Protein AF-A0AAD5DZ83-F1 (afdb_monomer_lite)

Foldseek 3Di:
DQAPVVQVCVVPCPLVDPQPAPFQFKTKGKDFDDDDPVQVPDDDQLDDGRAIWIKIWGADHPPDDPQHHPLPDQDPVSLQVVLVVRQVQLVVVLLLLVLQQDQDPVGHLQPQAWHFSFWHWDSFADDNDSVVVVVGTRHTTTITITHDQPCAFQQLLLQVLLQVVVVVPDDDDDDDDDDPDDPVPVVPPSVPDDPDLVNSQCLLELLLLLVQLLVVLVSLVCQQPPCSPHGRDAQQDQASNQFGHHSSHTHGHRGRPPPDPPPDDSLNNLLRSLVNSLQSLCSQQNQSGGLQVVCVVVVHDPVLSLLLSLLLLLLSLLCVQLVHDAPGSYQFASLLSLLVNLLSNQSNDQDPDPCCCPPVVADHSRDDSVLSSVLSVLSSVLSVLRVVDDSDDDLVRCLDPSNPVSLVSSLVSLVSSVVSQCCPGNVVNHDPSSQQSQQCSLVDPGSSSSNNVVVPRDGDDHHDDNDNDDDDDNCSVVSNVSSCVSSDPPPDDDDPPPPPPPDDDDDDDDDDDDDDDPVVVVVVVVVVVVVVVVVVVPPPPDD

Structure (mmCIF, N/CA/C/O backbone):
data_AF-A0AAD5DZ83-F1
#
_entry.id   AF-A0AAD5DZ83-F1
#
loop_
_atom_site.group_PDB
_atom_site.id
_atom_site.type_symbol
_atom_site.label_atom_id
_atom_site.label_alt_id
_atom_site.label_comp_id
_atom_site.label_asym_id
_atom_site.label_entity_id
_atom_site.label_seq_id
_atom_site.pdbx_PDB_ins_code
_atom_site.Cartn_x
_atom_site.Cartn_y
_atom_site.Cartn_z
_atom_site.occupancy
_atom_site.B_iso_or_equiv
_atom_site.auth_seq_id
_atom_site.auth_comp_id
_atom_site.auth_asym_id
_atom_site.auth_atom_id
_atom_site.pdbx_PDB_model_num
ATOM 1 N N . MET A 1 1 ? 9.083 5.409 -36.999 1.00 36.62 1 MET A N 1
ATOM 2 C CA . MET A 1 1 ? 10.485 5.880 -37.066 1.00 36.62 1 MET A CA 1
ATOM 3 C C . MET A 1 1 ? 10.590 7.242 -36.379 1.00 36.62 1 MET A C 1
ATOM 5 O O . MET A 1 1 ? 10.373 8.252 -37.029 1.00 36.62 1 MET A O 1
ATOM 9 N N . CYS A 1 2 ? 10.893 7.260 -35.073 1.00 39.22 2 CYS A N 1
ATOM 10 C CA . CYS A 1 2 ? 11.091 8.468 -34.243 1.00 39.22 2 CYS A CA 1
ATOM 11 C C . CYS A 1 2 ? 12.463 8.416 -33.520 1.00 39.22 2 CYS A C 1
ATOM 13 O O . CYS A 1 2 ? 12.654 8.912 -32.415 1.00 39.22 2 CYS A O 1
ATOM 15 N N . ASN A 1 3 ? 13.429 7.712 -34.121 1.00 47.56 3 ASN A N 1
ATOM 16 C CA . ASN A 1 3 ? 14.487 7.038 -33.359 1.00 47.56 3 ASN A CA 1
ATOM 17 C C . ASN A 1 3 ? 15.768 7.859 -33.190 1.00 47.56 3 ASN A C 1
ATOM 19 O O . ASN A 1 3 ? 16.458 7.706 -32.189 1.00 47.56 3 ASN A O 1
ATOM 23 N N . HIS A 1 4 ? 16.098 8.736 -34.140 1.00 39.81 4 HIS A N 1
ATOM 24 C CA . HIS A 1 4 ? 17.350 9.496 -34.080 1.00 39.81 4 HIS A CA 1
ATOM 25 C C . HIS A 1 4 ? 17.249 10.766 -33.227 1.00 39.81 4 HIS A C 1
ATOM 27 O O . HIS A 1 4 ? 18.195 11.065 -32.501 1.00 39.81 4 HIS A O 1
ATOM 33 N N . MET A 1 5 ? 16.102 11.459 -33.231 1.00 39.38 5 MET A N 1
ATOM 34 C CA . MET A 1 5 ? 15.903 12.706 -32.476 1.00 39.38 5 MET A CA 1
ATOM 35 C C . MET A 1 5 ? 15.631 12.495 -30.983 1.00 39.38 5 MET A C 1
ATOM 37 O O . MET A 1 5 ? 16.210 13.213 -30.176 1.00 39.38 5 MET A O 1
ATOM 41 N N . LEU A 1 6 ? 14.819 11.502 -30.596 1.00 46.94 6 LEU A N 1
ATOM 42 C CA . LEU A 1 6 ? 14.575 11.199 -29.178 1.00 46.94 6 LEU A CA 1
ATOM 43 C C . LEU A 1 6 ? 15.865 10.736 -28.493 1.00 46.94 6 LEU A C 1
ATOM 45 O O . LEU A 1 6 ? 16.231 11.234 -27.433 1.00 46.94 6 LEU A O 1
ATOM 49 N N . ALA A 1 7 ? 16.620 9.867 -29.171 1.00 46.31 7 ALA A N 1
ATOM 50 C CA . ALA A 1 7 ? 17.953 9.509 -28.737 1.00 46.31 7 ALA A CA 1
ATOM 51 C C . ALA A 1 7 ? 18.853 10.757 -28.701 1.00 46.31 7 ALA A C 1
ATOM 53 O O . ALA A 1 7 ? 19.575 10.941 -27.737 1.00 46.31 7 ALA A O 1
ATOM 54 N N . ALA A 1 8 ? 18.837 11.656 -29.698 1.00 39.34 8 ALA A N 1
ATOM 55 C CA . ALA A 1 8 ? 19.667 12.876 -29.691 1.00 39.34 8 ALA A CA 1
ATOM 56 C C . ALA A 1 8 ? 19.305 13.883 -28.576 1.00 39.34 8 ALA A C 1
ATOM 58 O O . ALA A 1 8 ? 20.191 14.575 -28.089 1.00 39.34 8 ALA A O 1
ATOM 59 N N . LYS A 1 9 ? 18.045 13.939 -28.126 1.00 46.28 9 LYS A N 1
ATOM 60 C CA . LYS A 1 9 ? 17.590 14.817 -27.031 1.00 46.28 9 LYS A CA 1
ATOM 61 C C . LYS A 1 9 ? 17.808 14.249 -25.636 1.00 46.28 9 LYS A C 1
ATOM 63 O O . LYS A 1 9 ? 18.219 14.999 -24.759 1.00 46.28 9 LYS A O 1
ATOM 68 N N . LEU A 1 10 ? 17.639 12.936 -25.456 1.00 48.69 10 LEU A N 1
ATOM 69 C CA . LEU A 1 10 ? 18.164 12.244 -24.271 1.00 48.69 10 LEU A CA 1
ATOM 70 C C . LEU A 1 10 ? 19.695 12.433 -24.169 1.00 48.69 10 LEU A C 1
ATOM 72 O O . LEU A 1 10 ? 20.241 12.446 -23.074 1.00 48.69 10 LEU A O 1
ATOM 76 N N . ARG A 1 11 ? 20.379 12.633 -25.311 1.00 50.22 11 ARG A N 1
ATOM 77 C CA . ARG A 1 11 ? 21.833 12.851 -25.434 1.00 50.22 11 ARG A CA 1
ATOM 78 C C . ARG A 1 11 ? 22.307 14.302 -25.261 1.00 50.22 11 ARG A C 1
ATOM 80 O O . ARG A 1 11 ? 23.453 14.494 -24.876 1.00 50.22 11 ARG A O 1
ATOM 87 N N . SER A 1 12 ? 21.501 15.324 -25.559 1.00 35.00 12 SER A N 1
ATOM 88 C CA . SER A 1 12 ? 21.982 16.719 -25.629 1.00 35.00 12 SER A CA 1
ATOM 89 C C . SER A 1 12 ? 22.007 17.458 -24.286 1.00 35.00 12 SER A C 1
ATOM 91 O O . SER A 1 12 ? 22.098 18.683 -24.288 1.00 35.00 12 SER A O 1
ATOM 93 N N . GLY A 1 13 ? 21.825 16.767 -23.157 1.00 34.53 13 GLY A N 1
ATOM 94 C CA . GLY A 1 13 ? 21.816 17.397 -21.832 1.00 34.53 13 GLY A CA 1
ATOM 95 C C . GLY A 1 13 ? 20.683 18.405 -21.597 1.00 34.53 13 GLY A C 1
ATOM 96 O O . GLY A 1 13 ? 20.684 19.064 -20.573 1.00 34.53 13 GLY A O 1
ATOM 97 N N . ARG A 1 14 ? 19.691 18.514 -22.500 1.00 33.28 14 ARG A N 1
ATOM 98 C CA . ARG A 1 14 ? 18.424 19.221 -22.206 1.00 33.28 14 ARG A CA 1
ATOM 99 C C . ARG A 1 14 ? 17.425 18.342 -21.446 1.00 33.28 14 ARG A C 1
ATOM 101 O O . ARG A 1 14 ? 16.350 18.809 -21.097 1.00 33.28 14 ARG A O 1
ATOM 108 N N . ALA A 1 15 ? 17.782 17.085 -21.185 1.00 37.94 15 ALA A N 1
ATOM 109 C CA . ALA A 1 15 ? 17.429 16.431 -19.934 1.00 37.94 15 ALA A CA 1
ATOM 110 C C . ALA A 1 15 ? 18.475 16.886 -18.899 1.00 37.94 15 ALA A C 1
ATOM 112 O O . ALA A 1 15 ? 19.470 16.204 -18.681 1.00 37.94 15 ALA A O 1
ATOM 113 N N . GLU A 1 16 ? 18.314 18.087 -18.336 1.00 34.12 16 GLU A N 1
ATOM 114 C CA . GLU A 1 16 ? 19.229 18.642 -17.314 1.00 34.12 16 GLU A CA 1
ATOM 115 C C . GLU A 1 16 ? 19.120 17.923 -15.956 1.00 34.12 16 GLU A C 1
ATOM 117 O O . GLU A 1 16 ? 19.741 18.315 -14.973 1.00 34.12 16 GLU A O 1
ATOM 122 N N . GLN A 1 17 ? 18.335 16.854 -15.870 1.00 41.00 17 GLN A N 1
ATOM 123 C CA . GLN A 1 17 ? 18.098 16.106 -14.648 1.00 41.00 17 GLN A CA 1
ATOM 124 C C . GLN A 1 17 ? 18.343 14.632 -14.962 1.00 41.00 17 GLN A C 1
ATOM 126 O O . GLN A 1 17 ? 18.015 14.168 -16.055 1.00 41.00 17 GLN A O 1
ATOM 131 N N . GLY A 1 18 ? 18.992 13.913 -14.042 1.00 49.91 18 GLY A N 1
ATOM 132 C CA . GLY A 1 18 ? 19.245 12.476 -14.164 1.00 49.91 18 GLY A CA 1
ATOM 133 C C . GLY A 1 18 ? 17.964 11.665 -14.402 1.00 49.91 18 GLY A C 1
ATOM 134 O O . GLY A 1 18 ? 16.876 12.214 -14.559 1.00 49.91 18 GLY A O 1
ATOM 135 N N . ALA A 1 19 ? 18.075 10.333 -14.441 1.00 47.88 19 ALA A N 1
ATOM 136 C CA . ALA A 1 19 ? 16.876 9.496 -14.473 1.00 47.88 19 ALA A CA 1
ATOM 137 C C . ALA A 1 19 ? 15.929 9.942 -13.348 1.00 47.88 19 ALA A C 1
ATOM 139 O O . ALA A 1 19 ? 16.333 9.963 -12.187 1.00 47.88 19 ALA A O 1
ATOM 140 N N . TRP A 1 20 ? 14.703 10.316 -13.715 1.00 50.62 20 TRP A N 1
ATOM 141 C CA . TRP A 1 20 ? 13.654 10.658 -12.758 1.00 50.62 20 TRP A CA 1
ATOM 142 C C . TRP A 1 20 ? 13.380 9.480 -11.832 1.00 50.62 20 TRP A C 1
ATOM 144 O O . TRP A 1 20 ? 13.175 9.658 -10.645 1.00 50.62 20 TRP A O 1
ATOM 154 N N . TRP A 1 21 ? 13.491 8.271 -12.385 1.00 56.62 21 TRP A N 1
ATOM 155 C CA . TRP A 1 21 ? 13.455 7.028 -11.640 1.00 56.62 21 TRP A CA 1
ATOM 156 C C . TRP A 1 21 ? 14.671 6.166 -12.002 1.00 56.62 21 TRP A C 1
ATOM 158 O O . TRP A 1 21 ? 14.711 5.632 -13.116 1.00 56.62 21 TRP A O 1
ATOM 168 N N . PRO A 1 22 ? 15.674 5.981 -11.127 1.00 53.62 22 PRO A N 1
ATOM 169 C CA . PRO A 1 22 ? 16.861 5.174 -11.416 1.00 53.62 22 PRO A CA 1
ATOM 170 C C . PRO A 1 22 ? 16.610 3.669 -11.191 1.00 53.62 22 PRO A C 1
ATOM 172 O O . PRO A 1 22 ? 17.418 2.973 -10.576 1.00 53.62 22 PRO A O 1
ATOM 175 N N . GLY A 1 23 ? 15.477 3.147 -11.668 1.00 57.56 23 GLY A N 1
ATOM 176 C CA . GLY A 1 23 ? 15.096 1.745 -11.481 1.00 57.56 23 GLY A CA 1
ATOM 177 C C . GLY A 1 23 ? 16.158 0.772 -12.011 1.00 57.56 23 GLY A C 1
ATOM 178 O O . GLY A 1 23 ? 16.624 0.902 -13.142 1.00 57.56 23 GLY A O 1
ATOM 179 N N . ALA A 1 24 ? 16.512 -0.247 -11.217 1.00 58.19 24 ALA A N 1
ATOM 180 C CA . ALA A 1 24 ? 17.623 -1.166 -11.507 1.00 58.19 24 ALA A CA 1
ATOM 181 C C . ALA A 1 24 ? 17.476 -1.960 -12.823 1.00 58.19 24 ALA A C 1
ATOM 183 O O . ALA A 1 24 ? 18.475 -2.383 -13.407 1.00 58.19 24 ALA A O 1
ATOM 184 N N . ALA A 1 25 ? 16.240 -2.179 -13.280 1.00 60.56 25 ALA A N 1
ATOM 185 C CA . ALA A 1 25 ? 15.934 -2.907 -14.512 1.00 60.56 25 ALA A CA 1
ATOM 186 C C . ALA A 1 25 ? 15.456 -2.005 -15.665 1.00 60.56 25 ALA A C 1
ATOM 188 O O . ALA A 1 25 ? 15.511 -2.419 -16.825 1.00 60.56 25 ALA A O 1
ATOM 189 N N . ALA A 1 26 ? 14.975 -0.799 -15.358 1.00 69.88 26 ALA A N 1
ATOM 190 C CA . ALA A 1 26 ? 14.481 0.149 -16.346 1.00 69.88 26 ALA A CA 1
ATOM 191 C C . ALA A 1 26 ? 14.396 1.563 -15.741 1.00 69.88 26 ALA A C 1
ATOM 193 O O . ALA A 1 26 ? 13.500 1.813 -14.927 1.00 69.88 26 ALA A O 1
ATOM 194 N N . PRO A 1 27 ? 15.295 2.490 -16.111 1.00 75.44 27 PRO A N 1
ATOM 195 C CA . PRO A 1 27 ? 15.173 3.877 -15.713 1.00 75.44 27 PRO A CA 1
ATOM 196 C C . PRO A 1 27 ? 13.990 4.557 -16.408 1.00 75.44 27 PRO A C 1
ATOM 198 O O . PRO A 1 27 ? 13.647 4.244 -17.555 1.00 75.44 27 PRO A O 1
ATOM 201 N N . VAL A 1 28 ? 13.393 5.527 -15.717 1.00 77.81 28 VAL A N 1
ATOM 202 C CA . VAL A 1 28 ? 12.366 6.413 -16.271 1.00 77.81 28 VAL A CA 1
ATOM 203 C C . VAL A 1 28 ? 12.921 7.826 -16.378 1.00 77.81 28 VAL A C 1
ATOM 205 O O . VAL A 1 28 ? 13.549 8.331 -15.451 1.00 77.81 28 VAL A O 1
ATOM 208 N N . TYR A 1 29 ? 12.669 8.467 -17.513 1.00 78.56 29 TYR A N 1
ATOM 209 C CA . TYR A 1 29 ? 13.082 9.835 -17.806 1.00 78.56 29 TYR A CA 1
ATOM 210 C C . TYR A 1 29 ? 11.861 10.723 -18.002 1.00 78.56 29 TYR A C 1
ATOM 212 O O . TYR A 1 29 ? 10.909 10.315 -18.665 1.00 78.56 29 TYR A O 1
ATOM 220 N N . LEU A 1 30 ? 11.909 11.948 -17.486 1.00 77.31 30 LEU A N 1
ATOM 221 C CA . LEU A 1 30 ? 10.942 12.984 -17.833 1.00 77.31 30 LEU A CA 1
ATOM 222 C C . LEU A 1 30 ? 11.422 13.743 -19.059 1.00 77.31 30 LEU A C 1
ATOM 224 O O . LEU A 1 30 ? 12.601 14.077 -19.181 1.00 77.31 30 LEU A O 1
ATOM 228 N N . CYS A 1 31 ? 10.508 14.015 -19.980 1.00 79.31 31 CYS A N 1
ATOM 229 C CA . CYS A 1 31 ? 10.821 14.820 -21.146 1.00 79.31 31 CYS A CA 1
ATOM 230 C C . CYS A 1 31 ? 9.579 15.493 -21.722 1.00 79.31 31 CYS A C 1
ATOM 232 O O . CYS A 1 31 ? 8.441 15.107 -21.463 1.00 79.31 31 CYS A O 1
ATOM 234 N N . THR A 1 32 ? 9.826 16.494 -22.554 1.00 81.75 32 THR A N 1
ATOM 235 C CA . THR A 1 32 ? 8.803 17.121 -23.384 1.00 81.75 32 THR A CA 1
ATOM 236 C C . THR A 1 32 ? 8.732 16.394 -24.722 1.00 81.75 32 THR A C 1
ATOM 238 O O . THR A 1 32 ? 9.751 16.251 -25.407 1.00 81.75 32 THR A O 1
ATOM 241 N N . TRP A 1 33 ? 7.541 15.926 -25.102 1.00 82.81 33 TRP A N 1
ATOM 242 C CA . TRP A 1 33 ? 7.337 15.213 -26.357 1.00 82.81 33 TRP A CA 1
ATOM 243 C C . TRP A 1 33 ? 7.425 16.153 -27.558 1.00 82.81 33 TRP A C 1
ATOM 245 O O . TRP A 1 33 ? 6.847 17.237 -27.564 1.00 82.81 33 TRP A O 1
ATOM 255 N N . GLU A 1 34 ? 8.119 15.714 -28.605 1.00 80.75 34 GLU A N 1
ATOM 256 C CA . GLU A 1 34 ? 8.136 16.393 -29.899 1.00 80.75 34 GLU A CA 1
ATOM 257 C C . GLU A 1 34 ? 8.096 15.368 -31.036 1.00 80.75 34 GLU A C 1
ATOM 259 O O . GLU A 1 34 ? 8.956 14.490 -31.146 1.00 80.75 34 GLU A O 1
ATOM 264 N N . ASN A 1 35 ? 7.103 15.506 -31.905 1.00 74.69 35 ASN A N 1
ATOM 265 C CA . ASN A 1 35 ? 6.901 14.712 -33.101 1.00 74.69 35 ASN A CA 1
ATOM 266 C C . ASN A 1 35 ? 7.847 15.167 -34.211 1.00 74.69 35 ASN A C 1
ATOM 268 O O . ASN A 1 35 ? 8.059 16.356 -34.458 1.00 74.69 35 ASN A O 1
ATOM 272 N N . VAL A 1 36 ? 8.370 14.199 -34.957 1.00 69.25 36 VAL A N 1
ATOM 273 C CA . VAL A 1 36 ? 9.212 14.480 -36.124 1.00 69.25 36 VAL A CA 1
ATOM 274 C C . VAL A 1 36 ? 8.356 14.856 -37.336 1.00 69.25 36 VAL A C 1
ATOM 276 O O . VAL A 1 36 ? 7.237 14.369 -37.497 1.00 69.25 36 VAL A O 1
ATOM 279 N N . ALA A 1 37 ? 8.900 15.676 -38.242 1.00 63.66 37 ALA A N 1
ATOM 280 C CA . ALA A 1 37 ? 8.184 16.176 -39.424 1.00 63.66 37 ALA A CA 1
ATOM 281 C C . ALA A 1 37 ? 7.531 15.065 -40.276 1.00 63.66 37 ALA A C 1
ATOM 283 O O . ALA A 1 37 ? 6.432 15.252 -40.788 1.00 63.66 37 ALA A O 1
ATOM 284 N N . ALA A 1 38 ? 8.152 13.881 -40.354 1.00 58.56 38 ALA A N 1
ATOM 285 C CA . ALA A 1 38 ? 7.614 12.721 -41.069 1.00 58.56 38 ALA A CA 1
ATOM 286 C C . ALA A 1 38 ? 6.305 12.156 -40.471 1.00 58.56 38 ALA A C 1
ATOM 288 O O . ALA A 1 38 ? 5.533 11.534 -41.192 1.00 58.56 38 ALA A O 1
ATOM 289 N N . GLN A 1 39 ? 6.027 12.372 -39.179 1.00 55.03 39 GLN A N 1
ATOM 290 C CA . GLN A 1 39 ? 4.769 11.958 -38.534 1.00 55.03 39 GLN A CA 1
ATOM 291 C C . GLN A 1 39 ? 3.627 12.959 -38.755 1.00 55.03 39 GLN A C 1
ATOM 293 O O . GLN A 1 39 ? 2.466 12.586 -38.635 1.00 55.03 39 GLN A O 1
ATOM 298 N N . ARG A 1 40 ? 3.935 14.211 -39.121 1.00 54.94 40 ARG A N 1
ATOM 299 C CA . ARG A 1 40 ? 2.928 15.257 -39.374 1.00 54.94 40 ARG A CA 1
ATOM 300 C C . ARG A 1 40 ? 2.206 15.090 -40.719 1.00 54.94 40 ARG A C 1
ATOM 302 O O . ARG A 1 40 ? 1.212 15.763 -40.959 1.00 54.94 40 ARG A O 1
ATOM 309 N N . ALA A 1 41 ? 2.697 14.209 -41.592 1.00 51.56 41 ALA A N 1
ATOM 310 C CA . ALA A 1 41 ? 2.300 14.138 -42.998 1.00 51.56 41 ALA A CA 1
ATOM 311 C C . ALA A 1 41 ? 1.130 13.179 -43.324 1.00 51.56 41 ALA A C 1
ATOM 313 O O . ALA A 1 41 ? 0.913 12.893 -44.497 1.00 51.56 41 ALA A O 1
ATOM 314 N N . GLY A 1 42 ? 0.362 12.673 -42.348 1.00 53.50 42 GLY A N 1
ATOM 315 C CA . GLY A 1 42 ? -0.746 11.758 -42.690 1.00 53.50 42 GLY A CA 1
ATOM 316 C C . GLY A 1 42 ? -1.708 11.310 -41.587 1.00 53.50 42 GLY A C 1
ATOM 317 O O . GLY A 1 42 ? -2.676 10.620 -41.890 1.00 53.50 42 GLY A O 1
ATOM 318 N N . SER A 1 43 ? -1.495 11.689 -40.328 1.00 54.53 43 SER A N 1
ATOM 319 C CA . SER A 1 43 ? -2.409 11.399 -39.213 1.00 54.53 43 SER A CA 1
ATOM 320 C C . SER A 1 43 ? -2.161 12.387 -38.074 1.00 54.53 43 SER A C 1
ATOM 322 O O . SER A 1 43 ? -1.051 12.910 -37.962 1.00 54.53 43 SER A O 1
ATOM 324 N N . GLN A 1 44 ? -3.152 12.633 -37.208 1.00 51.53 44 GLN A N 1
ATOM 325 C CA . GLN A 1 44 ? -2.880 13.341 -35.954 1.00 51.53 44 GLN A CA 1
ATOM 326 C C . GLN A 1 44 ? -1.801 12.573 -35.170 1.00 51.53 44 GLN A C 1
ATOM 328 O O . GLN A 1 44 ? -1.897 11.345 -35.061 1.00 51.53 44 GLN A O 1
ATOM 333 N N . PRO A 1 45 ? -0.752 13.249 -34.669 1.00 60.12 45 PRO A N 1
ATOM 334 C CA . PRO A 1 45 ? 0.240 12.585 -33.844 1.00 60.12 45 PRO A CA 1
ATOM 335 C C . PRO A 1 45 ? -0.435 12.057 -32.568 1.00 60.12 45 PRO A C 1
ATOM 337 O O . PRO A 1 45 ? -1.234 12.778 -31.971 1.00 60.12 45 PRO A O 1
ATOM 340 N N . PRO A 1 46 ? -0.121 10.826 -32.124 1.00 69.50 46 PRO A N 1
ATOM 341 C CA . PRO A 1 46 ? -0.767 10.215 -30.959 1.00 69.50 46 PRO A CA 1
ATOM 342 C C . PRO A 1 46 ? -0.477 10.960 -29.645 1.00 69.50 46 PRO A C 1
ATOM 344 O O . PRO A 1 46 ? -1.202 10.784 -28.672 1.00 69.50 46 PRO A O 1
ATOM 347 N N . ILE A 1 47 ? 0.568 11.794 -29.615 1.00 79.06 47 ILE A N 1
ATOM 348 C CA . ILE A 1 47 ? 0.943 12.637 -28.478 1.00 79.06 47 ILE A CA 1
ATOM 349 C C . ILE A 1 47 ? 1.225 14.049 -29.018 1.00 79.06 47 ILE A C 1
ATOM 351 O O . ILE A 1 47 ? 2.087 14.182 -29.890 1.00 79.06 47 ILE A O 1
ATOM 355 N N . PRO A 1 48 ? 0.524 15.097 -28.558 1.00 82.31 48 PRO A N 1
ATOM 356 C CA . PRO A 1 48 ? 0.812 16.491 -28.888 1.00 82.31 48 PRO A CA 1
ATOM 357 C C . PRO A 1 48 ? 2.269 16.924 -28.658 1.00 82.31 48 PRO A C 1
ATOM 359 O O . PRO A 1 48 ? 2.917 16.516 -27.693 1.00 82.31 48 PRO A O 1
ATOM 362 N N . ASP A 1 49 ? 2.774 17.800 -29.531 1.00 81.31 49 ASP A N 1
ATOM 363 C CA . ASP A 1 49 ? 4.054 18.486 -29.309 1.00 81.31 49 ASP A CA 1
ATOM 364 C C . ASP A 1 49 ? 3.987 19.348 -28.043 1.00 81.31 49 ASP A C 1
ATOM 366 O O . ASP A 1 49 ? 2.970 19.984 -27.768 1.00 81.31 49 ASP A O 1
ATOM 370 N N . GLY A 1 50 ? 5.078 19.394 -27.282 1.00 79.62 50 GLY A N 1
ATOM 371 C CA . GLY A 1 50 ? 5.154 20.161 -26.041 1.00 79.62 50 GLY A CA 1
ATOM 372 C C . GLY A 1 50 ? 4.551 19.454 -24.822 1.00 79.62 50 GLY A C 1
ATOM 373 O O . GLY A 1 50 ? 4.697 19.960 -23.712 1.00 79.62 50 GLY A O 1
ATOM 374 N N . GLN A 1 51 ? 3.907 18.293 -24.988 1.00 83.19 51 GLN A N 1
ATOM 375 C CA . GLN A 1 51 ? 3.303 17.571 -23.870 1.00 83.19 51 GLN A CA 1
ATOM 376 C C . GLN A 1 51 ? 4.379 16.941 -22.963 1.00 83.19 51 GLN A C 1
ATOM 378 O O . GLN A 1 51 ? 5.235 16.207 -23.465 1.00 83.19 51 GLN A O 1
ATOM 383 N N . PRO A 1 52 ? 4.331 17.157 -21.633 1.00 81.38 52 PRO A N 1
ATOM 384 C CA . PRO A 1 52 ? 5.165 16.424 -20.687 1.00 81.38 52 PRO A CA 1
ATOM 385 C C . PRO A 1 52 ? 4.815 14.934 -20.687 1.00 81.38 52 PRO A C 1
ATOM 387 O O . PRO A 1 52 ? 3.649 14.553 -20.547 1.00 81.38 52 PRO A O 1
ATOM 390 N N . VAL A 1 53 ? 5.830 14.087 -20.825 1.00 83.56 53 VAL A N 1
ATOM 391 C CA . VAL A 1 53 ? 5.700 12.628 -20.784 1.00 83.56 53 VAL A CA 1
ATOM 392 C C . VAL A 1 53 ? 6.825 12.017 -19.958 1.00 83.56 53 VAL A C 1
ATOM 394 O O . VAL A 1 53 ? 7.919 12.576 -19.841 1.00 83.56 53 VAL A O 1
ATOM 397 N N . ALA A 1 54 ? 6.569 10.827 -19.427 1.00 84.19 54 ALA A N 1
ATOM 398 C CA . ALA A 1 54 ? 7.606 9.978 -18.866 1.00 84.19 54 ALA A CA 1
ATOM 399 C C . ALA A 1 54 ? 7.970 8.877 -19.872 1.00 84.19 54 ALA A C 1
ATOM 401 O O . ALA A 1 54 ? 7.114 8.374 -20.603 1.00 84.19 54 ALA A O 1
ATOM 402 N N . ILE A 1 55 ? 9.243 8.500 -19.941 1.00 84.88 55 ILE A N 1
ATOM 403 C CA . ILE A 1 55 ? 9.741 7.456 -20.840 1.00 84.88 55 ILE A CA 1
ATOM 404 C C . ILE A 1 55 ? 10.480 6.414 -20.023 1.00 84.88 55 ILE A C 1
ATOM 406 O O . ILE A 1 55 ? 11.545 6.694 -19.478 1.00 84.88 55 ILE A O 1
ATOM 410 N N . LYS A 1 56 ? 9.933 5.199 -19.985 1.00 87.12 56 LYS A N 1
ATOM 411 C CA . LYS A 1 56 ? 10.599 4.036 -19.401 1.00 87.12 56 LYS A CA 1
ATOM 412 C C . LYS A 1 56 ? 11.484 3.388 -20.460 1.00 87.12 56 LYS A C 1
ATOM 414 O O . LYS A 1 56 ? 10.986 2.968 -21.506 1.00 87.12 56 LYS A O 1
ATOM 419 N N . ILE A 1 57 ? 12.785 3.301 -20.196 1.00 86.19 57 ILE A N 1
ATOM 420 C CA . ILE A 1 57 ? 13.767 2.661 -21.079 1.00 86.19 57 ILE A CA 1
ATOM 421 C C . ILE A 1 57 ? 14.198 1.332 -20.464 1.00 86.19 57 ILE A C 1
ATOM 423 O O . ILE A 1 57 ? 14.525 1.261 -19.288 1.00 86.19 57 ILE A O 1
ATOM 427 N N . MET A 1 58 ? 14.210 0.269 -21.261 1.00 86.38 58 MET A N 1
ATOM 428 C CA . MET A 1 58 ? 14.672 -1.051 -20.840 1.00 86.38 58 MET A CA 1
ATOM 429 C C . MET A 1 58 ? 16.190 -1.043 -20.666 1.00 86.38 58 MET A C 1
ATOM 431 O O . MET A 1 58 ? 16.913 -0.612 -21.568 1.00 86.38 58 MET A O 1
ATOM 435 N N . SER A 1 59 ? 16.683 -1.589 -19.555 1.00 82.50 59 SER A N 1
ATOM 436 C CA . SER A 1 59 ? 18.119 -1.729 -19.300 1.00 82.50 59 SER A CA 1
ATOM 437 C C . SER A 1 59 ? 18.558 -3.186 -19.226 1.00 82.50 59 SER A C 1
ATOM 439 O O . SER A 1 59 ? 17.796 -4.091 -18.873 1.00 82.50 59 SER A O 1
ATOM 441 N N . LEU A 1 60 ? 19.827 -3.425 -19.567 1.00 80.56 60 LEU A N 1
ATOM 442 C CA . LEU A 1 60 ? 20.472 -4.691 -19.241 1.00 80.56 60 LEU A CA 1
ATOM 443 C C . LEU A 1 60 ? 20.651 -4.751 -17.724 1.00 80.56 60 LEU A C 1
ATOM 445 O O . LEU A 1 60 ? 21.062 -3.760 -17.120 1.00 80.56 60 LEU A O 1
ATOM 449 N N . PRO A 1 61 ? 20.358 -5.886 -17.082 1.00 71.00 61 PRO A N 1
ATOM 450 C CA . PRO A 1 61 ? 20.613 -5.992 -15.659 1.00 71.00 61 PRO A CA 1
ATOM 451 C C . PRO A 1 61 ? 22.107 -6.030 -15.384 1.00 71.00 61 PRO A C 1
ATOM 453 O O . PRO A 1 61 ? 22.894 -6.536 -16.182 1.00 71.00 61 PRO A O 1
ATOM 456 N N . LYS A 1 62 ? 22.479 -5.622 -14.178 1.00 65.94 62 LYS A N 1
ATOM 457 C CA . LYS A 1 62 ? 23.868 -5.721 -13.738 1.00 65.94 62 LYS A CA 1
ATOM 458 C C . LYS A 1 62 ? 24.296 -7.156 -13.385 1.00 65.94 62 LYS A C 1
ATOM 460 O O . LYS A 1 62 ? 25.482 -7.439 -13.431 1.00 65.94 62 LYS A O 1
ATOM 465 N N . GLN A 1 63 ? 23.367 -8.057 -13.026 1.00 59.22 63 GLN A N 1
ATOM 466 C CA . GLN A 1 63 ? 23.727 -9.346 -12.388 1.00 59.22 63 GLN A CA 1
ATOM 467 C C . GLN A 1 63 ? 22.939 -10.590 -12.848 1.00 59.22 63 GLN A C 1
ATOM 469 O O . GLN A 1 63 ? 23.278 -11.703 -12.465 1.00 59.22 63 GLN A O 1
ATOM 474 N N . ALA A 1 64 ? 21.891 -10.447 -13.665 1.00 55.59 64 ALA A N 1
ATOM 475 C CA . ALA A 1 64 ? 20.920 -11.532 -13.900 1.00 55.59 64 ALA A CA 1
ATOM 476 C C . ALA A 1 64 ? 20.916 -12.105 -15.332 1.00 55.59 64 ALA A C 1
ATOM 478 O O . ALA A 1 64 ? 20.015 -12.853 -15.709 1.00 55.59 64 ALA A O 1
ATOM 479 N N . THR A 1 65 ? 21.901 -11.750 -16.157 1.00 62.94 65 THR A N 1
ATOM 480 C CA . THR A 1 65 ? 22.064 -12.294 -17.513 1.00 62.94 65 THR A CA 1
ATOM 481 C C . THR A 1 65 ? 23.516 -12.647 -17.771 1.00 62.94 65 THR A C 1
ATOM 483 O O . THR A 1 65 ? 24.396 -11.894 -17.380 1.00 62.94 65 THR A O 1
ATOM 486 N N . ASN A 1 66 ? 23.762 -13.687 -18.572 1.00 75.19 66 ASN A N 1
ATOM 487 C CA . ASN A 1 66 ? 25.076 -13.949 -19.184 1.00 75.19 66 ASN A CA 1
ATOM 488 C C . ASN A 1 66 ? 25.486 -12.865 -20.214 1.00 75.19 66 ASN A C 1
ATOM 490 O O . ASN A 1 66 ? 26.421 -13.054 -20.988 1.00 75.19 66 ASN A O 1
ATOM 494 N N . LEU A 1 67 ? 24.740 -11.758 -20.278 1.00 80.06 67 LEU A N 1
ATOM 495 C CA . LEU A 1 67 ? 25.012 -10.603 -21.117 1.00 80.06 67 LEU A CA 1
ATOM 496 C C . LEU A 1 67 ? 25.822 -9.607 -20.298 1.00 80.06 67 LEU A C 1
ATOM 498 O O . LEU A 1 67 ? 25.426 -9.254 -19.189 1.00 80.06 67 LEU A O 1
ATOM 502 N N . LYS A 1 68 ? 26.933 -9.156 -20.874 1.00 81.94 68 LYS A N 1
ATOM 503 C CA . LYS A 1 68 ? 27.764 -8.100 -20.301 1.00 81.94 68 LYS A CA 1
ATOM 504 C C . LYS A 1 68 ? 27.050 -6.745 -20.396 1.00 81.94 68 LYS A C 1
ATOM 506 O O . LYS A 1 68 ? 26.234 -6.580 -21.308 1.00 81.94 68 LYS A O 1
ATOM 511 N N . PRO A 1 69 ? 27.365 -5.772 -19.525 1.00 83.25 69 PRO A N 1
ATOM 512 C CA . PRO A 1 69 ? 27.060 -4.364 -19.772 1.00 83.25 69 PRO A CA 1
ATOM 513 C C . PRO A 1 69 ? 27.541 -3.937 -21.162 1.00 83.25 69 PRO A C 1
ATOM 515 O O . PRO A 1 69 ? 28.519 -4.490 -21.672 1.00 83.25 69 PRO A O 1
ATOM 518 N N . PHE A 1 70 ? 26.863 -2.972 -21.791 1.00 82.62 70 PHE A N 1
ATOM 519 C CA . PHE A 1 70 ? 27.220 -2.531 -23.144 1.00 82.62 70 PHE A CA 1
ATOM 520 C C . PHE A 1 70 ? 28.682 -2.077 -23.204 1.00 82.62 70 PHE A C 1
ATOM 522 O O . PHE A 1 70 ? 29.422 -2.488 -24.090 1.00 82.62 70 PHE A O 1
ATOM 529 N N . GLU A 1 71 ? 29.130 -1.329 -22.206 1.00 80.44 71 GLU A N 1
ATOM 530 C CA . GLU A 1 71 ? 30.485 -0.793 -22.071 1.00 80.44 71 GLU A CA 1
ATOM 531 C C . GLU A 1 71 ? 31.573 -1.883 -22.091 1.00 80.44 71 GLU A C 1
ATOM 533 O O . GLU A 1 71 ? 32.703 -1.625 -22.502 1.00 80.44 71 GLU A O 1
ATOM 538 N N . GLU A 1 72 ? 31.227 -3.113 -21.705 1.00 85.38 72 GLU A N 1
ATOM 539 C CA . GLU A 1 72 ? 32.130 -4.266 -21.639 1.00 85.38 72 GLU A CA 1
ATOM 540 C C . GLU A 1 72 ? 32.028 -5.199 -22.860 1.00 85.38 72 GLU A C 1
ATOM 542 O O . GLU A 1 72 ? 32.723 -6.220 -22.941 1.00 85.38 72 GLU A O 1
ATOM 547 N N . MET A 1 73 ? 31.143 -4.896 -23.815 1.00 87.50 73 MET A N 1
ATOM 548 C CA . MET A 1 73 ? 30.990 -5.698 -25.026 1.00 87.50 73 MET A CA 1
ATOM 549 C C . MET A 1 73 ? 32.136 -5.430 -25.996 1.00 87.50 73 MET A C 1
ATOM 551 O O . MET A 1 73 ? 32.404 -4.297 -26.392 1.00 87.50 73 MET A O 1
ATOM 555 N N . THR A 1 74 ? 32.782 -6.503 -26.444 1.00 88.19 74 THR A N 1
ATOM 556 C CA . THR A 1 74 ? 33.935 -6.439 -27.352 1.00 88.19 74 THR A CA 1
ATOM 557 C C . THR A 1 74 ? 33.603 -6.905 -28.764 1.00 88.19 74 THR A C 1
ATOM 559 O O . THR A 1 74 ? 34.440 -6.794 -29.655 1.00 88.19 74 THR A O 1
ATOM 562 N N . ALA A 1 75 ? 32.392 -7.422 -28.991 1.00 89.12 75 ALA A N 1
ATOM 563 C CA . ALA A 1 75 ? 32.000 -7.976 -30.278 1.00 89.12 75 ALA A CA 1
ATOM 564 C C . ALA A 1 75 ? 30.566 -7.613 -30.686 1.00 89.12 75 ALA A C 1
ATOM 566 O O . ALA A 1 75 ? 29.627 -7.656 -29.888 1.00 89.12 75 ALA A O 1
ATOM 567 N N . ARG A 1 76 ? 30.372 -7.394 -31.993 1.00 90.25 76 ARG A N 1
ATOM 568 C CA . ARG A 1 76 ? 29.079 -7.040 -32.602 1.00 90.25 76 ARG A CA 1
ATOM 569 C C . ARG A 1 76 ? 27.947 -8.029 -32.303 1.00 90.25 76 ARG A C 1
ATOM 571 O O . ARG A 1 76 ? 26.788 -7.631 -32.211 1.00 90.25 76 ARG A O 1
ATOM 578 N N . HIS A 1 77 ? 28.249 -9.321 -32.170 1.00 90.50 77 HIS A N 1
ATOM 579 C CA . HIS A 1 77 ? 27.228 -10.326 -31.860 1.00 90.50 77 HIS A CA 1
ATOM 580 C C . HIS A 1 77 ? 26.695 -10.191 -30.422 1.00 90.50 77 HIS A C 1
ATOM 582 O O . HIS A 1 77 ? 25.503 -10.396 -30.215 1.00 90.50 77 HIS A O 1
ATOM 588 N N . GLN A 1 78 ? 27.534 -9.785 -29.458 1.00 90.06 78 GLN A N 1
ATOM 589 C CA . GLN A 1 78 ? 27.120 -9.512 -28.072 1.00 90.06 78 GLN A CA 1
ATOM 590 C C . GLN A 1 78 ? 26.164 -8.317 -28.037 1.00 90.06 78 GLN A C 1
ATOM 592 O O . GLN A 1 78 ? 25.082 -8.405 -27.461 1.00 90.06 78 GLN A O 1
ATOM 597 N N . PHE A 1 79 ? 26.517 -7.252 -28.761 1.00 89.62 79 PHE A N 1
ATOM 598 C CA . PHE A 1 79 ? 25.677 -6.070 -28.939 1.00 89.62 79 PHE A CA 1
ATOM 599 C C . PHE A 1 79 ? 24.309 -6.400 -29.547 1.00 89.62 79 PHE A C 1
ATOM 601 O O . PHE A 1 79 ? 23.273 -6.003 -29.015 1.00 89.62 79 PHE A O 1
ATOM 608 N N . ARG A 1 80 ? 24.285 -7.183 -30.635 1.00 89.94 80 ARG A N 1
ATOM 609 C CA . ARG A 1 80 ? 23.031 -7.626 -31.265 1.00 89.94 80 ARG A CA 1
ATOM 610 C C . ARG A 1 80 ? 22.191 -8.489 -30.324 1.00 89.94 80 ARG A C 1
ATOM 612 O O . ARG A 1 80 ? 20.985 -8.279 -30.242 1.00 89.94 80 ARG A O 1
ATOM 619 N N . ALA A 1 81 ? 22.810 -9.429 -29.609 1.00 90.12 81 ALA A N 1
ATOM 620 C CA . ALA A 1 81 ? 22.115 -10.283 -28.648 1.00 90.12 81 ALA A CA 1
ATOM 621 C C . ALA A 1 81 ? 21.471 -9.462 -27.520 1.00 90.12 81 ALA A C 1
ATOM 623 O O . ALA A 1 81 ? 20.313 -9.693 -27.175 1.00 90.12 81 ALA A O 1
ATOM 624 N N . ALA A 1 82 ? 22.183 -8.460 -27.002 1.00 88.69 82 ALA A N 1
ATOM 625 C CA . ALA A 1 82 ? 21.649 -7.522 -26.024 1.00 88.69 82 ALA A CA 1
ATOM 626 C C . ALA A 1 82 ? 20.498 -6.670 -26.581 1.00 88.69 82 ALA A C 1
ATOM 628 O O . ALA A 1 82 ? 19.473 -6.530 -25.920 1.00 88.69 82 ALA A O 1
ATOM 629 N N . GLY A 1 83 ? 20.610 -6.170 -27.815 1.00 90.44 83 GLY A N 1
ATOM 630 C CA . GLY A 1 83 ? 19.522 -5.449 -28.482 1.00 90.44 83 GLY A CA 1
ATOM 631 C C . GLY A 1 83 ? 18.251 -6.294 -28.628 1.00 90.44 83 GLY A C 1
ATOM 632 O O . GLY A 1 83 ? 17.172 -5.846 -28.248 1.00 90.44 83 GLY A O 1
ATOM 633 N N . ILE A 1 84 ? 18.382 -7.542 -29.096 1.00 90.56 84 ILE A N 1
ATOM 634 C CA . ILE A 1 84 ? 17.265 -8.501 -29.206 1.00 90.56 84 ILE A CA 1
ATOM 635 C C . ILE A 1 84 ? 16.650 -8.782 -27.832 1.00 90.56 84 ILE A C 1
ATOM 637 O O . ILE A 1 84 ? 15.428 -8.872 -27.696 1.00 90.56 84 ILE A O 1
ATOM 641 N N . TYR A 1 85 ? 17.491 -8.925 -26.805 1.00 89.25 85 TYR A N 1
ATOM 642 C CA . TYR A 1 85 ? 17.036 -9.124 -25.437 1.00 89.25 85 TYR A CA 1
ATOM 643 C C . TYR A 1 85 ? 16.164 -7.949 -24.963 1.00 89.25 85 TYR A C 1
ATOM 645 O O . TYR A 1 85 ? 15.041 -8.177 -24.510 1.00 89.25 85 TYR A O 1
ATOM 653 N N . LEU A 1 86 ? 16.635 -6.706 -25.113 1.00 88.12 86 LEU A N 1
ATOM 654 C CA . LEU A 1 86 ? 15.895 -5.507 -24.701 1.00 88.12 86 LEU A CA 1
ATOM 655 C C . LEU A 1 86 ? 14.589 -5.330 -25.485 1.00 88.12 86 LEU A C 1
ATOM 657 O O . LEU A 1 86 ? 13.548 -5.058 -24.889 1.00 88.12 86 LEU A O 1
ATOM 661 N N . GLU A 1 87 ? 14.611 -5.551 -26.801 1.00 90.31 87 GLU A N 1
ATOM 662 C CA . GLU A 1 87 ? 13.404 -5.495 -27.632 1.00 90.31 87 GLU A CA 1
ATOM 663 C C . GLU A 1 87 ? 12.370 -6.543 -27.198 1.00 90.31 87 GLU A C 1
ATOM 665 O O . GLU A 1 87 ? 11.171 -6.260 -27.128 1.00 90.31 87 GLU A O 1
ATOM 670 N N . ARG A 1 88 ? 12.823 -7.756 -26.856 1.00 88.75 88 ARG A N 1
ATOM 671 C CA . ARG A 1 88 ? 11.947 -8.810 -26.336 1.00 88.75 88 ARG A CA 1
ATOM 672 C C . ARG A 1 88 ? 11.312 -8.405 -25.008 1.00 88.75 88 ARG A C 1
ATOM 674 O O . ARG A 1 88 ? 10.121 -8.654 -24.842 1.00 88.75 88 ARG A O 1
ATOM 681 N N . GLN A 1 89 ? 12.071 -7.811 -24.085 1.00 85.38 89 GLN A N 1
ATOM 682 C CA . GLN A 1 89 ? 11.532 -7.327 -22.806 1.00 85.38 89 GLN A CA 1
ATOM 683 C C . GLN A 1 89 ? 10.477 -6.243 -23.022 1.00 85.38 89 GLN A C 1
ATOM 685 O O . GLN A 1 89 ? 9.368 -6.369 -22.509 1.00 85.38 89 GLN A O 1
ATOM 690 N N . LEU A 1 90 ? 10.779 -5.252 -23.868 1.00 88.25 90 LEU A N 1
ATOM 691 C CA . LEU A 1 90 ? 9.825 -4.215 -24.252 1.00 88.25 90 LEU A CA 1
ATOM 692 C C . LEU A 1 90 ? 8.534 -4.815 -24.816 1.00 88.25 90 LEU A C 1
ATOM 694 O O . LEU A 1 90 ? 7.443 -4.411 -24.428 1.00 88.25 90 LEU A O 1
ATOM 698 N N . ARG A 1 91 ? 8.647 -5.776 -25.739 1.00 88.44 91 ARG A N 1
ATOM 699 C CA . ARG A 1 91 ? 7.481 -6.409 -26.362 1.00 88.44 91 ARG A CA 1
ATOM 700 C C . ARG A 1 91 ? 6.622 -7.153 -25.344 1.00 88.44 91 ARG A C 1
ATOM 702 O O . ARG A 1 91 ? 5.406 -7.059 -25.423 1.00 88.44 91 ARG A O 1
ATOM 709 N N . ILE A 1 92 ? 7.237 -7.895 -24.421 1.00 85.00 92 ILE A N 1
ATOM 710 C CA . ILE A 1 92 ? 6.507 -8.601 -23.358 1.00 85.00 92 ILE A CA 1
ATOM 711 C C . ILE A 1 92 ? 5.733 -7.592 -22.511 1.00 85.00 92 ILE A C 1
ATOM 713 O O . ILE A 1 92 ? 4.529 -7.746 -22.340 1.00 85.00 92 ILE A O 1
ATOM 717 N N . GLU A 1 93 ? 6.403 -6.543 -22.043 1.00 86.69 93 GLU A N 1
ATOM 718 C CA . GLU A 1 93 ? 5.789 -5.553 -21.162 1.00 86.69 93 GLU A CA 1
ATOM 719 C C . GLU A 1 93 ? 4.665 -4.771 -21.853 1.00 86.69 93 GLU A C 1
ATOM 721 O O . GLU A 1 93 ? 3.561 -4.694 -21.327 1.00 86.69 93 GLU A O 1
ATOM 726 N N . VAL A 1 94 ? 4.886 -4.273 -23.074 1.00 88.00 94 VAL A N 1
ATOM 727 C CA . VAL A 1 94 ? 3.846 -3.561 -23.836 1.00 88.00 94 VAL A CA 1
ATOM 728 C C . VAL A 1 94 ? 2.659 -4.469 -24.162 1.00 88.00 94 VAL A C 1
ATOM 730 O O . VAL A 1 94 ? 1.524 -4.002 -24.138 1.00 88.00 94 VAL A O 1
ATOM 733 N N . ASN A 1 95 ? 2.884 -5.758 -24.433 1.00 86.25 95 ASN A N 1
ATOM 734 C CA . ASN A 1 95 ? 1.791 -6.704 -24.658 1.00 86.25 95 ASN A CA 1
ATOM 735 C C . ASN A 1 95 ? 0.976 -6.947 -23.382 1.00 86.25 95 ASN A C 1
ATOM 737 O O . ASN A 1 95 ? -0.246 -7.018 -23.463 1.00 86.25 95 ASN A O 1
ATOM 741 N N . ILE A 1 96 ? 1.633 -7.052 -22.222 1.00 84.38 96 ILE A N 1
ATOM 742 C CA . ILE A 1 96 ? 0.950 -7.161 -20.926 1.00 84.38 96 ILE A CA 1
ATOM 743 C C . ILE A 1 96 ? 0.114 -5.907 -20.674 1.00 84.38 96 ILE A C 1
ATOM 745 O O . ILE A 1 96 ? -1.081 -6.014 -20.421 1.00 84.38 96 ILE A O 1
ATOM 749 N N . LEU A 1 97 ? 0.704 -4.719 -20.820 1.00 86.69 97 LEU A N 1
ATOM 750 C CA . LEU A 1 97 ? -0.013 -3.453 -20.659 1.00 86.69 97 LEU A CA 1
ATOM 751 C C . LEU A 1 97 ? -1.195 -3.355 -21.633 1.00 86.69 97 LEU A C 1
ATOM 753 O O . LEU A 1 97 ? -2.305 -3.020 -21.231 1.00 86.69 97 LEU A O 1
ATOM 757 N N . GLY A 1 98 ? -0.993 -3.723 -22.899 1.00 86.25 98 GLY A N 1
ATOM 758 C CA . GLY A 1 98 ? -2.065 -3.792 -23.890 1.00 86.25 98 GLY A CA 1
ATOM 759 C C . GLY A 1 98 ? -3.187 -4.752 -23.487 1.00 86.25 98 GLY A C 1
ATOM 760 O O . GLY A 1 98 ? -4.356 -4.416 -23.652 1.00 86.25 98 GLY A O 1
ATOM 761 N N . ALA A 1 99 ? -2.850 -5.909 -22.910 1.00 83.94 99 ALA A N 1
ATOM 762 C CA . ALA A 1 99 ? -3.830 -6.862 -22.402 1.00 83.94 99 ALA A CA 1
ATOM 763 C C . ALA A 1 99 ? -4.600 -6.314 -21.194 1.00 83.94 99 ALA A C 1
ATOM 765 O O . ALA A 1 99 ? -5.805 -6.510 -21.130 1.00 83.94 99 ALA A O 1
ATOM 766 N N . LEU A 1 100 ? -3.956 -5.594 -20.273 1.00 85.19 100 LEU A N 1
ATOM 767 C CA . LEU A 1 100 ? -4.625 -5.004 -19.104 1.00 85.19 100 LEU A CA 1
ATOM 768 C C . LEU A 1 100 ? -5.635 -3.917 -19.500 1.00 85.19 100 LEU A C 1
ATOM 770 O O . LEU A 1 100 ? -6.712 -3.792 -18.917 1.00 85.19 100 LEU A O 1
ATOM 774 N N . HIS A 1 101 ? -5.295 -3.138 -20.526 1.00 87.44 101 HIS A N 1
ATOM 775 C CA . HIS A 1 101 ? -6.144 -2.070 -21.059 1.00 87.44 101 HIS A CA 1
ATOM 776 C C . HIS A 1 101 ? -7.170 -2.550 -22.092 1.00 87.44 101 HIS A C 1
ATOM 778 O O . HIS A 1 101 ? -7.998 -1.758 -22.545 1.00 87.44 101 HIS A O 1
ATOM 784 N N . HIS A 1 102 ? -7.148 -3.832 -22.460 1.00 86.12 102 HIS A N 1
ATOM 785 C CA . HIS A 1 102 ? -8.155 -4.415 -23.337 1.00 86.12 102 HIS A CA 1
ATOM 786 C C . HIS A 1 102 ? -9.540 -4.403 -22.669 1.00 86.12 102 HIS A C 1
ATOM 788 O O . HIS A 1 102 ? -9.674 -4.580 -21.457 1.00 86.12 102 HIS A O 1
ATOM 794 N N . GLN A 1 103 ? -10.587 -4.192 -23.468 1.00 87.25 103 GLN A N 1
ATOM 795 C CA . GLN A 1 103 ? -11.969 -4.250 -22.996 1.00 87.25 103 GLN A CA 1
ATOM 796 C C . GLN A 1 103 ? -12.467 -5.697 -23.037 1.00 87.25 103 GLN A C 1
ATOM 798 O O . GLN A 1 103 ? -12.858 -6.191 -24.092 1.00 87.25 103 GLN A O 1
ATOM 803 N N . TYR A 1 104 ? -12.461 -6.372 -21.888 1.00 82.94 104 TYR A N 1
ATOM 804 C CA . TYR A 1 104 ? -13.076 -7.693 -21.740 1.00 82.94 104 TYR A CA 1
ATOM 805 C C . TYR A 1 104 ? -14.577 -7.562 -21.436 1.00 82.94 104 TYR A C 1
ATOM 807 O O . TYR A 1 104 ? -15.019 -6.495 -20.999 1.00 82.94 104 TYR A O 1
ATOM 815 N N . PRO A 1 105 ? -15.377 -8.637 -21.582 1.00 83.50 105 PRO A N 1
ATOM 816 C CA . PRO A 1 105 ? -16.788 -8.633 -21.179 1.00 83.50 105 PRO A CA 1
ATOM 817 C C . PRO A 1 105 ? -17.015 -8.214 -19.718 1.00 83.50 105 PRO A C 1
ATOM 819 O O . PRO A 1 105 ? -18.038 -7.620 -19.394 1.00 83.50 105 PRO A O 1
ATOM 822 N N . GLN A 1 106 ? -16.051 -8.498 -18.838 1.00 79.75 106 GLN A N 1
ATOM 823 C CA . GLN A 1 106 ? -16.068 -8.138 -17.418 1.00 79.75 106 GLN A CA 1
ATOM 824 C C . GLN A 1 106 ? -15.536 -6.713 -17.139 1.00 79.75 106 GLN A C 1
ATOM 826 O O . GLN A 1 106 ? -15.500 -6.290 -15.985 1.00 79.75 106 GLN A O 1
ATOM 831 N N . GLY A 1 107 ? -15.123 -5.973 -18.174 1.00 79.81 107 GLY A N 1
ATOM 832 C CA . GLY A 1 107 ? -14.468 -4.663 -18.087 1.00 79.81 107 GLY A CA 1
ATOM 833 C C . GLY A 1 107 ? -12.958 -4.719 -18.353 1.00 79.81 107 GLY A C 1
ATOM 834 O O . GLY A 1 107 ? -12.402 -5.772 -18.653 1.00 79.81 107 GLY A O 1
ATOM 835 N N . SER A 1 108 ? -12.280 -3.573 -18.265 1.00 81.75 108 SER A N 1
ATOM 836 C CA . SER A 1 108 ? -10.811 -3.503 -18.284 1.00 81.75 108 SER A CA 1
ATOM 837 C C . SER A 1 108 ? -10.236 -3.586 -16.862 1.00 81.75 108 SER A C 1
ATOM 839 O O . SER A 1 108 ? -10.895 -3.210 -15.889 1.00 81.75 108 SER A O 1
ATOM 841 N N . CYS A 1 109 ? -8.998 -4.073 -16.738 1.00 79.44 109 CYS A N 1
ATOM 842 C CA . CYS A 1 109 ? -8.244 -4.145 -15.474 1.00 79.44 109 CYS A CA 1
ATOM 843 C C . CYS A 1 109 ? -7.059 -3.166 -15.415 1.00 79.44 109 CYS A C 1
ATOM 845 O O . CYS A 1 109 ? -6.320 -3.129 -14.437 1.00 79.44 109 CYS A O 1
ATOM 847 N N . GLY A 1 110 ? -6.861 -2.372 -16.469 1.00 77.31 110 GLY A N 1
ATOM 848 C CA . GLY A 1 110 ? -5.764 -1.416 -16.589 1.00 77.31 110 GLY A CA 1
ATOM 849 C C . GLY A 1 110 ? -6.059 -0.030 -16.019 1.00 77.31 110 GLY A C 1
ATOM 850 O O . GLY A 1 110 ? -5.203 0.839 -16.116 1.00 77.31 110 GLY A O 1
ATOM 851 N N . ALA A 1 111 ? -7.229 0.225 -15.421 1.00 84.00 111 ALA A N 1
ATOM 852 C CA . ALA A 1 111 ? -7.622 1.581 -15.009 1.00 84.00 111 ALA A CA 1
ATOM 853 C C . ALA A 1 111 ? -6.649 2.225 -14.001 1.00 84.00 111 ALA A C 1
ATOM 855 O O . ALA A 1 111 ? -6.530 3.450 -13.944 1.00 84.00 111 ALA A O 1
ATOM 856 N N . ARG A 1 112 ? -5.949 1.398 -13.215 1.00 85.06 112 ARG A N 1
ATOM 857 C CA . ARG A 1 112 ? -4.896 1.804 -12.272 1.00 85.06 112 ARG A CA 1
ATOM 858 C C . ARG A 1 112 ? -3.515 1.290 -12.667 1.00 85.06 112 ARG A C 1
ATOM 860 O O . ARG A 1 112 ? -2.639 1.197 -11.821 1.00 85.06 112 ARG A O 1
ATOM 867 N N . VAL A 1 113 ? -3.297 0.984 -13.942 1.00 84.25 113 VAL A N 1
ATOM 868 C CA . VAL A 1 113 ? -1.989 0.621 -14.498 1.00 84.25 113 VAL A CA 1
ATOM 869 C C . VAL A 1 113 ? -1.618 1.650 -15.555 1.00 84.25 113 VAL A C 1
ATOM 871 O O . VAL A 1 113 ? -2.466 2.104 -16.323 1.00 84.25 113 VAL A O 1
ATOM 874 N N . VAL A 1 114 ? -0.338 2.008 -15.632 1.00 85.12 114 VAL A N 1
ATOM 875 C CA . VAL A 1 114 ? 0.167 2.904 -16.675 1.00 85.12 114 VAL A CA 1
ATOM 876 C C . VAL A 1 114 ? -0.312 2.470 -18.069 1.00 85.12 114 VAL A C 1
ATOM 878 O O . VAL A 1 114 ? -0.200 1.305 -18.449 1.00 85.12 114 VAL A O 1
ATOM 881 N N . HIS A 1 115 ? -0.810 3.425 -18.858 1.00 85.75 115 HIS A N 1
ATOM 882 C CA . HIS A 1 115 ? -1.162 3.219 -20.263 1.00 85.75 115 HIS A CA 1
ATOM 883 C C . HIS A 1 115 ? -0.052 3.754 -21.185 1.00 85.75 115 HIS A C 1
ATOM 885 O O . HIS A 1 115 ? 0.204 4.962 -21.172 1.00 85.75 115 HIS A O 1
ATOM 891 N N . PRO A 1 116 ? 0.620 2.906 -21.986 1.00 88.50 116 PRO A N 1
ATOM 892 C CA . PRO A 1 116 ? 1.605 3.378 -22.954 1.00 88.50 116 PRO A CA 1
ATOM 893 C C . PRO A 1 116 ? 0.976 4.308 -23.997 1.00 88.50 116 PRO A C 1
ATOM 895 O O . PRO A 1 116 ? 0.046 3.928 -24.698 1.00 88.50 116 PRO A O 1
ATOM 898 N N . LEU A 1 117 ? 1.530 5.509 -24.147 1.00 86.69 117 LEU A N 1
ATOM 899 C CA . LEU A 1 117 ? 1.145 6.475 -25.182 1.00 86.69 117 LEU A CA 1
ATOM 900 C C . LEU A 1 117 ? 1.878 6.227 -26.509 1.00 86.69 117 LEU A C 1
ATOM 902 O O . LEU A 1 117 ? 1.420 6.624 -27.578 1.00 86.69 117 LEU A O 1
ATOM 906 N N . GLY A 1 118 ? 3.051 5.595 -26.449 1.00 85.06 118 GLY A N 1
ATOM 907 C CA . GLY A 1 118 ? 3.891 5.354 -27.615 1.00 85.06 118 GLY A CA 1
ATOM 908 C C . GLY A 1 118 ? 5.067 4.439 -27.303 1.00 85.06 118 GLY A C 1
ATOM 909 O O . GLY A 1 118 ? 5.392 4.199 -26.145 1.00 85.06 118 GLY A O 1
ATOM 910 N N . ILE A 1 119 ? 5.717 3.918 -28.343 1.00 86.88 119 ILE A N 1
ATOM 911 C CA . ILE A 1 119 ? 6.854 3.000 -28.210 1.00 86.88 119 ILE A CA 1
ATOM 912 C C . ILE A 1 119 ? 8.118 3.661 -28.762 1.00 86.88 119 ILE A C 1
ATOM 914 O O . ILE A 1 119 ? 8.123 4.200 -29.870 1.00 86.88 119 ILE A O 1
ATOM 918 N N . VAL A 1 120 ? 9.213 3.547 -28.014 1.00 85.38 120 VAL A N 1
ATOM 919 C CA . VAL A 1 120 ? 10.562 3.966 -28.400 1.00 85.38 120 VAL A CA 1
ATOM 920 C C . VAL A 1 120 ? 11.350 2.737 -28.849 1.00 85.38 120 VAL A C 1
ATOM 922 O O . VAL A 1 120 ? 11.483 1.772 -28.096 1.00 85.38 120 VAL A O 1
ATOM 925 N N . ARG A 1 121 ? 11.878 2.745 -30.080 1.00 86.94 121 ARG A N 1
ATOM 926 C CA . ARG A 1 121 ? 12.691 1.633 -30.606 1.00 86.94 121 ARG A CA 1
ATOM 927 C C . ARG A 1 121 ? 13.855 2.120 -31.442 1.00 86.94 121 ARG A C 1
ATOM 929 O O . ARG A 1 121 ? 13.679 2.380 -32.622 1.00 86.94 121 ARG A O 1
ATOM 936 N N . TRP A 1 122 ? 15.056 2.151 -30.902 1.00 85.50 122 TRP A N 1
ATOM 937 C CA . TRP A 1 122 ? 16.267 2.432 -31.659 1.00 85.50 122 TRP A CA 1
ATOM 938 C C . TRP A 1 122 ? 17.250 1.278 -31.485 1.00 85.50 122 TRP A C 1
ATOM 940 O O . TRP A 1 122 ? 17.659 0.966 -30.374 1.00 85.50 122 TRP A O 1
ATOM 950 N N . GLY A 1 123 ? 17.630 0.641 -32.593 1.00 83.88 123 GLY A N 1
ATOM 951 C CA . GLY A 1 123 ? 18.495 -0.543 -32.579 1.00 83.88 123 GLY A CA 1
ATOM 952 C C . GLY A 1 123 ? 19.956 -0.279 -32.213 1.00 83.88 123 GLY A C 1
ATOM 953 O O . GLY A 1 123 ? 20.734 -1.229 -32.166 1.00 83.88 123 GLY A O 1
ATOM 954 N N . GLY A 1 124 ? 20.320 0.980 -31.959 1.00 85.69 124 GLY A N 1
ATOM 955 C CA . GLY A 1 124 ? 21.702 1.388 -31.757 1.00 85.69 124 GLY A CA 1
ATOM 956 C C . GLY A 1 124 ? 22.534 1.284 -33.039 1.00 85.69 124 GLY A C 1
ATOM 957 O O . GLY A 1 124 ? 22.030 0.940 -34.111 1.00 85.69 124 GLY A O 1
ATOM 958 N N . GLU A 1 125 ? 23.821 1.577 -32.920 1.00 87.69 125 GLU A N 1
ATOM 959 C CA . GLU A 1 125 ? 24.814 1.408 -33.976 1.00 87.69 125 GLU A CA 1
ATOM 960 C C . GLU A 1 125 ? 26.067 0.777 -33.367 1.00 87.69 125 GLU A C 1
ATOM 962 O O . GLU A 1 125 ? 26.504 1.170 -32.294 1.00 87.69 125 GLU A O 1
ATOM 967 N N . TRP A 1 126 ? 26.636 -0.245 -34.008 1.00 86.81 126 TRP A N 1
ATOM 968 C CA . TRP A 1 126 ? 27.883 -0.836 -33.522 1.00 86.81 126 TRP A CA 1
ATOM 969 C C . TRP A 1 126 ? 29.069 -0.109 -34.144 1.00 86.81 126 TRP A C 1
ATOM 971 O O . TRP A 1 126 ? 29.197 -0.099 -35.368 1.00 86.81 126 TRP A O 1
ATOM 981 N N . HIS A 1 127 ? 29.962 0.406 -33.303 1.00 86.81 127 HIS A N 1
ATOM 982 C CA . HIS A 1 127 ? 31.257 0.927 -33.728 1.00 86.81 127 HIS A CA 1
ATOM 983 C C . HIS A 1 127 ? 32.353 -0.068 -33.357 1.00 86.81 127 HIS A C 1
ATOM 985 O O . HIS A 1 127 ? 32.373 -0.562 -32.229 1.00 86.81 127 HIS A O 1
ATOM 991 N N . GLU A 1 128 ? 33.262 -0.366 -34.288 1.00 84.25 128 GLU A N 1
ATOM 992 C CA . GLU A 1 128 ? 34.368 -1.304 -34.043 1.00 84.25 128 GLU A CA 1
ATOM 993 C C . GLU A 1 128 ? 35.418 -0.706 -33.090 1.00 84.25 128 GLU A C 1
ATOM 995 O O . GLU A 1 128 ? 35.900 -1.395 -32.188 1.00 84.25 128 GLU A O 1
ATOM 1000 N N . ALA A 1 129 ? 35.712 0.592 -33.228 1.00 84.69 129 ALA A N 1
ATOM 1001 C CA . ALA A 1 129 ? 36.658 1.302 -32.370 1.00 84.69 129 ALA A CA 1
ATOM 1002 C C . ALA A 1 129 ? 36.068 1.576 -30.977 1.00 84.69 129 ALA A C 1
ATOM 1004 O O . ALA A 1 129 ? 34.944 2.071 -30.845 1.00 84.69 129 ALA A O 1
ATOM 1005 N N . ALA A 1 130 ? 36.840 1.281 -29.927 1.00 79.12 130 ALA A N 1
ATOM 1006 C CA . ALA A 1 130 ? 36.412 1.491 -28.546 1.00 79.12 130 ALA A CA 1
ATOM 1007 C C . ALA A 1 130 ? 36.227 2.979 -28.221 1.00 79.12 130 ALA A C 1
ATOM 1009 O O . ALA A 1 130 ? 35.269 3.325 -27.533 1.00 79.12 130 ALA A O 1
ATOM 1010 N N . GLU A 1 131 ? 37.068 3.865 -28.769 1.00 80.69 131 GLU A N 1
ATOM 1011 C CA . GLU A 1 131 ? 36.934 5.307 -28.548 1.00 80.69 131 GLU A CA 1
ATOM 1012 C C . GLU A 1 131 ? 35.634 5.847 -29.160 1.00 80.69 131 GLU A C 1
ATOM 1014 O O . GLU A 1 131 ? 34.953 6.662 -28.545 1.00 80.69 131 GLU A O 1
ATOM 1019 N N . GLN A 1 132 ? 35.217 5.332 -30.322 1.00 78.81 132 GLN A N 1
ATOM 1020 C CA . GLN A 1 132 ? 33.946 5.716 -30.952 1.00 78.81 132 GLN A CA 1
ATOM 1021 C C . GLN A 1 132 ? 32.734 5.259 -30.131 1.00 78.81 132 GLN A C 1
ATOM 1023 O O . GLN A 1 132 ? 31.740 5.979 -30.049 1.00 78.81 132 GLN A O 1
ATOM 1028 N N . ARG A 1 133 ? 32.830 4.105 -29.454 1.00 74.94 133 ARG A N 1
ATOM 1029 C CA . ARG A 1 133 ? 31.815 3.669 -28.480 1.00 74.94 133 ARG A CA 1
ATOM 1030 C C . ARG A 1 133 ? 31.777 4.574 -27.238 1.00 74.94 133 ARG A C 1
ATOM 1032 O O . ARG A 1 133 ? 30.742 4.676 -26.595 1.00 74.94 133 ARG A O 1
ATOM 1039 N N . GLN A 1 134 ? 32.855 5.270 -26.887 1.00 69.25 134 GLN A N 1
ATOM 1040 C CA . GLN A 1 134 ? 32.838 6.226 -25.770 1.00 69.25 134 GLN A CA 1
ATOM 1041 C C . GLN A 1 134 ? 32.346 7.629 -26.174 1.00 69.25 134 GLN A C 1
ATOM 1043 O O . GLN A 1 134 ? 31.908 8.389 -25.316 1.00 69.25 134 GLN A O 1
ATOM 1048 N N . GLN A 1 135 ? 32.389 7.974 -27.466 1.00 64.31 135 GLN A N 1
ATOM 1049 C CA . GLN A 1 135 ? 32.167 9.337 -27.975 1.00 64.31 135 GLN A CA 1
ATOM 1050 C C . GLN A 1 135 ? 30.722 9.664 -28.404 1.00 64.31 135 GLN A C 1
ATOM 1052 O O . GLN A 1 135 ? 30.446 10.800 -28.787 1.00 64.31 135 GLN A O 1
ATOM 1057 N N . GLY A 1 136 ? 29.770 8.728 -28.339 1.00 57.06 136 GLY A N 1
ATOM 1058 C CA . GLY A 1 136 ? 28.386 9.013 -28.736 1.00 57.06 136 GLY A CA 1
ATOM 1059 C C . GLY A 1 136 ? 27.391 7.905 -28.414 1.00 57.06 136 GLY A C 1
ATOM 1060 O O . GLY A 1 136 ? 27.768 6.818 -28.005 1.00 57.06 136 GLY A O 1
ATOM 1061 N N . GLY A 1 137 ? 26.090 8.165 -28.583 1.00 62.16 137 GLY A N 1
ATOM 1062 C CA . GLY A 1 137 ? 25.069 7.137 -28.367 1.00 62.16 137 GLY A CA 1
ATOM 1063 C C . GLY A 1 137 ? 25.110 6.087 -29.465 1.00 62.16 137 GLY A C 1
ATOM 1064 O O . GLY A 1 137 ? 24.649 6.355 -30.574 1.00 62.16 137 GLY A O 1
ATOM 1065 N N . TRP A 1 138 ? 25.580 4.902 -29.095 1.00 73.94 138 TRP A N 1
ATOM 1066 C CA . TRP A 1 138 ? 25.676 3.696 -29.919 1.00 73.94 138 TRP A CA 1
ATOM 1067 C C . TRP A 1 138 ? 24.787 2.557 -29.378 1.00 73.94 138 TRP A C 1
ATOM 1069 O O . TRP A 1 138 ? 24.427 1.634 -30.105 1.00 73.94 138 TRP A O 1
ATOM 1079 N N . GLN A 1 139 ? 24.386 2.635 -28.105 1.00 82.62 139 GLN A N 1
ATOM 1080 C CA . GLN A 1 139 ? 23.597 1.610 -27.419 1.00 82.62 139 GLN A CA 1
ATOM 1081 C C . GLN A 1 139 ? 22.150 1.555 -27.934 1.00 82.62 139 GLN A C 1
ATOM 1083 O O . GLN A 1 139 ? 21.568 2.601 -28.201 1.00 82.62 139 GLN A O 1
ATOM 1088 N N . PRO A 1 140 ? 21.516 0.380 -28.045 1.00 86.31 140 PRO A N 1
ATOM 1089 C CA . PRO A 1 140 ? 20.107 0.291 -28.395 1.00 86.31 140 PRO A CA 1
ATOM 1090 C C . PRO A 1 140 ? 19.224 0.906 -27.299 1.00 86.31 140 PRO A C 1
ATOM 1092 O O . PRO A 1 140 ? 19.448 0.668 -26.115 1.00 86.31 140 PRO A O 1
ATOM 1095 N N . LEU A 1 141 ? 18.182 1.642 -27.692 1.00 86.81 141 LEU A N 1
ATOM 1096 C CA . LEU A 1 141 ? 17.170 2.190 -26.785 1.00 86.81 141 LEU A CA 1
ATOM 1097 C C . LEU A 1 141 ? 15.804 1.599 -27.123 1.00 86.81 141 LEU A C 1
ATOM 1099 O O . LEU A 1 141 ? 15.207 1.916 -28.152 1.00 86.81 141 LEU A O 1
ATOM 1103 N N . TYR A 1 142 ? 15.297 0.760 -26.230 1.00 88.88 142 TYR A N 1
ATOM 1104 C CA . TYR A 1 142 ? 13.965 0.172 -26.321 1.00 88.88 142 TYR A CA 1
ATOM 1105 C C . TYR A 1 142 ? 13.170 0.600 -25.097 1.00 88.88 142 TYR A C 1
ATOM 1107 O O . TYR A 1 142 ? 13.643 0.441 -23.980 1.00 88.88 142 TYR A O 1
ATOM 1115 N N . GLY A 1 143 ? 11.981 1.154 -25.292 1.00 89.88 143 GLY A N 1
ATOM 1116 C CA . GLY A 1 143 ? 11.166 1.674 -24.203 1.00 89.88 143 GLY A CA 1
ATOM 1117 C C . GLY A 1 143 ? 9.763 2.049 -24.650 1.00 89.88 143 GLY A C 1
ATOM 1118 O O . GLY A 1 143 ? 9.385 1.836 -25.804 1.00 89.88 143 GLY A O 1
ATOM 1119 N N . PHE A 1 144 ? 8.994 2.636 -23.747 1.00 89.19 144 PHE A N 1
ATOM 1120 C CA . PHE A 1 144 ? 7.694 3.213 -24.069 1.00 89.19 144 PHE A CA 1
ATOM 1121 C C . PHE A 1 144 ? 7.483 4.529 -23.326 1.00 89.19 144 PHE A C 1
ATOM 1123 O O . PHE A 1 144 ? 8.070 4.786 -22.274 1.00 89.19 144 PHE A O 1
ATOM 1130 N N . CYS A 1 145 ? 6.656 5.371 -23.926 1.00 89.19 145 CYS A N 1
ATOM 1131 C CA . CYS A 1 145 ? 6.228 6.652 -23.393 1.00 89.19 145 CYS A CA 1
ATOM 1132 C C . CYS A 1 145 ? 4.920 6.460 -22.636 1.00 89.19 145 CYS A C 1
ATOM 1134 O O . CYS A 1 145 ? 4.070 5.677 -23.057 1.00 89.19 145 CYS A O 1
ATOM 1136 N N . MET A 1 146 ? 4.743 7.197 -21.553 1.00 87.75 146 MET A N 1
ATOM 1137 C CA . MET A 1 146 ? 3.565 7.163 -20.696 1.00 87.75 146 MET A CA 1
ATOM 1138 C C . MET A 1 146 ? 3.208 8.579 -20.227 1.00 87.75 146 MET A C 1
ATOM 1140 O O . MET A 1 146 ? 4.045 9.484 -20.348 1.00 87.75 146 MET A O 1
ATOM 1144 N N . PRO A 1 147 ? 1.985 8.798 -19.706 1.00 84.44 147 PRO A N 1
ATOM 1145 C CA . PRO A 1 147 ? 1.617 10.083 -19.130 1.00 84.44 147 PRO A CA 1
ATOM 1146 C C . PRO A 1 147 ? 2.617 10.517 -18.059 1.00 84.44 147 PRO A C 1
ATOM 1148 O O . PRO A 1 147 ? 3.188 9.685 -17.352 1.00 84.44 147 PRO A O 1
ATOM 1151 N N . TYR A 1 148 ? 2.827 11.823 -17.948 1.00 80.81 148 TYR A N 1
ATOM 1152 C CA . TYR A 1 148 ? 3.547 12.385 -16.817 1.00 80.81 148 TYR A CA 1
ATOM 1153 C C . TYR A 1 148 ? 2.650 12.368 -15.573 1.00 80.81 148 TYR A C 1
ATOM 1155 O O . TYR A 1 148 ? 1.521 12.858 -15.611 1.00 80.81 148 TYR A O 1
ATOM 1163 N N . TYR A 1 149 ? 3.156 11.797 -14.482 1.00 74.38 149 TYR A N 1
ATOM 1164 C CA . TYR A 1 149 ? 2.489 11.767 -13.183 1.00 74.38 149 TYR A CA 1
ATOM 1165 C C . TYR A 1 149 ? 3.108 12.859 -12.318 1.00 74.38 149 TYR A C 1
ATOM 1167 O O . TYR A 1 149 ? 4.202 12.680 -11.791 1.00 74.38 149 TYR A O 1
ATOM 1175 N N . GLU A 1 150 ? 2.423 13.999 -12.226 1.00 68.94 150 GLU A N 1
ATOM 1176 C CA . GLU A 1 150 ? 2.961 15.242 -11.656 1.00 68.94 150 GLU A CA 1
ATOM 1177 C C . GLU A 1 150 ? 3.478 15.101 -10.223 1.00 68.94 150 GLU A C 1
ATOM 1179 O O . GLU A 1 150 ? 4.464 15.737 -9.866 1.00 68.94 150 GLU A O 1
ATOM 1184 N N . LEU A 1 151 ? 2.840 14.252 -9.415 1.00 64.81 151 LEU A N 1
ATOM 1185 C CA . LEU A 1 151 ? 3.230 14.051 -8.020 1.00 64.81 151 LEU A CA 1
ATOM 1186 C C . LEU A 1 151 ? 4.313 12.971 -7.858 1.00 64.81 151 LEU A C 1
ATOM 1188 O O . LEU A 1 151 ? 4.784 12.751 -6.752 1.00 64.81 151 LEU A O 1
ATOM 1192 N N . GLY A 1 152 ? 4.699 12.290 -8.936 1.00 70.25 152 GLY A N 1
ATOM 1193 C CA . GLY A 1 152 ? 5.713 11.242 -8.924 1.00 70.25 152 GLY A CA 1
ATOM 1194 C C . GLY A 1 152 ? 5.364 10.007 -8.112 1.00 70.25 152 GLY A C 1
ATOM 1195 O O . GLY A 1 152 ? 4.193 9.630 -8.011 1.00 70.25 152 GLY A O 1
ATOM 1196 N N . ALA A 1 153 ? 6.393 9.304 -7.647 1.00 70.44 153 ALA A N 1
ATOM 1197 C CA . ALA A 1 153 ? 6.217 8.061 -6.912 1.00 70.44 153 ALA A CA 1
ATOM 1198 C C . ALA A 1 153 ? 5.727 8.329 -5.486 1.00 70.44 153 ALA A C 1
ATOM 1200 O O . ALA A 1 153 ? 6.115 9.299 -4.835 1.00 70.44 153 ALA A O 1
ATOM 1201 N N . GLN A 1 154 ? 4.890 7.432 -4.967 1.00 69.31 154 GLN A N 1
ATOM 1202 C CA . GLN A 1 154 ? 4.357 7.556 -3.617 1.00 69.31 154 GLN A CA 1
ATOM 1203 C C . GLN A 1 154 ? 5.466 7.538 -2.556 1.00 69.31 154 GLN A C 1
ATOM 1205 O O . GLN A 1 154 ? 5.344 8.276 -1.585 1.00 69.31 154 GLN A O 1
ATOM 1210 N N . GLY A 1 155 ? 6.543 6.766 -2.742 1.00 59.00 155 GLY A N 1
ATOM 1211 C CA . GLY A 1 155 ? 7.703 6.794 -1.839 1.00 59.00 155 GLY A CA 1
ATOM 1212 C C . GLY A 1 155 ? 8.292 8.201 -1.687 1.00 59.00 155 GLY A C 1
ATOM 1213 O O . GLY A 1 155 ? 8.307 8.744 -0.587 1.00 59.00 155 GLY A O 1
ATOM 1214 N N . GLU A 1 156 ? 8.635 8.852 -2.801 1.00 69.44 156 GLU A N 1
ATOM 1215 C CA . GLU A 1 156 ? 9.208 10.209 -2.813 1.00 69.44 156 GLU A CA 1
ATOM 1216 C C . GLU A 1 156 ? 8.284 11.253 -2.153 1.00 69.44 156 GLU A C 1
ATOM 1218 O O . GLU A 1 156 ? 8.734 12.129 -1.408 1.00 69.44 156 GLU A O 1
ATOM 1223 N N . LEU A 1 157 ? 6.966 11.144 -2.372 1.00 61.56 157 LEU A N 1
ATOM 1224 C CA . LEU A 1 157 ? 5.976 12.006 -1.713 1.00 61.56 157 LEU A CA 1
ATOM 1225 C C . LEU A 1 157 ? 5.947 11.811 -0.196 1.00 61.56 157 LEU A C 1
ATOM 1227 O O . LEU A 1 157 ? 5.818 12.783 0.554 1.00 61.56 157 LEU A O 1
ATOM 1231 N N . LEU A 1 158 ? 6.026 10.561 0.262 1.00 59.97 158 LEU A N 1
ATOM 1232 C CA . LEU A 1 158 ? 5.985 10.231 1.681 1.00 59.97 158 LEU A CA 1
ATOM 1233 C C . LEU A 1 158 ? 7.276 10.645 2.397 1.00 59.97 158 LEU A C 1
ATOM 1235 O O . LEU A 1 158 ? 7.190 11.170 3.508 1.00 59.97 158 LEU A O 1
ATOM 1239 N N . GLU A 1 159 ? 8.443 10.491 1.763 1.00 63.31 159 GLU A N 1
ATOM 1240 C CA . GLU A 1 159 ? 9.716 11.021 2.271 1.00 63.31 159 GLU A CA 1
ATOM 1241 C C . GLU A 1 159 ? 9.636 12.538 2.471 1.00 63.31 159 GLU A C 1
ATOM 1243 O O . GLU A 1 159 ? 9.939 13.049 3.552 1.00 63.31 159 GLU A O 1
ATOM 1248 N N . SER A 1 160 ? 9.149 13.264 1.459 1.00 59.75 160 SER A N 1
ATOM 1249 C CA . SER A 1 160 ? 8.975 14.719 1.527 1.00 59.75 160 SER A CA 1
ATOM 1250 C C . SER A 1 160 ? 8.045 15.137 2.675 1.00 59.75 160 SER A C 1
ATOM 1252 O O . SER A 1 160 ? 8.380 16.018 3.476 1.00 59.75 160 SER A O 1
ATOM 1254 N N . ALA A 1 161 ? 6.908 14.448 2.835 1.00 55.88 161 ALA A N 1
ATOM 1255 C CA . ALA A 1 161 ? 5.972 14.690 3.933 1.00 55.88 161 ALA A CA 1
ATOM 1256 C C . ALA A 1 161 ? 6.586 14.398 5.318 1.00 55.88 161 ALA A C 1
ATOM 1258 O O . ALA A 1 161 ? 6.321 15.118 6.291 1.00 55.88 161 ALA A O 1
ATOM 1259 N N . ALA A 1 162 ? 7.424 13.363 5.415 1.00 55.59 162 ALA A N 1
ATOM 1260 C CA . ALA A 1 162 ? 8.130 13.021 6.640 1.00 55.59 162 ALA A CA 1
ATOM 1261 C C . ALA A 1 162 ? 9.149 14.114 7.025 1.00 55.59 162 ALA A C 1
ATOM 1263 O O . ALA A 1 162 ? 9.124 14.607 8.159 1.00 55.59 162 ALA A O 1
ATOM 1264 N N . VAL A 1 163 ? 9.949 14.581 6.057 1.00 55.91 163 VAL A N 1
ATOM 1265 C CA . VAL A 1 163 ? 11.002 15.599 6.230 1.00 55.91 163 VAL A CA 1
ATOM 1266 C C . VAL A 1 163 ? 10.448 16.991 6.553 1.00 55.91 163 VAL A C 1
ATOM 1268 O O . VAL A 1 163 ? 10.979 17.658 7.444 1.00 55.91 163 VAL A O 1
ATOM 1271 N N . HIS A 1 164 ? 9.352 17.426 5.917 1.00 51.25 164 HIS A N 1
ATOM 1272 C CA . HIS A 1 164 ? 8.733 18.740 6.176 1.00 51.25 164 HIS A CA 1
ATOM 1273 C C . HIS A 1 164 ? 8.342 18.933 7.658 1.00 51.25 164 HIS A C 1
ATOM 1275 O O . HIS A 1 164 ? 8.216 20.053 8.147 1.00 51.25 164 HIS A O 1
ATOM 1281 N N . THR A 1 165 ? 8.186 17.840 8.411 1.00 46.66 165 THR A N 1
ATOM 1282 C CA . THR A 1 165 ? 7.851 17.868 9.842 1.00 46.66 165 THR A CA 1
ATOM 1283 C C . THR A 1 165 ? 9.068 18.136 10.738 1.00 46.66 165 THR A C 1
ATOM 1285 O O . THR A 1 165 ? 8.918 18.787 11.771 1.00 46.66 165 THR A O 1
ATOM 1288 N N . LEU A 1 166 ? 10.264 17.671 10.352 1.00 45.06 166 LEU A N 1
ATOM 1289 C CA . LEU A 1 166 ? 11.506 17.891 11.111 1.00 45.06 166 LEU A CA 1
ATOM 1290 C C . LEU A 1 166 ? 11.893 19.378 11.113 1.00 45.06 166 LEU A C 1
ATOM 1292 O O . LEU A 1 166 ? 12.281 19.926 12.139 1.00 45.06 166 LEU A O 1
ATOM 1296 N N . LEU A 1 167 ? 11.695 20.059 9.982 1.00 40.12 167 LEU A N 1
ATOM 1297 C CA . LEU A 1 167 ? 12.062 21.468 9.816 1.00 40.12 167 LEU A CA 1
ATOM 1298 C C . LEU A 1 167 ? 11.134 22.449 10.550 1.00 40.12 167 LEU A C 1
ATOM 1300 O O . LEU A 1 167 ? 11.540 23.572 10.826 1.00 40.12 167 LEU A O 1
ATOM 1304 N N . ILE A 1 168 ? 9.906 22.045 10.891 1.00 41.19 168 ILE A N 1
ATOM 1305 C CA . ILE A 1 168 ? 8.951 22.909 11.609 1.00 41.19 168 ILE A CA 1
ATOM 1306 C C . ILE A 1 168 ? 9.203 22.901 13.129 1.00 41.19 168 ILE A C 1
ATOM 1308 O O . ILE A 1 168 ? 8.718 23.789 13.828 1.00 41.19 168 ILE A O 1
ATOM 1312 N N . LYS A 1 169 ? 9.969 21.934 13.658 1.00 37.25 169 LYS A N 1
ATOM 1313 C CA . LYS A 1 169 ? 10.149 21.765 15.111 1.00 37.25 169 LYS A CA 1
ATOM 1314 C C . LYS A 1 169 ? 11.522 22.147 15.671 1.00 37.25 169 LYS A C 1
ATOM 1316 O O . LYS A 1 169 ? 11.578 22.419 16.865 1.00 37.25 169 LYS A O 1
ATOM 1321 N N . ASP A 1 170 ? 12.568 22.283 14.852 1.00 33.34 170 ASP A N 1
ATOM 1322 C CA . ASP A 1 170 ? 13.914 22.621 15.342 1.00 33.34 170 ASP A CA 1
ATOM 1323 C C . ASP A 1 170 ? 14.360 24.050 14.980 1.00 33.34 170 ASP A C 1
ATOM 1325 O O . ASP A 1 170 ? 15.020 24.311 13.976 1.00 33.34 170 ASP A O 1
ATOM 1329 N N . THR A 1 171 ? 14.066 24.992 15.875 1.00 31.38 171 THR A N 1
ATOM 1330 C CA . THR A 1 171 ? 15.016 26.049 16.277 1.00 31.38 171 THR A CA 1
ATOM 1331 C C . THR A 1 171 ? 14.887 26.188 17.797 1.00 31.38 171 THR A C 1
ATOM 1333 O O . THR A 1 171 ? 13.753 26.338 18.251 1.00 31.38 171 THR A O 1
ATOM 1336 N N . PRO A 1 172 ? 15.978 26.131 18.602 1.00 37.28 172 PRO A N 1
ATOM 1337 C CA . PRO A 1 172 ? 17.258 26.799 18.331 1.00 37.28 172 PRO A CA 1
ATOM 1338 C C . PRO A 1 172 ? 18.570 26.042 18.709 1.00 37.28 172 PRO A C 1
ATOM 1340 O O . PRO A 1 172 ? 18.607 25.156 19.551 1.00 37.28 172 PRO A O 1
ATOM 1343 N N . THR A 1 173 ? 19.671 26.487 18.081 1.00 40.34 173 THR A N 1
ATOM 1344 C CA . THR A 1 173 ? 21.082 26.550 18.551 1.00 40.34 173 THR A CA 1
ATOM 1345 C C . THR A 1 173 ? 21.667 25.423 19.422 1.00 40.34 173 THR A C 1
ATOM 1347 O O . THR A 1 173 ? 21.545 25.459 20.640 1.00 40.34 173 THR A O 1
ATOM 1350 N N . HIS A 1 174 ? 22.440 24.525 18.795 1.00 29.97 174 HIS A N 1
ATOM 1351 C CA . HIS A 1 174 ? 23.854 24.185 19.088 1.00 29.97 174 HIS A CA 1
ATOM 1352 C C . HIS A 1 174 ? 24.177 22.794 18.513 1.00 29.97 174 HIS A C 1
ATOM 1354 O O . HIS A 1 174 ? 24.070 21.785 19.201 1.00 29.97 174 HIS A O 1
ATOM 1360 N N . ALA A 1 175 ? 24.605 22.731 17.248 1.00 29.56 175 ALA A N 1
ATOM 1361 C CA . ALA A 1 175 ? 25.134 21.503 16.652 1.00 29.56 175 ALA A CA 1
ATOM 1362 C C . ALA A 1 175 ? 26.645 21.635 16.418 1.00 29.56 175 ALA A C 1
ATOM 1364 O O . ALA A 1 175 ? 27.116 22.587 15.793 1.00 29.56 175 ALA A O 1
ATOM 1365 N N . HIS A 1 176 ? 27.391 20.671 16.957 1.00 27.81 176 HIS A N 1
ATOM 1366 C CA . HIS A 1 176 ? 28.839 20.541 16.833 1.00 27.81 176 HIS A CA 1
ATOM 1367 C C . HIS A 1 176 ? 29.253 20.358 15.356 1.00 27.81 176 HIS A C 1
ATOM 1369 O O . HIS A 1 176 ? 28.649 19.550 14.644 1.00 27.81 176 HIS A O 1
ATOM 1375 N N . PRO A 1 177 ? 30.302 21.051 14.881 1.00 34.53 177 PRO A N 1
ATOM 1376 C CA . PRO A 1 177 ? 30.807 20.884 13.530 1.00 34.53 177 PRO A CA 1
ATOM 1377 C C . PRO A 1 177 ? 31.707 19.649 13.507 1.00 34.53 177 PRO A C 1
ATOM 1379 O O . PRO A 1 177 ? 32.719 19.630 14.200 1.00 34.53 177 PRO A O 1
ATOM 1382 N N . ASN A 1 178 ? 31.294 18.603 12.785 1.00 32.38 178 ASN A N 1
ATOM 1383 C CA . ASN A 1 178 ? 32.141 17.671 12.012 1.00 32.38 178 ASN A CA 1
ATOM 1384 C C . ASN A 1 178 ? 31.412 16.343 11.747 1.00 32.38 178 ASN A C 1
ATOM 1386 O O . ASN A 1 178 ? 31.872 15.276 12.139 1.00 32.38 178 ASN A O 1
ATOM 1390 N N . THR A 1 179 ? 30.265 16.411 11.061 1.00 34.09 179 THR A N 1
ATOM 1391 C CA . THR A 1 179 ? 29.743 15.358 10.157 1.00 34.09 179 THR A CA 1
ATOM 1392 C C . THR A 1 179 ? 28.612 15.941 9.292 1.00 34.09 179 THR A C 1
ATOM 1394 O O . THR A 1 179 ? 27.481 15.476 9.295 1.00 34.09 179 THR A O 1
ATOM 1397 N N . VAL A 1 180 ? 28.884 17.030 8.561 1.00 37.44 180 VAL A N 1
ATOM 1398 C CA . VAL A 1 180 ? 27.918 17.632 7.619 1.00 37.44 180 VAL A CA 1
ATOM 1399 C C . VAL A 1 180 ? 28.493 17.535 6.215 1.00 37.44 180 VAL A C 1
ATOM 1401 O O . VAL A 1 180 ? 29.170 18.431 5.725 1.00 37.44 180 VAL A O 1
ATOM 1404 N N . GLY A 1 181 ? 28.240 16.389 5.594 1.00 39.41 181 GLY A N 1
ATOM 1405 C CA . GLY A 1 181 ? 28.656 16.076 4.234 1.00 39.41 181 GLY A CA 1
ATOM 1406 C C . GLY A 1 181 ? 27.700 15.095 3.555 1.00 39.41 181 GLY A C 1
ATOM 1407 O O . GLY A 1 181 ? 28.172 14.116 3.005 1.00 39.41 181 GLY A O 1
ATOM 1408 N N . SER A 1 182 ? 26.378 15.316 3.645 1.00 44.44 182 SER A N 1
ATOM 1409 C CA . SER A 1 182 ? 25.359 14.821 2.678 1.00 44.44 182 SER A CA 1
ATOM 1410 C C . SER A 1 182 ? 23.936 15.346 2.965 1.00 44.44 182 SER A C 1
ATOM 1412 O O . SER A 1 182 ? 23.137 15.500 2.045 1.00 44.44 182 SER A O 1
ATOM 1414 N N . LEU A 1 183 ? 23.627 15.706 4.217 1.00 37.69 183 LEU A N 1
ATOM 1415 C CA . LEU A 1 183 ? 22.267 16.044 4.674 1.00 37.69 183 LEU A CA 1
ATOM 1416 C C . LEU A 1 183 ? 21.669 17.322 4.040 1.00 37.69 183 LEU A C 1
ATOM 1418 O O . LEU A 1 183 ? 20.467 17.415 3.834 1.00 37.69 183 LEU A O 1
ATOM 1422 N N . ALA A 1 184 ? 22.503 18.295 3.666 1.00 34.59 184 ALA A N 1
ATOM 1423 C CA . ALA A 1 184 ? 22.075 19.591 3.127 1.00 34.59 184 ALA A CA 1
ATOM 1424 C C . ALA A 1 184 ? 21.992 19.652 1.586 1.00 34.59 184 ALA A C 1
ATOM 1426 O O . ALA A 1 184 ? 21.612 20.691 1.045 1.00 34.59 184 ALA A O 1
ATOM 1427 N N . THR A 1 185 ? 22.350 18.575 0.875 1.00 33.91 185 THR A N 1
ATOM 1428 C CA . THR A 1 185 ? 22.393 18.562 -0.602 1.00 33.91 185 THR A CA 1
ATOM 1429 C C . THR A 1 185 ? 21.202 17.817 -1.220 1.00 33.91 185 THR A C 1
ATOM 1431 O O . THR A 1 185 ? 20.789 18.185 -2.311 1.00 33.91 185 THR A O 1
ATOM 1434 N N . LEU A 1 186 ? 20.569 16.866 -0.514 1.00 33.00 186 LEU A N 1
ATOM 1435 C CA . LEU A 1 186 ? 19.320 16.215 -0.960 1.00 33.00 186 LEU A CA 1
ATOM 1436 C C . LEU A 1 186 ? 18.059 16.998 -0.540 1.00 33.00 186 LEU A C 1
ATOM 1438 O O . LEU A 1 186 ? 17.126 17.129 -1.332 1.00 33.00 186 LEU A O 1
ATOM 1442 N N . LEU A 1 187 ? 18.095 17.660 0.631 1.00 35.84 187 LEU A N 1
ATOM 1443 C CA . LEU A 1 187 ? 17.130 18.708 1.015 1.00 35.84 187 LEU A CA 1
ATOM 1444 C C . LEU A 1 187 ? 16.975 19.802 -0.072 1.00 35.84 187 LEU A C 1
ATOM 1446 O O . LEU A 1 187 ? 15.981 20.520 -0.081 1.00 35.84 187 LEU A O 1
ATOM 1450 N N . ARG A 1 188 ? 17.941 19.938 -0.999 1.00 36.88 188 ARG A N 1
ATOM 1451 C CA . ARG A 1 188 ? 17.961 20.953 -2.069 1.00 36.88 188 ARG A CA 1
ATOM 1452 C C . ARG A 1 188 ? 17.275 20.569 -3.380 1.00 36.88 188 ARG A C 1
ATOM 1454 O O . ARG A 1 188 ? 17.009 21.485 -4.150 1.00 36.88 188 ARG A O 1
ATOM 1461 N N . THR A 1 189 ? 16.973 19.303 -3.666 1.00 34.75 189 THR A N 1
ATOM 1462 C CA . THR A 1 189 ? 16.289 18.958 -4.934 1.00 34.75 189 THR A CA 1
ATOM 1463 C C . THR A 1 189 ? 14.790 18.727 -4.736 1.00 34.75 189 THR A C 1
ATOM 1465 O O . THR A 1 189 ? 14.015 19.077 -5.611 1.00 34.75 189 THR A O 1
ATOM 1468 N N . VAL A 1 190 ? 14.352 18.246 -3.567 1.00 37.25 190 VAL A N 1
ATOM 1469 C CA . VAL A 1 190 ? 12.947 17.853 -3.303 1.00 37.25 190 VAL A CA 1
ATOM 1470 C C . VAL A 1 190 ? 12.062 19.002 -2.788 1.00 37.25 190 VAL A C 1
ATOM 1472 O O . VAL A 1 190 ? 10.840 18.942 -2.894 1.00 37.25 190 VAL A O 1
ATOM 1475 N N . CYS A 1 191 ? 12.649 20.142 -2.402 1.00 38.62 191 CYS A N 1
ATOM 1476 C CA . CYS A 1 191 ? 11.932 21.429 -2.417 1.00 38.62 191 CYS A CA 1
ATOM 1477 C C . CYS A 1 191 ? 11.445 21.840 -3.833 1.00 38.62 191 CYS A C 1
ATOM 1479 O O . CYS A 1 191 ? 10.903 22.930 -3.997 1.00 38.62 191 CYS A O 1
ATOM 1481 N N . ILE A 1 192 ? 11.624 21.007 -4.864 1.00 46.12 192 ILE A N 1
ATOM 1482 C CA . ILE A 1 192 ? 11.248 21.268 -6.253 1.00 46.12 192 ILE A CA 1
ATOM 1483 C C . ILE A 1 192 ? 10.416 20.062 -6.753 1.00 46.12 192 ILE A C 1
ATOM 1485 O O . ILE A 1 192 ? 10.971 19.011 -7.029 1.00 46.12 192 ILE A O 1
ATOM 1489 N N . GLY A 1 193 ? 9.089 20.118 -6.874 1.00 38.88 193 GLY A N 1
ATOM 1490 C CA . GLY A 1 193 ? 8.215 21.257 -6.627 1.00 38.88 193 GLY A CA 1
ATOM 1491 C C . GLY A 1 193 ? 6.720 20.913 -6.695 1.00 38.88 193 GLY A C 1
ATOM 1492 O O . GLY A 1 193 ? 6.294 20.064 -7.471 1.00 38.88 193 GLY A O 1
ATOM 1493 N N . ASN A 1 194 ? 5.944 21.660 -5.901 1.00 41.12 194 ASN A N 1
ATOM 1494 C CA . ASN A 1 194 ? 4.490 21.878 -5.981 1.00 41.12 194 ASN A CA 1
ATOM 1495 C C . ASN A 1 194 ? 3.508 20.835 -5.416 1.00 41.12 194 ASN A C 1
ATOM 1497 O O . ASN A 1 194 ? 2.320 20.915 -5.730 1.00 41.12 194 ASN A O 1
ATOM 1501 N N . ALA A 1 195 ? 3.897 19.938 -4.505 1.00 50.50 195 ALA A N 1
ATOM 1502 C CA . ALA A 1 195 ? 2.867 19.278 -3.698 1.00 50.50 195 ALA 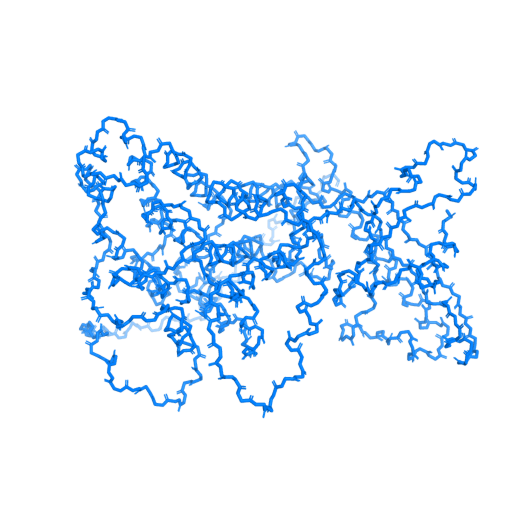A CA 1
ATOM 1503 C C . ALA A 1 195 ? 2.320 20.282 -2.663 1.00 50.50 195 ALA A C 1
ATOM 1505 O O . ALA A 1 195 ? 2.894 20.469 -1.594 1.00 50.50 195 ALA A O 1
ATOM 1506 N N . ASP A 1 196 ? 1.227 20.967 -3.015 1.00 57.00 196 ASP A N 1
ATOM 1507 C CA . ASP A 1 196 ? 0.443 21.821 -2.112 1.00 57.00 196 ASP A CA 1
ATOM 1508 C C . ASP A 1 196 ? 0.247 21.097 -0.757 1.00 57.00 196 ASP A C 1
ATOM 1510 O O . ASP A 1 196 ? -0.131 19.922 -0.757 1.00 57.00 196 ASP A O 1
ATOM 1514 N N . PRO A 1 197 ? 0.488 21.736 0.407 1.00 63.78 197 PRO A N 1
ATOM 1515 C CA . PRO A 1 197 ? 0.209 21.139 1.716 1.00 63.78 197 PRO A CA 1
ATOM 1516 C C . PRO A 1 197 ? -1.202 20.539 1.816 1.00 63.78 197 PRO A C 1
ATOM 1518 O O . PRO A 1 197 ? -1.402 19.517 2.477 1.00 63.78 197 PRO A O 1
ATOM 1521 N N . GLY A 1 198 ? -2.172 21.113 1.096 1.00 64.94 198 GLY A N 1
ATOM 1522 C CA . GLY A 1 198 ? -3.504 20.547 0.917 1.00 64.94 198 GLY A CA 1
ATOM 1523 C C . GLY A 1 198 ? -3.511 19.194 0.194 1.00 64.94 198 GLY A C 1
ATOM 1524 O O . GLY A 1 198 ? -4.283 18.316 0.566 1.00 64.94 198 GLY A O 1
ATOM 1525 N N . VAL A 1 199 ? -2.648 18.970 -0.800 1.00 65.69 199 VAL A N 1
ATOM 1526 C CA . VAL A 1 199 ? -2.460 17.670 -1.475 1.00 65.69 199 VAL A CA 1
ATOM 1527 C C . VAL A 1 199 ? -1.886 16.632 -0.518 1.00 65.69 199 VAL A C 1
ATOM 1529 O O . VAL A 1 199 ? -2.416 15.526 -0.474 1.00 65.69 199 VAL A O 1
ATOM 1532 N N . VAL A 1 200 ? -0.864 16.972 0.273 1.00 66.75 200 VAL A N 1
ATOM 1533 C CA . VAL A 1 200 ? -0.274 16.043 1.257 1.00 66.75 200 VAL A CA 1
ATOM 1534 C C . VAL A 1 200 ? -1.285 15.699 2.353 1.00 66.75 200 VAL A C 1
ATOM 1536 O O . VAL A 1 200 ? -1.481 14.528 2.668 1.00 66.75 200 VAL A O 1
ATOM 1539 N N . SER A 1 201 ? -1.995 16.701 2.880 1.00 68.81 201 SER A N 1
ATOM 1540 C CA . SER A 1 201 ? -3.066 16.500 3.861 1.00 68.81 201 SER A CA 1
ATOM 1541 C C . SER A 1 201 ? -4.189 15.617 3.307 1.00 68.81 201 SER A C 1
ATOM 1543 O O . SER A 1 201 ? -4.609 14.664 3.966 1.00 68.81 201 SER A O 1
ATOM 1545 N N . ARG A 1 202 ? -4.623 15.858 2.060 1.00 72.75 202 ARG A N 1
ATOM 1546 C CA . ARG A 1 202 ? -5.582 14.990 1.366 1.00 72.75 202 ARG A CA 1
ATOM 1547 C C . ARG A 1 202 ? -5.025 13.577 1.221 1.00 72.75 202 ARG A C 1
ATOM 1549 O O . ARG A 1 202 ? -5.721 12.639 1.591 1.00 72.75 202 ARG A O 1
ATOM 1556 N N . LEU A 1 203 ? -3.808 13.404 0.711 1.00 72.38 203 LEU A N 1
ATOM 1557 C CA . LEU A 1 203 ? -3.196 12.093 0.467 1.00 72.38 203 LEU A CA 1
ATOM 1558 C C . LEU A 1 203 ? -3.117 11.248 1.744 1.00 72.38 203 LEU A C 1
ATOM 1560 O O . LEU A 1 203 ? -3.429 10.062 1.708 1.00 72.38 203 LEU A O 1
ATOM 1564 N N . LEU A 1 204 ? -2.718 11.867 2.857 1.00 80.31 204 LEU A N 1
ATOM 1565 C CA . LEU A 1 204 ? -2.547 11.182 4.135 1.00 80.31 204 LEU A CA 1
ATOM 1566 C C . LEU A 1 204 ? -3.858 11.004 4.904 1.00 80.31 204 LEU A C 1
ATOM 1568 O O . LEU A 1 204 ? -3.905 10.180 5.812 1.00 80.31 204 LEU A O 1
ATOM 1572 N N . SER A 1 205 ? -4.923 11.740 4.562 1.00 86.00 205 SER A N 1
ATOM 1573 C CA . SER A 1 205 ? -6.216 11.594 5.235 1.00 86.00 205 SER A CA 1
ATOM 1574 C C . SER A 1 205 ? -6.688 10.139 5.211 1.00 86.00 205 SER A C 1
ATOM 1576 O O . SER A 1 205 ? -6.630 9.462 4.182 1.00 86.00 205 SER A O 1
ATOM 1578 N N . TYR A 1 206 ? -7.223 9.669 6.337 1.00 89.62 206 TYR A N 1
ATOM 1579 C CA . TYR A 1 206 ? -7.731 8.302 6.450 1.00 89.62 206 TYR A CA 1
ATOM 1580 C C . TYR A 1 206 ? -8.796 7.990 5.396 1.00 89.62 206 TYR A C 1
ATOM 1582 O O . TYR A 1 206 ? -8.862 6.864 4.905 1.00 89.62 206 TYR A O 1
ATOM 1590 N N . ARG A 1 207 ? -9.604 8.987 5.005 1.00 90.56 207 ARG A N 1
ATOM 1591 C CA . ARG A 1 207 ? -10.619 8.842 3.953 1.00 90.56 207 ARG A CA 1
ATOM 1592 C C . ARG A 1 207 ? -9.988 8.494 2.612 1.00 90.56 207 ARG A C 1
ATOM 1594 O O . ARG A 1 207 ? -10.476 7.598 1.934 1.00 90.56 207 ARG A O 1
ATOM 1601 N N . ASN A 1 208 ? -8.909 9.165 2.227 1.00 85.31 208 ASN A N 1
ATOM 1602 C CA . ASN A 1 208 ? -8.239 8.849 0.969 1.00 85.31 208 ASN A CA 1
ATOM 1603 C C . ASN A 1 208 ? -7.427 7.564 1.074 1.00 85.31 208 ASN A C 1
ATOM 1605 O O . ASN A 1 208 ? -7.498 6.747 0.166 1.00 85.31 208 ASN A O 1
ATOM 1609 N N . LEU A 1 209 ? -6.726 7.345 2.185 1.00 87.62 209 LEU A N 1
ATOM 1610 C CA . LEU A 1 209 ? -5.937 6.137 2.403 1.00 87.62 209 LEU A CA 1
ATOM 1611 C C . LEU A 1 209 ? -6.821 4.874 2.338 1.00 87.62 209 LEU A C 1
ATOM 1613 O O . LEU A 1 209 ? -6.529 3.958 1.574 1.00 87.62 209 LEU A O 1
ATOM 1617 N N . SER A 1 210 ? -7.944 4.840 3.056 1.00 93.56 210 SER A N 1
ATOM 1618 C CA . SER A 1 210 ? -8.865 3.690 3.031 1.00 93.56 210 SER A CA 1
ATOM 1619 C C . SER A 1 210 ? -9.522 3.473 1.658 1.00 93.56 210 SER A C 1
ATOM 1621 O O . SER A 1 210 ? -9.516 2.354 1.147 1.00 93.56 210 SER A O 1
ATOM 1623 N N . ASN A 1 211 ? -10.022 4.532 1.008 1.00 91.88 211 ASN A N 1
ATOM 1624 C CA . ASN A 1 211 ? -10.630 4.432 -0.328 1.00 91.88 211 ASN A CA 1
ATOM 1625 C C . ASN A 1 211 ? -9.633 3.999 -1.408 1.00 91.88 211 ASN A C 1
ATOM 1627 O O . ASN A 1 211 ? -9.981 3.245 -2.322 1.00 91.88 211 ASN A O 1
ATOM 1631 N N . GLU A 1 212 ? -8.398 4.481 -1.318 1.00 88.56 212 GLU A N 1
ATOM 1632 C CA . GLU A 1 212 ? -7.337 4.120 -2.245 1.00 88.56 212 GLU A CA 1
ATOM 1633 C C . GLU A 1 212 ? -6.946 2.650 -2.075 1.00 88.56 212 GLU A C 1
ATOM 1635 O O . GLU A 1 212 ? -6.841 1.940 -3.074 1.00 88.56 212 GLU A O 1
ATOM 1640 N N . LEU A 1 213 ? -6.813 2.166 -0.834 1.00 90.50 213 LEU A N 1
ATOM 1641 C CA . LEU A 1 213 ? -6.541 0.754 -0.560 1.00 90.50 213 LEU A CA 1
ATOM 1642 C C . LEU A 1 213 ? -7.625 -0.145 -1.163 1.00 90.50 213 LEU A C 1
ATOM 1644 O O . LEU A 1 213 ? -7.304 -1.097 -1.871 1.00 90.50 213 LEU A O 1
ATOM 1648 N N . VAL A 1 214 ? -8.903 0.189 -0.951 1.00 93.88 214 VAL A N 1
ATOM 1649 C CA . VAL A 1 214 ? -10.040 -0.533 -1.549 1.00 93.88 214 VAL A CA 1
ATOM 1650 C C . VAL A 1 214 ? -9.961 -0.518 -3.071 1.00 93.88 214 VAL A C 1
ATOM 1652 O O . VAL A 1 214 ? -10.116 -1.552 -3.719 1.00 93.88 214 VAL A O 1
ATOM 1655 N N . THR A 1 215 ? -9.721 0.653 -3.660 1.00 90.19 215 THR A N 1
ATOM 1656 C CA . THR A 1 215 ? -9.677 0.809 -5.116 1.00 90.19 215 THR A CA 1
ATOM 1657 C C . THR A 1 215 ? -8.558 -0.029 -5.724 1.00 90.19 215 THR A C 1
ATOM 1659 O O . THR A 1 215 ? -8.799 -0.780 -6.667 1.00 90.19 215 THR A O 1
ATOM 1662 N N . LEU A 1 216 ? -7.353 0.053 -5.163 1.00 89.25 216 LEU A N 1
ATOM 1663 C CA . LEU A 1 216 ? -6.203 -0.718 -5.621 1.00 89.25 216 LEU A CA 1
ATOM 1664 C C . LEU A 1 216 ? -6.405 -2.221 -5.383 1.00 89.25 216 LEU A C 1
ATOM 1666 O O . LEU A 1 216 ? -6.114 -3.007 -6.275 1.00 89.25 216 LEU A O 1
ATOM 1670 N N . ALA A 1 217 ? -6.991 -2.641 -4.259 1.00 90.56 217 ALA A N 1
ATOM 1671 C CA . ALA A 1 217 ? -7.310 -4.050 -4.015 1.00 90.56 217 ALA A CA 1
ATOM 1672 C C . ALA A 1 217 ? -8.343 -4.606 -5.018 1.00 90.56 217 ALA A C 1
ATOM 1674 O O . ALA A 1 217 ? -8.203 -5.734 -5.495 1.00 90.56 217 ALA A O 1
ATOM 1675 N N . ARG A 1 218 ? -9.358 -3.816 -5.399 1.00 91.00 218 ARG A N 1
ATOM 1676 C CA . ARG A 1 218 ? -10.335 -4.201 -6.438 1.00 91.00 218 ARG A CA 1
ATOM 1677 C C . ARG A 1 218 ? -9.680 -4.357 -7.801 1.00 91.00 218 ARG A C 1
ATOM 1679 O O . ARG A 1 218 ? -9.951 -5.334 -8.496 1.00 91.00 218 ARG A O 1
ATOM 1686 N N . GLU A 1 219 ? -8.832 -3.411 -8.190 1.00 87.38 219 GLU A N 1
ATOM 1687 C CA . GLU A 1 219 ? -8.098 -3.509 -9.453 1.00 87.38 219 GLU A CA 1
ATOM 1688 C C . GLU A 1 219 ? -7.142 -4.695 -9.447 1.00 87.38 219 GLU A C 1
ATOM 1690 O O . GLU A 1 219 ? -7.077 -5.422 -10.433 1.00 87.38 219 GLU A O 1
ATOM 1695 N N . LEU A 1 220 ? -6.491 -4.967 -8.317 1.00 87.25 220 LEU A N 1
ATOM 1696 C CA . LEU A 1 220 ? -5.601 -6.109 -8.178 1.00 87.25 220 LEU A CA 1
ATOM 1697 C C . LEU A 1 220 ? -6.365 -7.417 -8.417 1.00 87.25 220 LEU A C 1
ATOM 1699 O O . LEU A 1 220 ? -5.986 -8.214 -9.274 1.00 87.25 220 LEU A O 1
ATOM 1703 N N . ARG A 1 221 ? -7.526 -7.568 -7.768 1.00 87.69 221 ARG A N 1
ATOM 1704 C CA . ARG A 1 221 ? -8.425 -8.705 -7.991 1.00 87.69 221 ARG A CA 1
ATOM 1705 C C . ARG A 1 221 ? -8.825 -8.837 -9.460 1.00 87.69 221 ARG A C 1
ATOM 1707 O O . ARG A 1 221 ? -8.857 -9.954 -9.974 1.00 87.69 221 ARG A O 1
ATOM 1714 N N . LYS A 1 222 ? -9.118 -7.738 -10.165 1.00 86.19 222 LYS A N 1
ATOM 1715 C CA . LYS A 1 222 ? -9.418 -7.787 -11.609 1.00 86.19 222 LYS A CA 1
ATOM 1716 C C . LYS A 1 222 ? -8.216 -8.289 -12.410 1.00 86.19 222 LYS A C 1
ATOM 1718 O O . LYS A 1 222 ? -8.393 -9.152 -13.259 1.00 86.19 222 LYS A O 1
ATOM 1723 N N . ILE A 1 223 ? -7.007 -7.803 -12.132 1.00 84.06 223 ILE A N 1
ATOM 1724 C CA . ILE A 1 223 ? -5.776 -8.253 -12.806 1.00 84.06 223 ILE A CA 1
ATOM 1725 C C . ILE A 1 223 ? -5.550 -9.762 -12.602 1.00 84.06 223 ILE A C 1
ATOM 1727 O O . ILE A 1 223 ? -5.191 -10.469 -13.548 1.00 84.06 223 ILE A O 1
ATOM 1731 N N . HIS A 1 224 ? -5.829 -10.272 -11.400 1.00 83.81 224 HIS A N 1
ATOM 1732 C CA . HIS A 1 224 ? -5.688 -11.696 -11.079 1.00 83.81 224 HIS A CA 1
ATOM 1733 C C . HIS A 1 224 ? -6.795 -12.588 -11.653 1.00 83.81 224 HIS A C 1
ATOM 1735 O O . HIS A 1 224 ? -6.574 -13.783 -11.837 1.00 83.81 224 HIS A O 1
ATOM 1741 N N . THR A 1 225 ? -7.989 -12.052 -11.910 1.00 79.75 225 THR A N 1
ATOM 1742 C CA . THR A 1 225 ? -9.168 -12.859 -12.291 1.00 79.75 225 THR A CA 1
ATOM 1743 C C . THR A 1 225 ? -9.556 -12.728 -13.758 1.00 79.75 225 THR A C 1
ATOM 1745 O O . THR A 1 225 ? -10.076 -13.683 -14.336 1.00 79.75 225 THR A O 1
ATOM 1748 N N . ILE A 1 226 ? -9.292 -11.583 -14.392 1.00 74.50 226 ILE A N 1
ATOM 1749 C CA . ILE A 1 226 ? -9.577 -11.384 -15.811 1.00 74.50 226 ILE A CA 1
ATOM 1750 C C . ILE A 1 226 ? -8.531 -12.160 -16.626 1.00 74.50 226 ILE A C 1
ATOM 1752 O O . ILE A 1 226 ? -7.330 -11.936 -16.448 1.00 74.50 226 ILE A O 1
ATOM 1756 N N . PRO A 1 227 ? -8.951 -13.069 -17.529 1.00 65.69 227 PRO A N 1
ATOM 1757 C CA . PRO A 1 227 ? -8.054 -13.964 -18.250 1.00 65.69 227 PRO A CA 1
ATOM 1758 C C . PRO A 1 227 ? -7.267 -13.215 -19.334 1.00 65.69 227 PRO A C 1
ATOM 1760 O O . PRO A 1 227 ? -7.529 -13.331 -20.530 1.00 65.69 227 PRO A O 1
ATOM 1763 N N . CYS A 1 228 ? -6.247 -12.475 -18.919 1.00 60.41 228 CYS A N 1
ATOM 1764 C CA . CYS A 1 228 ? -5.289 -11.826 -19.803 1.00 60.41 228 CYS A CA 1
ATOM 1765 C C . CYS A 1 228 ? -4.289 -12.878 -20.328 1.00 60.41 228 CYS A C 1
ATOM 1767 O O . CYS A 1 228 ? -3.159 -12.971 -19.857 1.00 60.41 228 CYS A O 1
ATOM 1769 N N . GLY A 1 229 ? -4.713 -13.717 -21.282 1.00 54.38 229 GLY A N 1
ATOM 1770 C CA . GLY A 1 229 ? -3.875 -14.781 -21.863 1.00 54.38 229 GLY A CA 1
ATOM 1771 C C . GLY A 1 229 ? -4.020 -16.167 -21.216 1.00 54.38 229 GLY A C 1
ATOM 1772 O O . GLY A 1 229 ? -3.095 -16.974 -21.280 1.00 54.38 229 GLY A O 1
ATOM 1773 N N . GLY A 1 230 ? -5.174 -16.459 -20.605 1.00 53.12 230 GLY A N 1
ATOM 1774 C CA . GLY A 1 230 ? -5.551 -17.803 -20.131 1.00 53.12 230 GLY A CA 1
ATOM 1775 C C . GLY A 1 230 ? -5.203 -18.127 -18.672 1.00 53.12 230 GLY A C 1
ATOM 1776 O O . GLY A 1 230 ? -5.694 -19.121 -18.145 1.00 53.12 230 GLY A O 1
ATOM 1777 N N . LYS A 1 231 ? -4.412 -17.286 -17.995 1.00 61.12 231 LYS A N 1
ATOM 1778 C CA . LYS A 1 231 ? -4.189 -17.300 -16.538 1.00 61.12 231 LYS A CA 1
ATOM 1779 C C . LYS A 1 231 ? -4.155 -15.853 -16.038 1.00 61.12 231 LYS A C 1
ATOM 1781 O O . LYS A 1 231 ? -3.741 -14.976 -16.793 1.00 61.12 231 LYS A O 1
ATOM 1786 N N . GLY A 1 232 ? -4.602 -15.604 -14.807 1.00 67.62 232 GLY A N 1
ATOM 1787 C CA . GLY A 1 232 ? -4.474 -14.290 -14.167 1.00 67.62 232 GLY A CA 1
ATOM 1788 C C . GLY A 1 232 ? -3.038 -13.768 -14.207 1.00 67.62 232 GLY A C 1
ATOM 1789 O O . GLY A 1 232 ? -2.092 -14.557 -14.132 1.00 67.62 232 GLY A O 1
ATOM 1790 N N . LEU A 1 233 ? -2.871 -12.453 -14.346 1.00 76.19 233 LEU A N 1
ATOM 1791 C CA . LEU A 1 233 ? -1.555 -11.808 -14.320 1.00 76.19 233 LEU A CA 1
ATOM 1792 C C . LEU A 1 233 ? -1.193 -11.430 -12.892 1.00 76.19 233 LEU A C 1
ATOM 1794 O O . LEU A 1 233 ? -2.078 -11.107 -12.123 1.00 76.19 233 LEU A O 1
ATOM 1798 N N . GLN A 1 234 ? 0.090 -11.427 -12.550 1.00 76.06 234 GLN A N 1
ATOM 1799 C CA . GLN A 1 234 ? 0.593 -10.945 -11.259 1.00 76.06 234 GLN A CA 1
ATOM 1800 C C . GLN A 1 234 ? 1.505 -9.741 -11.494 1.00 76.06 234 GLN A C 1
ATOM 1802 O O . GLN A 1 234 ? 2.187 -9.690 -12.521 1.00 76.06 234 GLN A O 1
ATOM 1807 N N . LEU A 1 235 ? 1.529 -8.796 -10.553 1.00 73.56 235 LEU A N 1
ATOM 1808 C CA . LEU A 1 235 ? 2.353 -7.587 -10.651 1.00 73.56 235 LEU A CA 1
ATOM 1809 C C . LEU A 1 235 ? 3.811 -7.859 -10.250 1.00 73.56 235 LEU A C 1
ATOM 1811 O O . LEU A 1 235 ? 4.716 -7.345 -10.904 1.00 73.56 235 LEU A O 1
ATOM 1815 N N . GLN A 1 236 ? 4.037 -8.684 -9.217 1.00 71.00 236 GLN A N 1
ATOM 1816 C CA . GLN A 1 236 ? 5.333 -9.239 -8.773 1.00 71.00 236 GLN A CA 1
ATOM 1817 C C . GLN A 1 236 ? 6.426 -8.221 -8.367 1.00 71.00 236 GLN A C 1
ATOM 1819 O O . GLN A 1 236 ? 7.531 -8.622 -8.009 1.00 71.00 236 GLN A O 1
ATOM 1824 N N . ASP A 1 237 ? 6.132 -6.921 -8.392 1.00 71.69 237 ASP A N 1
ATOM 1825 C CA . ASP A 1 237 ? 7.032 -5.824 -7.997 1.00 71.69 237 ASP A CA 1
ATOM 1826 C C . ASP A 1 237 ? 6.216 -4.636 -7.459 1.00 71.69 237 ASP A C 1
ATOM 1828 O O . ASP A 1 237 ? 6.374 -3.485 -7.865 1.00 71.69 237 ASP A O 1
ATOM 1832 N N . LEU A 1 238 ? 5.239 -4.916 -6.598 1.00 72.25 238 LEU A N 1
ATOM 1833 C CA . LEU A 1 238 ? 4.413 -3.865 -6.022 1.00 72.25 238 LEU A CA 1
ATOM 1834 C C . LEU A 1 238 ? 5.153 -3.214 -4.845 1.00 72.25 238 LEU A C 1
ATOM 1836 O O . LEU A 1 238 ? 5.415 -3.848 -3.831 1.00 72.25 238 LEU A O 1
ATOM 1840 N N . THR A 1 239 ? 5.511 -1.942 -4.989 1.00 70.81 239 THR A N 1
ATOM 1841 C CA . THR A 1 239 ? 6.184 -1.140 -3.956 1.00 70.81 239 THR A CA 1
ATOM 1842 C C . THR A 1 239 ? 5.616 0.282 -3.970 1.00 70.81 239 THR A C 1
ATOM 1844 O O . THR A 1 239 ? 5.049 0.705 -4.982 1.00 70.81 239 THR A O 1
ATOM 1847 N N . ALA A 1 240 ? 5.787 1.057 -2.889 1.00 66.56 240 ALA A N 1
ATOM 1848 C CA . ALA A 1 240 ? 5.369 2.470 -2.842 1.00 66.56 240 ALA A CA 1
ATOM 1849 C C . ALA A 1 240 ? 6.039 3.292 -3.960 1.00 66.56 240 ALA A C 1
ATOM 1851 O O . ALA A 1 240 ? 5.504 4.253 -4.500 1.00 66.56 240 ALA A O 1
ATOM 1852 N N . ASN A 1 241 ? 7.208 2.832 -4.358 1.00 68.06 241 ASN A N 1
ATOM 1853 C CA . ASN A 1 241 ? 8.044 3.354 -5.411 1.00 68.06 241 ASN A CA 1
ATOM 1854 C C . ASN A 1 241 ? 7.486 3.093 -6.829 1.00 68.06 241 ASN A C 1
ATOM 1856 O O . ASN A 1 241 ? 7.669 3.904 -7.731 1.00 68.06 241 ASN A O 1
ATOM 1860 N N . ASN A 1 242 ? 6.695 2.034 -7.008 1.00 72.31 242 ASN A N 1
ATOM 1861 C CA . ASN A 1 242 ? 5.984 1.740 -8.257 1.00 72.31 242 ASN A CA 1
ATOM 1862 C C . ASN A 1 242 ? 4.525 2.251 -8.262 1.00 72.31 242 ASN A C 1
ATOM 1864 O O . ASN A 1 242 ? 3.779 1.991 -9.206 1.00 72.31 242 ASN A O 1
ATOM 1868 N N . LEU A 1 243 ? 4.101 2.996 -7.236 1.00 71.94 243 LEU A N 1
ATOM 1869 C CA . LEU A 1 243 ? 2.794 3.658 -7.154 1.00 71.94 243 LEU A CA 1
ATOM 1870 C C . LEU A 1 243 ? 2.923 5.136 -7.551 1.00 71.94 243 LEU A C 1
ATOM 1872 O O . LEU A 1 243 ? 3.251 5.980 -6.723 1.00 71.94 243 LEU A O 1
ATOM 1876 N N . LEU A 1 244 ? 2.651 5.464 -8.814 1.00 72.19 244 LEU A N 1
ATOM 1877 C CA . LEU A 1 244 ? 2.717 6.834 -9.334 1.00 72.19 244 LEU A CA 1
ATOM 1878 C C . LEU A 1 244 ? 1.441 7.610 -9.004 1.00 72.19 244 LEU A C 1
ATOM 1880 O O . LEU A 1 244 ? 0.344 7.067 -9.116 1.00 72.19 244 LEU A O 1
ATOM 1884 N N . LYS A 1 245 ? 1.546 8.888 -8.636 1.00 67.75 245 LYS A N 1
ATOM 1885 C CA . LYS A 1 245 ? 0.401 9.699 -8.205 1.00 67.75 245 LYS A CA 1
ATOM 1886 C C . LYS A 1 245 ? 0.033 10.779 -9.230 1.00 67.75 245 LYS A C 1
ATOM 1888 O O . LYS A 1 245 ? 0.854 11.604 -9.624 1.00 67.75 245 LYS A O 1
ATOM 1893 N N . LEU A 1 246 ? -1.245 10.813 -9.613 1.00 59.84 246 LEU A N 1
ATOM 1894 C CA . LEU A 1 246 ? -1.878 11.901 -10.368 1.00 59.84 246 LEU A CA 1
ATOM 1895 C C . LEU A 1 246 ? -3.082 12.406 -9.567 1.00 59.84 246 LEU A C 1
ATOM 1897 O O . LEU A 1 246 ? -4.019 11.649 -9.339 1.00 59.84 246 LEU A O 1
ATOM 1901 N N . ASN A 1 247 ? -3.081 13.666 -9.120 1.00 56.50 247 ASN A N 1
ATOM 1902 C CA . ASN A 1 247 ? -4.189 14.248 -8.341 1.00 56.50 247 ASN A CA 1
ATOM 1903 C C . ASN A 1 247 ? -4.653 13.359 -7.164 1.00 56.50 247 ASN A C 1
ATOM 1905 O O . ASN A 1 247 ? -5.845 13.114 -7.002 1.00 56.50 247 ASN A O 1
ATOM 1909 N N . SER A 1 248 ? -3.712 12.852 -6.352 1.00 59.28 248 SER A N 1
ATOM 1910 C CA . SER A 1 248 ? -3.889 11.885 -5.237 1.00 59.28 248 SER A CA 1
ATOM 1911 C C . SER A 1 248 ? -4.253 10.437 -5.605 1.00 59.28 248 SER A C 1
ATOM 1913 O O . SER A 1 248 ? -4.175 9.555 -4.748 1.00 59.28 248 SER A O 1
ATOM 1915 N N . VAL A 1 249 ? -4.539 10.166 -6.878 1.00 69.06 249 VAL A N 1
ATOM 1916 C CA . VAL A 1 249 ? -4.850 8.832 -7.397 1.00 69.06 249 VAL A CA 1
ATOM 1917 C C . VAL A 1 249 ? -3.570 8.084 -7.753 1.00 69.06 249 VAL A C 1
ATOM 1919 O O . VAL A 1 249 ? -2.742 8.575 -8.517 1.00 69.06 249 VAL A O 1
ATOM 1922 N N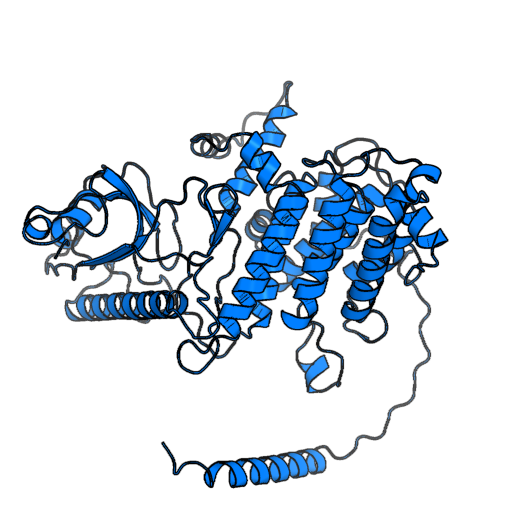 . GLY A 1 250 ? -3.421 6.881 -7.218 1.00 69.62 250 GLY A N 1
ATOM 1923 C CA . GLY A 1 250 ? -2.318 5.957 -7.441 1.00 69.62 250 GLY A CA 1
ATOM 1924 C C . GLY A 1 250 ? -2.518 5.147 -8.708 1.00 69.62 250 GLY A C 1
ATOM 1925 O O . GLY A 1 250 ? -3.587 4.601 -8.953 1.00 69.62 250 GLY A O 1
ATOM 1926 N N . THR A 1 251 ? -1.474 5.074 -9.518 1.00 75.06 251 THR A N 1
ATOM 1927 C CA . THR A 1 251 ? -1.403 4.304 -10.754 1.00 75.06 251 THR A CA 1
ATOM 1928 C C . THR A 1 251 ? -0.123 3.487 -10.732 1.00 75.06 251 THR A C 1
ATOM 1930 O O . THR A 1 251 ? 0.965 4.024 -10.540 1.00 75.06 251 THR A O 1
ATOM 1933 N N . TRP A 1 252 ? -0.239 2.182 -10.928 1.00 76.75 252 TRP A N 1
ATOM 1934 C CA . TRP A 1 252 ? 0.889 1.268 -10.926 1.00 76.75 252 TRP A CA 1
ATOM 1935 C C . TRP A 1 252 ? 1.756 1.458 -12.161 1.00 76.75 252 TRP A C 1
ATOM 1937 O O . TRP A 1 252 ? 1.316 1.260 -13.301 1.00 76.75 252 TRP A O 1
ATOM 1947 N N . LEU A 1 253 ? 3.020 1.782 -11.917 1.00 72.44 253 LEU A N 1
ATOM 1948 C CA . LEU A 1 253 ? 4.083 1.552 -12.871 1.00 72.44 253 LEU A CA 1
ATOM 1949 C C . LEU A 1 253 ? 4.360 0.052 -12.898 1.00 72.44 253 LEU A C 1
ATOM 1951 O O . LEU A 1 253 ? 4.777 -0.528 -11.899 1.00 72.44 253 LEU A O 1
ATOM 1955 N N . TRP A 1 254 ? 4.125 -0.582 -14.045 1.00 69.94 254 TRP A N 1
ATOM 1956 C CA . TRP A 1 254 ? 4.475 -1.988 -14.204 1.00 69.94 254 TRP A CA 1
ATOM 1957 C C . TRP A 1 254 ? 5.985 -2.157 -13.995 1.00 69.94 254 TRP A C 1
ATOM 1959 O O . TRP A 1 254 ? 6.775 -1.435 -14.610 1.00 69.94 254 TRP A O 1
ATOM 1969 N N . GLY A 1 255 ? 6.381 -3.078 -13.114 1.00 64.81 255 GLY A N 1
ATOM 1970 C CA . GLY A 1 255 ? 7.781 -3.383 -12.812 1.00 64.81 255 GLY A CA 1
ATOM 1971 C C . GLY A 1 255 ? 8.498 -4.086 -13.970 1.00 64.81 255 GLY A C 1
ATOM 1972 O O . GLY A 1 255 ? 8.042 -4.096 -15.113 1.00 64.81 255 GLY A O 1
ATOM 1973 N N . SER A 1 256 ? 9.667 -4.674 -13.727 1.00 58.47 256 SER A N 1
ATOM 1974 C CA . SER A 1 256 ? 10.321 -5.497 -14.757 1.00 58.47 256 SER A CA 1
ATOM 1975 C C . SER A 1 256 ? 9.597 -6.839 -14.904 1.00 58.47 256 SER A C 1
ATOM 1977 O O . SER A 1 256 ? 9.436 -7.553 -13.921 1.00 58.47 256 SER A O 1
ATOM 1979 N N . SER A 1 257 ? 9.252 -7.248 -16.134 1.00 54.62 257 SER A N 1
ATOM 1980 C CA . SER A 1 257 ? 8.616 -8.547 -16.479 1.00 54.62 257 SER A CA 1
ATOM 1981 C C . SER A 1 257 ? 9.462 -9.806 -16.182 1.00 54.62 257 SER A C 1
ATOM 1983 O O . SER A 1 257 ? 9.244 -10.881 -16.741 1.00 54.62 257 SER A O 1
ATOM 1985 N N . ARG A 1 258 ? 10.479 -9.674 -15.330 1.00 53.16 258 ARG A N 1
ATOM 1986 C CA . ARG A 1 258 ? 11.472 -10.700 -15.016 1.00 53.16 258 ARG A CA 1
ATOM 1987 C C . ARG A 1 258 ? 11.089 -11.642 -13.904 1.00 53.16 258 ARG A C 1
ATOM 1989 O O . ARG A 1 258 ? 11.716 -12.701 -13.815 1.00 53.16 258 ARG A O 1
ATOM 1996 N N . ALA A 1 259 ? 10.130 -11.278 -13.066 1.00 47.03 259 ALA A N 1
ATOM 1997 C CA . ALA A 1 259 ? 9.649 -12.209 -12.074 1.00 47.03 259 ALA A CA 1
ATOM 1998 C C . ALA A 1 259 ? 9.011 -13.396 -12.822 1.00 47.03 259 ALA A C 1
ATOM 2000 O O . ALA A 1 259 ? 8.146 -13.285 -13.689 1.00 47.03 259 ALA A O 1
ATOM 2001 N N . ARG A 1 260 ? 9.638 -14.561 -12.651 1.00 46.31 260 ARG A N 1
ATOM 2002 C CA . ARG A 1 260 ? 9.226 -15.791 -13.320 1.00 46.31 260 ARG A CA 1
ATOM 2003 C C . ARG A 1 260 ? 8.029 -16.328 -12.546 1.00 46.31 260 ARG A C 1
ATOM 2005 O O . ARG A 1 260 ? 8.128 -16.509 -11.336 1.00 46.31 260 ARG A O 1
ATOM 2012 N N . ASN A 1 261 ? 6.960 -16.648 -13.274 1.00 44.72 261 ASN A N 1
ATOM 2013 C CA . ASN A 1 261 ? 5.655 -17.190 -12.851 1.00 44.72 261 ASN A CA 1
ATOM 2014 C C . ASN A 1 261 ? 5.660 -18.470 -11.973 1.00 44.72 261 ASN A C 1
ATOM 2016 O O . ASN A 1 261 ? 4.663 -19.182 -11.948 1.00 44.72 261 ASN A O 1
ATOM 2020 N N . GLN A 1 262 ? 6.756 -18.837 -11.304 1.00 43.94 262 GLN A N 1
ATOM 2021 C CA . GLN A 1 262 ? 6.857 -20.079 -10.528 1.00 43.94 262 GLN A CA 1
ATOM 2022 C C . GLN A 1 262 ? 6.974 -19.878 -9.011 1.00 43.94 262 GLN A C 1
ATOM 2024 O O . GLN A 1 262 ? 6.805 -20.855 -8.289 1.00 43.94 262 GLN A O 1
ATOM 2029 N N . GLN A 1 263 ? 7.249 -18.664 -8.515 1.00 50.91 263 GLN A N 1
ATOM 2030 C CA . GLN A 1 263 ? 7.438 -18.417 -7.071 1.00 50.91 263 GLN A CA 1
ATOM 2031 C C . GLN A 1 263 ? 6.436 -17.444 -6.439 1.00 50.91 263 GLN A C 1
ATOM 2033 O O . GLN A 1 263 ? 6.372 -17.375 -5.217 1.00 50.91 263 GLN A O 1
ATOM 2038 N N . PHE A 1 264 ? 5.648 -16.721 -7.234 1.00 60.72 264 PHE A N 1
ATOM 2039 C CA . PHE A 1 264 ? 4.707 -15.725 -6.725 1.00 60.72 264 PHE A CA 1
ATOM 2040 C C . PHE A 1 264 ? 3.267 -16.213 -6.907 1.00 60.72 264 PHE A C 1
ATOM 2042 O O . PHE A 1 264 ? 2.912 -16.751 -7.958 1.00 60.72 264 PHE A O 1
ATOM 2049 N N . ASP A 1 265 ? 2.451 -16.071 -5.862 1.00 71.31 265 ASP A N 1
ATOM 2050 C CA . ASP A 1 265 ? 1.001 -16.281 -5.886 1.00 71.31 265 ASP A CA 1
ATOM 2051 C C . ASP A 1 265 ? 0.279 -14.916 -5.882 1.00 71.31 265 ASP A C 1
ATOM 2053 O O . ASP A 1 265 ? 0.904 -13.911 -5.544 1.00 71.31 265 ASP A O 1
ATOM 2057 N N . PRO A 1 266 ? -1.008 -14.830 -6.277 1.00 72.94 266 PRO A N 1
ATOM 2058 C CA . PRO A 1 266 ? -1.767 -13.571 -6.238 1.00 72.94 266 PRO A CA 1
ATOM 2059 C C . PRO A 1 266 ? -1.689 -12.854 -4.881 1.00 72.94 266 PRO A C 1
ATOM 2061 O O . PRO A 1 266 ? -1.442 -11.650 -4.823 1.00 72.94 266 PRO A O 1
ATOM 2064 N N . LYS A 1 267 ? -1.713 -13.631 -3.789 1.00 82.56 267 LYS A N 1
ATOM 2065 C CA . LYS A 1 267 ? -1.609 -13.130 -2.414 1.00 82.56 267 LYS A CA 1
ATOM 2066 C C . LYS A 1 267 ? -0.312 -12.353 -2.146 1.00 82.56 267 LYS A C 1
ATOM 2068 O O . LYS A 1 267 ? -0.266 -11.556 -1.210 1.00 82.56 267 LYS A O 1
ATOM 2073 N N . ALA A 1 268 ? 0.745 -12.569 -2.934 1.00 81.69 268 ALA A N 1
ATOM 2074 C CA . ALA A 1 268 ? 1.980 -11.796 -2.858 1.00 81.69 268 ALA A CA 1
ATOM 2075 C C . ALA A 1 268 ? 1.796 -10.333 -3.255 1.00 81.69 268 ALA A C 1
ATOM 2077 O O . ALA A 1 268 ? 2.372 -9.456 -2.614 1.00 81.69 268 ALA A O 1
ATOM 2078 N N . ASP A 1 269 ? 0.953 -10.054 -4.247 1.00 85.00 269 ASP A N 1
ATOM 2079 C CA . ASP A 1 269 ? 0.671 -8.677 -4.634 1.00 85.00 269 ASP A CA 1
ATOM 2080 C C . ASP A 1 269 ? -0.163 -7.970 -3.552 1.00 85.00 269 ASP A C 1
ATOM 2082 O O . ASP A 1 269 ? 0.117 -6.819 -3.220 1.00 85.00 269 ASP A O 1
ATOM 2086 N N . LEU A 1 270 ? -1.135 -8.662 -2.938 1.00 88.94 270 LEU A N 1
ATOM 2087 C CA . LEU A 1 270 ? -1.908 -8.122 -1.813 1.00 88.94 270 LEU A CA 1
ATOM 2088 C C . LEU A 1 270 ? -1.018 -7.826 -0.600 1.00 88.94 270 LEU A C 1
ATOM 2090 O O . LEU A 1 270 ? -1.121 -6.755 -0.003 1.00 88.94 270 LEU A O 1
ATOM 2094 N N . TYR A 1 271 ? -0.119 -8.754 -0.268 1.00 88.88 271 TYR A N 1
ATOM 2095 C CA . TYR A 1 271 ? 0.882 -8.565 0.779 1.00 88.88 271 TYR A CA 1
ATOM 2096 C C . TYR A 1 271 ? 1.684 -7.285 0.544 1.00 88.88 271 TYR A C 1
ATOM 2098 O O . TYR A 1 271 ? 1.771 -6.421 1.418 1.00 88.88 271 TYR A O 1
ATOM 2106 N N . SER A 1 272 ? 2.218 -7.125 -0.663 1.00 85.50 272 SER A N 1
ATOM 2107 C CA . SER A 1 272 ? 3.014 -5.958 -1.015 1.00 85.50 272 SER A CA 1
ATOM 2108 C C . SER A 1 272 ? 2.189 -4.670 -1.009 1.00 85.50 272 SER A C 1
ATOM 2110 O O . SER A 1 272 ? 2.682 -3.627 -0.577 1.00 85.50 272 SER A O 1
ATOM 2112 N N . LEU A 1 273 ? 0.913 -4.731 -1.408 1.00 88.31 273 LEU A N 1
ATOM 2113 C CA . LEU A 1 273 ? -0.004 -3.593 -1.351 1.00 88.31 273 LEU A CA 1
ATOM 2114 C C . LEU A 1 273 ? -0.164 -3.129 0.096 1.00 88.31 273 LEU A C 1
ATOM 2116 O O . LEU A 1 273 ? 0.045 -1.958 0.400 1.00 88.31 273 LEU A O 1
ATOM 2120 N N . CYS A 1 274 ? -0.475 -4.049 1.005 1.00 92.31 274 CYS A N 1
ATOM 2121 C CA . CYS A 1 274 ? -0.650 -3.727 2.415 1.00 92.31 274 CYS A CA 1
ATOM 2122 C C . CYS A 1 274 ? 0.648 -3.233 3.066 1.00 92.31 274 CYS A C 1
ATOM 2124 O O . CYS A 1 274 ? 0.588 -2.318 3.883 1.00 92.31 274 CYS A O 1
ATOM 2126 N N . TYR A 1 275 ? 1.813 -3.741 2.654 1.00 88.00 275 TYR A N 1
ATOM 2127 C CA . TYR A 1 275 ? 3.108 -3.205 3.081 1.00 88.00 275 TYR A CA 1
ATOM 2128 C C . TYR A 1 275 ? 3.282 -1.730 2.666 1.00 88.00 275 TYR A C 1
ATOM 2130 O O . TYR A 1 275 ? 3.646 -0.898 3.491 1.00 88.00 275 TYR A O 1
ATOM 2138 N N . CYS A 1 276 ? 2.925 -1.360 1.430 1.00 84.62 276 CYS A N 1
ATOM 2139 C CA . CYS A 1 276 ? 2.969 0.042 0.980 1.00 84.62 276 CYS A CA 1
ATOM 2140 C C . CYS A 1 276 ? 2.018 0.946 1.780 1.00 84.62 276 CYS A C 1
ATOM 2142 O O . CYS A 1 276 ? 2.311 2.114 2.041 1.00 84.62 276 CYS A O 1
ATOM 2144 N N . PHE A 1 277 ? 0.855 0.416 2.163 1.00 89.88 277 PHE A N 1
ATOM 2145 C CA . PHE A 1 277 ? -0.108 1.141 2.990 1.00 89.88 277 PHE A CA 1
ATOM 2146 C C . PHE A 1 277 ? 0.312 1.225 4.459 1.00 89.88 277 PHE A C 1
ATOM 2148 O O . PHE A 1 277 ? -0.113 2.158 5.140 1.00 89.88 277 PHE A O 1
ATOM 2155 N N . ALA A 1 278 ? 1.181 0.330 4.937 1.00 91.44 278 ALA A N 1
ATOM 2156 C CA . ALA A 1 278 ? 1.808 0.461 6.246 1.00 91.44 278 ALA A CA 1
ATOM 2157 C C . ALA A 1 278 ? 2.683 1.723 6.309 1.00 91.44 278 ALA A C 1
ATOM 2159 O O . ALA A 1 278 ? 2.550 2.492 7.257 1.00 91.44 278 ALA A O 1
ATOM 2160 N N . ASP A 1 279 ? 3.487 2.005 5.277 1.00 86.06 279 ASP A N 1
ATOM 2161 C CA . ASP A 1 279 ? 4.262 3.254 5.192 1.00 86.06 279 ASP A CA 1
ATOM 2162 C C . ASP A 1 279 ? 3.352 4.490 5.221 1.00 86.06 279 ASP A C 1
ATOM 2164 O O . ASP A 1 279 ? 3.565 5.406 6.019 1.00 86.06 279 ASP A O 1
ATOM 2168 N N . MET A 1 280 ? 2.288 4.503 4.406 1.00 85.44 280 MET A N 1
ATOM 2169 C CA . MET A 1 280 ? 1.322 5.611 4.393 1.00 85.44 280 MET A CA 1
ATOM 2170 C C . MET A 1 280 ? 0.668 5.824 5.760 1.00 85.44 280 MET A C 1
ATOM 2172 O O . MET A 1 280 ? 0.554 6.961 6.218 1.00 85.44 280 MET A O 1
ATOM 2176 N N . TRP A 1 281 ? 0.242 4.738 6.410 1.00 92.44 281 TRP A N 1
ATOM 2177 C CA . TRP A 1 281 ? -0.391 4.777 7.725 1.00 92.44 281 TRP A CA 1
ATOM 2178 C C . TRP A 1 281 ? 0.576 5.321 8.781 1.00 92.44 281 TRP A C 1
ATOM 2180 O O . TRP A 1 281 ? 0.231 6.239 9.521 1.00 92.44 281 TRP A O 1
ATOM 2190 N N . MET A 1 282 ? 1.824 4.847 8.790 1.00 89.44 282 MET A N 1
ATOM 2191 C CA . MET A 1 282 ? 2.862 5.319 9.712 1.00 89.44 282 MET A CA 1
ATOM 2192 C C . MET A 1 282 ? 3.165 6.809 9.524 1.00 89.44 282 MET A C 1
ATOM 2194 O O . MET A 1 282 ? 3.290 7.554 10.500 1.00 89.44 282 MET A O 1
ATOM 2198 N N . VAL A 1 283 ? 3.235 7.283 8.277 1.00 85.31 283 VAL A N 1
ATOM 2199 C CA . VAL A 1 283 ? 3.400 8.714 7.990 1.00 85.31 283 VAL A CA 1
ATOM 2200 C C . VAL A 1 283 ? 2.164 9.505 8.430 1.00 85.31 283 VAL A C 1
ATOM 2202 O O . VAL A 1 283 ? 2.320 10.561 9.045 1.00 85.31 283 VAL A O 1
ATOM 2205 N N . ALA A 1 284 ? 0.944 9.010 8.212 1.00 85.38 284 ALA A N 1
ATOM 2206 C CA . ALA A 1 284 ? -0.274 9.659 8.707 1.00 85.38 284 ALA A CA 1
ATOM 2207 C C . ALA A 1 284 ? -0.293 9.777 10.247 1.00 85.38 284 ALA A C 1
ATOM 2209 O O . ALA A 1 284 ? -0.729 10.802 10.786 1.00 85.38 284 ALA A O 1
ATOM 2210 N N . GLU A 1 285 ? 0.257 8.780 10.945 1.00 87.69 285 GLU A N 1
ATOM 2211 C CA . GLU A 1 285 ? 0.413 8.752 12.404 1.00 87.69 285 GLU A CA 1
ATOM 2212 C C . GLU A 1 285 ? 1.582 9.594 12.928 1.00 87.69 285 GLU A C 1
ATOM 2214 O O . GLU A 1 285 ? 1.675 9.826 14.129 1.00 87.69 285 GLU A O 1
ATOM 2219 N N . GLY A 1 286 ? 2.432 10.143 12.056 1.00 82.69 286 GLY A N 1
ATOM 2220 C CA . GLY A 1 286 ? 3.473 11.094 12.454 1.00 82.69 286 GLY A CA 1
ATOM 2221 C C . GLY A 1 286 ? 4.907 10.575 12.385 1.00 82.69 286 GLY A C 1
ATOM 2222 O O . GLY A 1 286 ? 5.796 11.268 12.876 1.00 82.69 286 GLY A O 1
ATOM 2223 N N . ALA A 1 287 ? 5.162 9.413 11.769 1.00 82.69 287 ALA A N 1
ATOM 2224 C CA . ALA A 1 287 ? 6.511 8.851 11.659 1.00 82.69 287 ALA A CA 1
ATOM 2225 C C . ALA A 1 287 ? 7.495 9.860 11.029 1.00 82.69 287 ALA A C 1
ATOM 2227 O O . ALA A 1 287 ? 7.167 10.470 10.007 1.00 82.69 287 ALA A O 1
ATOM 2228 N N . PRO A 1 288 ? 8.688 10.082 11.606 1.00 74.88 288 PRO A N 1
ATOM 2229 C CA . PRO A 1 288 ? 9.618 11.118 11.141 1.00 74.88 288 PRO A CA 1
ATOM 2230 C C . PRO A 1 288 ? 10.354 10.754 9.843 1.00 74.88 288 PRO A C 1
ATOM 2232 O O . PRO A 1 288 ? 10.989 11.613 9.242 1.00 74.88 288 PRO A O 1
ATOM 2235 N N . MET A 1 289 ? 10.275 9.494 9.421 1.00 73.94 289 MET A N 1
ATOM 2236 C CA . MET A 1 289 ? 10.866 8.952 8.199 1.00 73.94 289 MET A CA 1
ATOM 2237 C C . MET A 1 289 ? 10.009 7.792 7.699 1.00 73.94 289 MET A C 1
ATOM 2239 O O . MET A 1 289 ? 9.187 7.267 8.459 1.00 73.94 289 MET A O 1
ATOM 2243 N N . LEU A 1 290 ? 10.225 7.377 6.452 1.00 76.94 290 LEU A N 1
ATOM 2244 C CA . LEU A 1 290 ? 9.620 6.163 5.933 1.00 76.94 290 LEU A CA 1
ATOM 2245 C C . LEU A 1 290 ? 10.176 4.926 6.659 1.00 76.94 290 LEU A C 1
ATOM 2247 O O . LEU A 1 290 ? 11.397 4.736 6.742 1.00 76.94 290 LEU A O 1
ATOM 2251 N N . PRO A 1 291 ? 9.301 4.064 7.192 1.00 79.69 291 PRO A N 1
ATOM 2252 C CA . PRO A 1 291 ? 9.721 2.789 7.750 1.00 79.69 291 PRO A CA 1
ATOM 2253 C C . PRO A 1 291 ? 10.490 1.905 6.751 1.00 79.69 291 PRO A C 1
ATOM 2255 O O . PRO A 1 291 ? 11.513 1.329 7.129 1.00 79.69 291 PRO A O 1
ATOM 2258 N N . SER A 1 292 ? 10.073 1.862 5.479 1.00 75.81 292 SER A N 1
ATOM 2259 C CA . SER A 1 292 ? 10.786 1.155 4.402 1.00 75.81 292 SER A CA 1
ATOM 2260 C C . SER A 1 292 ? 12.245 1.601 4.244 1.00 75.81 292 SER A C 1
ATOM 2262 O O . SER A 1 292 ? 13.142 0.767 4.122 1.00 75.81 292 SER A O 1
ATOM 2264 N N . ASP A 1 293 ? 12.517 2.904 4.324 1.00 76.00 293 ASP A N 1
ATOM 2265 C CA . ASP A 1 293 ? 13.880 3.441 4.204 1.00 76.00 293 ASP A CA 1
ATOM 2266 C C . ASP A 1 293 ? 14.737 3.048 5.400 1.00 76.00 293 ASP A C 1
ATOM 2268 O O . ASP A 1 293 ? 15.945 2.831 5.281 1.00 76.00 293 ASP A O 1
ATOM 2272 N N . THR A 1 294 ? 14.105 2.911 6.567 1.00 77.69 294 THR A N 1
ATOM 2273 C CA . THR A 1 294 ? 14.779 2.440 7.776 1.00 77.69 294 THR A CA 1
ATOM 2274 C C . THR A 1 294 ? 15.212 0.984 7.627 1.00 77.69 294 THR A C 1
ATOM 2276 O O . THR A 1 294 ? 16.335 0.652 8.004 1.00 77.69 294 THR A O 1
ATOM 2279 N N . VAL A 1 295 ? 14.368 0.130 7.036 1.00 79.12 295 VAL A N 1
ATOM 2280 C CA . VAL A 1 295 ? 14.704 -1.272 6.727 1.00 79.12 295 VAL A CA 1
ATOM 2281 C C . VAL A 1 295 ? 15.929 -1.344 5.813 1.00 79.12 295 VAL A C 1
ATOM 2283 O O . VAL A 1 295 ? 16.872 -2.072 6.123 1.00 79.12 295 VAL A O 1
ATOM 2286 N N . VAL A 1 296 ? 15.951 -0.540 4.743 1.00 74.75 296 VAL A N 1
ATOM 2287 C CA . VAL A 1 296 ? 17.084 -0.466 3.802 1.00 74.75 296 VAL A CA 1
ATOM 2288 C C . VAL A 1 296 ? 18.347 0.059 4.489 1.00 74.75 296 VAL A C 1
ATOM 2290 O O . VAL A 1 296 ? 19.416 -0.528 4.358 1.00 74.75 296 VAL A O 1
ATOM 2293 N N . THR A 1 297 ? 18.230 1.136 5.269 1.00 78.44 297 THR A N 1
ATOM 2294 C CA . THR A 1 297 ? 19.358 1.758 5.988 1.00 78.44 297 THR A CA 1
ATOM 2295 C C . THR A 1 297 ? 19.964 0.820 7.032 1.00 78.44 297 THR A C 1
ATOM 2297 O O . THR A 1 297 ? 21.163 0.874 7.304 1.00 78.44 297 THR A O 1
ATOM 2300 N N . MET A 1 298 ? 19.142 -0.037 7.637 1.00 79.69 298 MET A N 1
ATOM 2301 C CA . MET A 1 298 ? 19.577 -1.039 8.606 1.00 79.69 298 MET A CA 1
ATOM 2302 C C . MET A 1 298 ? 20.122 -2.323 7.964 1.00 79.69 298 MET A C 1
ATOM 2304 O O . MET A 1 298 ? 20.574 -3.190 8.713 1.00 79.69 298 MET A O 1
ATOM 2308 N N . ASP A 1 299 ? 20.077 -2.447 6.632 1.00 81.56 299 ASP A N 1
ATOM 2309 C CA . ASP A 1 299 ? 20.487 -3.644 5.885 1.00 81.56 299 ASP A CA 1
ATOM 2310 C C . ASP A 1 299 ? 19.823 -4.922 6.433 1.00 81.56 299 ASP A C 1
ATOM 2312 O O . ASP A 1 299 ? 20.463 -5.935 6.728 1.00 81.56 299 ASP A O 1
ATOM 2316 N N . LEU A 1 300 ? 18.511 -4.842 6.679 1.00 80.75 300 LEU A N 1
ATOM 2317 C CA . LEU A 1 300 ? 17.733 -5.990 7.135 1.00 80.75 300 LEU A CA 1
ATOM 2318 C C . LEU A 1 300 ? 17.365 -6.881 5.946 1.00 80.75 300 LEU A C 1
ATOM 2320 O O . LEU A 1 300 ? 16.912 -6.399 4.908 1.00 80.75 300 LEU A O 1
ATOM 2324 N N . ASP A 1 301 ? 17.489 -8.195 6.134 1.00 82.62 301 ASP A N 1
ATOM 2325 C CA . ASP A 1 301 ? 16.869 -9.169 5.236 1.00 82.62 301 ASP A CA 1
ATOM 2326 C C . ASP A 1 301 ? 15.332 -9.044 5.242 1.00 82.62 301 ASP A C 1
ATOM 2328 O O . ASP A 1 301 ? 14.745 -8.340 6.068 1.00 82.62 301 ASP A O 1
ATOM 2332 N N . ALA A 1 302 ? 14.667 -9.718 4.301 1.00 77.00 302 ALA A N 1
ATOM 2333 C CA . ALA A 1 302 ? 13.222 -9.597 4.109 1.00 77.00 302 ALA A CA 1
ATOM 2334 C C . ALA A 1 302 ? 12.411 -9.966 5.367 1.00 77.00 302 ALA A C 1
ATOM 2336 O O . ALA A 1 302 ? 11.480 -9.239 5.724 1.00 77.00 302 ALA A O 1
ATOM 2337 N N . ASP A 1 303 ? 12.790 -11.037 6.069 1.00 81.12 303 ASP A N 1
ATOM 2338 C CA . ASP A 1 303 ? 12.071 -11.528 7.250 1.00 81.12 303 ASP A CA 1
ATOM 2339 C C . ASP A 1 303 ? 12.211 -10.555 8.426 1.00 81.12 303 ASP A C 1
ATOM 2341 O O . ASP A 1 303 ? 11.227 -10.191 9.081 1.00 81.12 303 ASP A O 1
ATOM 2345 N N . ARG A 1 304 ? 13.433 -10.065 8.673 1.00 85.25 304 ARG A N 1
ATOM 2346 C CA . ARG A 1 304 ? 13.696 -9.058 9.708 1.00 85.25 304 ARG A CA 1
ATOM 2347 C C . ARG A 1 304 ? 13.082 -7.715 9.339 1.00 85.25 304 ARG A C 1
ATOM 2349 O O . ARG A 1 304 ? 12.549 -7.044 10.216 1.00 85.25 304 ARG A O 1
ATOM 2356 N N . GLY A 1 305 ? 13.097 -7.327 8.068 1.00 86.69 305 GLY A N 1
ATOM 2357 C CA . GLY A 1 305 ? 12.429 -6.122 7.578 1.00 86.69 305 GLY A CA 1
ATOM 2358 C C . GLY A 1 305 ? 10.918 -6.168 7.813 1.00 86.69 305 GLY A C 1
ATOM 2359 O O . GLY A 1 305 ? 10.339 -5.208 8.323 1.00 86.69 305 GLY A O 1
ATOM 2360 N N . LEU A 1 306 ? 10.281 -7.309 7.534 1.00 85.50 306 LEU A N 1
ATOM 2361 C CA . LEU A 1 306 ? 8.870 -7.541 7.837 1.00 85.50 306 LEU A CA 1
ATOM 2362 C C . LEU A 1 306 ? 8.599 -7.452 9.342 1.00 85.50 306 LEU A C 1
ATOM 2364 O O . LEU A 1 306 ? 7.712 -6.712 9.772 1.00 85.50 306 LEU A O 1
ATOM 2368 N N . GLN A 1 307 ? 9.361 -8.180 10.160 1.00 88.19 307 GLN A N 1
ATOM 2369 C CA . GLN A 1 307 ? 9.187 -8.156 11.611 1.00 88.19 307 GLN A CA 1
ATOM 2370 C C . GLN A 1 307 ? 9.352 -6.738 12.173 1.00 88.19 307 GLN A C 1
ATOM 2372 O O . GLN A 1 307 ? 8.547 -6.314 13.004 1.00 88.19 307 GLN A O 1
ATOM 2377 N N . PHE A 1 308 ? 10.343 -5.993 11.678 1.00 90.81 308 PHE A N 1
ATOM 2378 C CA . PHE A 1 308 ? 10.576 -4.601 12.040 1.00 90.81 308 PHE A CA 1
ATOM 2379 C C . PHE A 1 308 ? 9.337 -3.747 11.763 1.00 90.81 308 PHE A C 1
ATOM 2381 O O . PHE A 1 308 ? 8.845 -3.096 12.679 1.00 90.81 308 PHE A O 1
ATOM 2388 N N . MET A 1 309 ? 8.789 -3.804 10.545 1.00 90.75 309 MET A N 1
ATOM 2389 C CA . MET A 1 309 ? 7.598 -3.041 10.153 1.00 90.75 309 MET A CA 1
ATOM 2390 C C . MET A 1 309 ? 6.387 -3.344 11.030 1.00 90.75 309 MET A C 1
ATOM 2392 O O . MET A 1 309 ? 5.736 -2.432 11.543 1.00 90.75 309 MET A O 1
ATOM 2396 N N . ARG A 1 310 ? 6.100 -4.634 11.240 1.00 92.00 310 ARG A N 1
ATOM 2397 C CA . ARG A 1 310 ? 4.957 -5.071 12.054 1.00 92.00 310 ARG A CA 1
ATOM 2398 C C . ARG A 1 310 ? 5.090 -4.587 13.492 1.00 92.00 310 ARG A C 1
ATOM 2400 O O . ARG A 1 310 ? 4.128 -4.079 14.064 1.00 92.00 310 ARG A O 1
ATOM 2407 N N . THR A 1 311 ? 6.282 -4.734 14.072 1.00 92.50 311 THR A N 1
ATOM 2408 C CA . THR A 1 311 ? 6.544 -4.263 15.432 1.00 92.50 311 THR A CA 1
ATOM 2409 C C . THR A 1 311 ? 6.482 -2.745 15.504 1.00 92.50 311 THR A C 1
ATOM 2411 O O . THR A 1 311 ? 5.867 -2.230 16.426 1.00 92.50 311 THR A O 1
ATOM 2414 N N . LEU A 1 312 ? 7.029 -2.017 14.531 1.00 92.44 312 LEU A N 1
ATOM 2415 C CA . LEU A 1 312 ? 6.996 -0.556 14.509 1.00 92.44 312 LEU A CA 1
ATOM 2416 C C . LEU A 1 312 ? 5.558 -0.012 14.532 1.00 92.44 312 LEU A C 1
ATOM 2418 O O . LEU A 1 312 ? 5.261 0.887 15.320 1.00 92.44 312 LEU A O 1
ATOM 2422 N N . MET A 1 313 ? 4.653 -0.597 13.737 1.00 94.50 313 MET A N 1
ATOM 2423 C CA . MET A 1 313 ? 3.228 -0.248 13.768 1.00 94.50 313 MET A CA 1
ATOM 2424 C C . MET A 1 313 ? 2.605 -0.507 15.144 1.00 94.50 313 MET A C 1
ATOM 2426 O O . MET A 1 313 ? 1.917 0.356 15.682 1.00 94.50 313 MET A O 1
ATOM 2430 N N . VAL A 1 314 ? 2.859 -1.671 15.748 1.00 94.19 314 VAL A N 1
ATOM 2431 C CA . VAL A 1 314 ? 2.287 -2.010 17.062 1.00 94.19 314 VAL A CA 1
ATOM 2432 C C . VAL A 1 314 ? 2.879 -1.172 18.194 1.00 94.19 314 VAL A C 1
ATOM 2434 O O . VAL A 1 314 ? 2.143 -0.770 19.090 1.00 94.19 314 VAL A O 1
ATOM 2437 N N . GLU A 1 315 ? 4.171 -0.853 18.162 1.00 91.75 315 GLU A N 1
ATOM 2438 C CA . GLU A 1 315 ? 4.796 0.035 19.146 1.00 91.75 315 GLU A CA 1
ATOM 2439 C C . GLU A 1 315 ? 4.232 1.462 19.055 1.00 91.75 315 GLU A C 1
ATOM 2441 O O . GLU A 1 315 ? 4.005 2.094 20.086 1.00 91.75 315 GLU A O 1
ATOM 2446 N N . CYS A 1 316 ? 3.890 1.943 17.853 1.00 91.19 316 CYS A N 1
ATOM 2447 C CA . CYS A 1 316 ? 3.152 3.199 17.682 1.00 91.19 316 CYS A CA 1
ATOM 2448 C C . CYS A 1 316 ? 1.792 3.170 18.412 1.00 91.19 316 CYS A C 1
ATOM 2450 O O . CYS A 1 316 ? 1.427 4.128 19.094 1.00 91.19 316 CYS A O 1
ATOM 2452 N N . LEU A 1 317 ? 1.057 2.056 18.324 1.00 92.50 317 LEU A N 1
ATOM 2453 C CA . LEU A 1 317 ? -0.231 1.881 19.010 1.00 92.50 317 LEU A CA 1
ATOM 2454 C C . LEU A 1 317 ? -0.072 1.709 20.529 1.00 92.50 317 LEU A C 1
ATOM 2456 O O . LEU A 1 317 ? -0.857 2.265 21.294 1.00 92.50 317 LEU A O 1
ATOM 2460 N N . LYS A 1 318 ? 0.962 0.989 20.983 1.00 91.00 318 LYS A N 1
ATOM 2461 C CA . LYS A 1 318 ? 1.323 0.855 22.407 1.00 91.00 318 LYS A CA 1
ATOM 2462 C C . LYS A 1 318 ? 1.629 2.199 23.044 1.00 91.00 318 LYS A C 1
ATOM 2464 O O . LYS A 1 318 ? 1.196 2.454 24.164 1.00 91.00 318 LYS A O 1
ATOM 2469 N N . LEU A 1 319 ? 2.359 3.054 22.334 1.00 86.25 319 LEU A N 1
ATOM 2470 C CA . LEU A 1 319 ? 2.689 4.389 22.807 1.00 86.25 319 LEU A CA 1
ATOM 2471 C C . LEU A 1 319 ? 1.415 5.213 23.062 1.00 86.25 319 LEU A C 1
ATOM 2473 O O . LEU A 1 319 ? 1.288 5.837 24.114 1.00 86.25 319 LEU A O 1
ATOM 2477 N N . GLU A 1 320 ? 0.441 5.150 22.149 1.00 85.56 320 GLU A N 1
ATOM 2478 C CA . GLU A 1 320 ? -0.870 5.785 22.336 1.00 85.56 320 GLU A CA 1
ATOM 2479 C C . GLU A 1 320 ? -1.671 5.142 23.482 1.00 85.56 320 GLU A C 1
ATOM 2481 O O . GLU A 1 320 ? -2.229 5.856 24.313 1.00 85.56 320 GLU A O 1
ATOM 2486 N N . HIS A 1 321 ? -1.691 3.809 23.567 1.00 85.69 321 HIS A N 1
ATOM 2487 C CA . HIS A 1 321 ? -2.360 3.068 24.643 1.00 85.69 321 HIS A CA 1
ATOM 2488 C C . HIS A 1 321 ? -1.827 3.438 26.036 1.00 85.69 321 HIS A C 1
ATOM 2490 O O . HIS A 1 321 ? -2.592 3.523 26.992 1.00 85.69 321 HIS A O 1
ATOM 2496 N N . ASN A 1 322 ? -0.526 3.716 26.140 1.00 82.75 322 ASN A N 1
ATOM 2497 C CA . ASN A 1 322 ? 0.131 4.122 27.381 1.00 82.75 322 ASN A CA 1
ATOM 2498 C C . ASN A 1 322 ? -0.009 5.627 27.693 1.00 82.75 322 ASN A C 1
ATOM 2500 O O . ASN A 1 322 ? 0.629 6.121 28.623 1.00 82.75 322 ASN A O 1
ATOM 2504 N N . GLY A 1 323 ? -0.834 6.364 26.939 1.00 74.69 323 GLY A N 1
ATOM 2505 C CA . GLY A 1 323 ? -1.153 7.771 27.199 1.00 74.69 323 GLY A CA 1
ATOM 2506 C C . GLY A 1 323 ? -0.109 8.773 26.699 1.00 74.69 323 GLY A C 1
ATOM 2507 O O . GLY A 1 323 ? -0.210 9.967 26.991 1.00 74.69 323 GLY A O 1
ATOM 2508 N N . SER A 1 324 ? 0.891 8.329 25.935 1.00 73.31 324 SER A N 1
ATOM 2509 C CA . SER A 1 324 ? 1.907 9.216 25.372 1.00 73.31 324 SER A CA 1
ATOM 2510 C C . SER A 1 324 ? 1.418 9.909 24.103 1.00 73.31 324 SER A C 1
ATOM 2512 O O . SER A 1 324 ? 0.642 9.369 23.313 1.00 73.31 324 SER A O 1
ATOM 2514 N N . ARG A 1 325 ? 1.884 11.144 23.888 1.00 68.56 325 ARG A N 1
ATOM 2515 C CA . ARG A 1 325 ? 1.453 11.971 22.756 1.00 68.56 325 ARG A CA 1
ATOM 2516 C C . ARG A 1 325 ? 2.367 11.779 21.552 1.00 68.56 325 ARG A C 1
ATOM 2518 O O . ARG A 1 325 ? 3.492 12.271 21.527 1.00 68.56 325 ARG A O 1
ATOM 2525 N N . ILE A 1 326 ? 1.834 11.140 20.517 1.00 72.38 326 ILE A N 1
ATOM 2526 C CA . ILE A 1 326 ? 2.372 11.232 19.160 1.00 72.38 326 ILE A CA 1
ATOM 2527 C C . ILE A 1 326 ? 1.731 12.440 18.476 1.00 72.38 326 ILE A C 1
ATOM 2529 O O . ILE A 1 326 ? 0.510 12.605 18.508 1.00 72.38 326 ILE A O 1
ATOM 2533 N N . VAL A 1 327 ? 2.540 13.291 17.843 1.00 76.69 327 VAL A N 1
ATOM 2534 C CA . VAL A 1 327 ? 2.011 14.366 16.993 1.00 76.69 327 VAL A CA 1
ATOM 2535 C C . VAL A 1 327 ? 1.646 13.775 15.636 1.00 76.69 327 VAL A C 1
ATOM 2537 O O . VAL A 1 327 ? 2.513 13.569 14.789 1.00 76.69 327 VAL A O 1
ATOM 2540 N N . ARG A 1 328 ? 0.356 13.491 15.461 1.00 80.38 328 ARG A N 1
ATOM 2541 C CA . ARG A 1 328 ? -0.213 12.942 14.225 1.00 80.38 328 ARG A CA 1
ATOM 2542 C C . ARG A 1 328 ? -0.251 14.002 13.132 1.00 80.38 328 ARG A C 1
ATOM 2544 O O . ARG A 1 328 ? -0.422 15.186 13.416 1.00 80.38 328 ARG A O 1
ATOM 2551 N N . ARG A 1 329 ? -0.156 13.567 11.873 1.00 78.75 329 ARG A N 1
ATOM 2552 C CA . ARG A 1 329 ? -0.319 14.454 10.704 1.00 78.75 329 ARG A CA 1
ATOM 2553 C C . ARG A 1 329 ? -1.770 14.585 10.262 1.00 78.75 329 ARG A C 1
ATOM 2555 O O . ARG A 1 329 ? -2.094 15.464 9.470 1.00 78.75 329 ARG A O 1
ATOM 2562 N N . THR A 1 330 ? -2.632 13.701 10.752 1.00 79.31 330 THR A N 1
ATOM 2563 C CA . THR A 1 330 ? -4.031 13.608 10.342 1.00 79.31 330 THR A CA 1
ATOM 2564 C C . THR A 1 330 ? -4.940 13.547 11.559 1.00 79.31 330 THR A C 1
ATOM 2566 O O . THR A 1 330 ? -4.607 12.950 12.585 1.00 79.31 330 THR A O 1
ATOM 2569 N N . GLN A 1 331 ? -6.097 14.195 11.447 1.00 84.19 331 GLN A N 1
ATOM 2570 C CA . GLN A 1 331 ? -7.155 14.099 12.442 1.00 84.19 331 GLN A CA 1
ATOM 2571 C C . GLN A 1 331 ? -7.949 12.814 12.201 1.00 84.19 331 GLN A C 1
ATOM 2573 O O . GLN A 1 331 ? -8.345 12.529 11.070 1.00 84.19 331 GLN A O 1
ATOM 2578 N N . ARG A 1 332 ? -8.157 12.032 13.261 1.00 90.06 332 ARG A N 1
ATOM 2579 C CA . ARG A 1 332 ? -8.901 10.768 13.229 1.00 90.06 332 ARG A CA 1
ATOM 2580 C C . ARG A 1 332 ? -9.369 10.375 14.626 1.00 90.06 332 ARG A C 1
ATOM 2582 O O . ARG A 1 332 ? -8.752 10.772 15.615 1.00 90.06 332 ARG A O 1
ATOM 2589 N N . HIS A 1 333 ? -10.389 9.526 14.697 1.00 91.50 333 HIS A N 1
ATOM 2590 C CA . HIS A 1 333 ? -10.743 8.815 15.925 1.00 91.50 333 HIS A CA 1
ATOM 2591 C C . HIS A 1 333 ? -9.809 7.627 16.151 1.00 91.50 333 HIS A C 1
ATOM 2593 O O . HIS A 1 333 ? -9.546 6.855 15.228 1.00 91.50 333 HIS A O 1
ATOM 2599 N N . THR A 1 334 ? -9.326 7.448 17.382 1.00 92.31 334 THR A N 1
ATOM 2600 C CA . THR A 1 334 ? -8.349 6.397 17.700 1.00 92.31 334 THR A CA 1
ATOM 2601 C C . THR A 1 334 ? -8.772 4.986 17.335 1.00 92.31 334 THR A C 1
ATOM 2603 O O . THR A 1 334 ? -8.019 4.318 16.619 1.00 92.31 334 THR A O 1
ATOM 2606 N N . PRO A 1 335 ? -9.981 4.541 17.693 1.00 95.31 335 PRO A N 1
ATOM 2607 C CA . PRO A 1 335 ? -10.408 3.192 17.356 1.00 95.31 335 PRO A CA 1
ATOM 2608 C C . PRO A 1 335 ? -10.461 2.942 15.839 1.00 95.31 335 PRO A C 1
ATOM 2610 O O . PRO A 1 335 ? -10.149 1.847 15.384 1.00 95.31 335 PRO A O 1
ATOM 2613 N N . VAL A 1 336 ? -10.776 3.963 15.033 1.00 96.25 336 VAL A N 1
ATOM 2614 C CA . VAL A 1 336 ? -10.835 3.853 13.563 1.00 96.25 336 VAL A CA 1
ATOM 2615 C C . VAL A 1 336 ? -9.446 3.624 12.960 1.00 96.25 336 VAL A C 1
ATOM 2617 O O . VAL A 1 336 ? -9.288 2.822 12.036 1.00 96.25 336 VAL A O 1
ATOM 2620 N N . ALA A 1 337 ? -8.422 4.286 13.503 1.00 95.00 337 ALA A N 1
ATOM 2621 C CA . ALA A 1 337 ? -7.038 4.062 13.095 1.00 95.00 337 ALA A CA 1
ATOM 2622 C C . ALA A 1 337 ? -6.511 2.688 13.504 1.00 95.00 337 ALA A C 1
ATOM 2624 O O . ALA A 1 337 ? -5.811 2.057 12.716 1.00 95.00 337 ALA A O 1
ATOM 2625 N N . TRP A 1 338 ? -6.875 2.210 14.698 1.00 96.75 338 TRP A N 1
ATOM 2626 C CA . TRP A 1 338 ? -6.498 0.880 15.179 1.00 96.75 338 TRP A CA 1
ATOM 2627 C C . TRP A 1 338 ? -7.098 -0.235 14.315 1.00 96.75 338 TRP A C 1
ATOM 2629 O 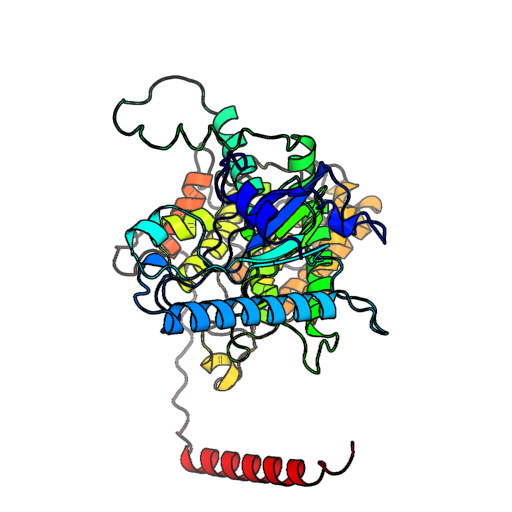O . TRP A 1 338 ? -6.386 -1.169 13.952 1.00 96.75 338 TRP A O 1
ATOM 2639 N N . LEU A 1 339 ? -8.375 -0.119 13.930 1.00 97.56 339 LEU A N 1
ATOM 2640 C CA . LEU A 1 339 ? -9.020 -1.057 13.002 1.00 97.56 339 LEU A CA 1
ATOM 2641 C C . LEU A 1 339 ? -8.316 -1.072 11.634 1.00 97.56 339 LEU A C 1
ATOM 2643 O O . LEU A 1 339 ? -8.073 -2.138 11.070 1.00 97.56 339 LEU A O 1
ATOM 2647 N N . GLY A 1 340 ? -7.923 0.103 11.133 1.00 96.88 340 GLY A N 1
ATOM 2648 C CA . GLY A 1 340 ? -7.132 0.230 9.908 1.00 96.88 340 GLY A CA 1
ATOM 2649 C C . GLY A 1 340 ? -5.757 -0.426 9.998 1.00 96.88 340 GLY A C 1
ATOM 2650 O O . GLY A 1 340 ? -5.380 -1.204 9.124 1.00 96.88 340 GLY A O 1
ATOM 2651 N N . ALA A 1 341 ? -5.026 -0.164 11.085 1.00 96.81 341 ALA A N 1
ATOM 2652 C CA . ALA A 1 341 ? -3.731 -0.782 11.349 1.00 96.81 341 ALA A CA 1
ATOM 2653 C C . ALA A 1 341 ? -3.839 -2.310 11.415 1.00 96.81 341 ALA A C 1
ATOM 2655 O O . ALA A 1 341 ? -2.998 -3.006 10.850 1.00 96.81 341 ALA A O 1
ATOM 2656 N N . TRP A 1 342 ? -4.894 -2.834 12.050 1.00 97.19 342 TRP A N 1
ATOM 2657 C CA . TRP A 1 342 ? -5.171 -4.268 12.103 1.00 97.19 342 TRP A CA 1
ATOM 2658 C C . TRP A 1 342 ? -5.397 -4.844 10.700 1.00 97.19 342 TRP A C 1
ATOM 2660 O O . TRP A 1 342 ? -4.734 -5.811 10.323 1.00 97.19 342 TRP A O 1
ATOM 2670 N N . ALA A 1 343 ? -6.269 -4.228 9.897 1.00 97.00 343 ALA A N 1
ATOM 2671 C CA . ALA A 1 343 ? -6.537 -4.670 8.529 1.00 97.00 343 ALA A CA 1
ATOM 2672 C C . ALA A 1 343 ? -5.263 -4.683 7.665 1.00 97.00 343 ALA A C 1
ATOM 2674 O O . ALA A 1 343 ? -5.005 -5.653 6.952 1.00 97.00 343 ALA A O 1
ATOM 2675 N N . ILE A 1 344 ? -4.430 -3.642 7.772 1.00 95.94 344 ILE A N 1
ATOM 2676 C CA . ILE A 1 344 ? -3.145 -3.557 7.067 1.00 95.94 344 ILE A CA 1
ATOM 2677 C C . ILE A 1 344 ? -2.200 -4.668 7.554 1.00 95.94 344 ILE A C 1
ATOM 2679 O O . ILE A 1 344 ? -1.718 -5.445 6.733 1.00 95.94 344 ILE A O 1
ATOM 2683 N N . LEU A 1 345 ? -2.007 -4.832 8.870 1.00 94.75 345 LEU A N 1
ATOM 2684 C CA . LEU A 1 345 ? -1.172 -5.895 9.454 1.00 94.75 345 LEU A CA 1
ATOM 2685 C C . LEU A 1 345 ? -1.621 -7.308 9.054 1.00 94.75 345 LEU A C 1
ATOM 2687 O O . LEU A 1 345 ? -0.776 -8.197 8.931 1.00 94.75 345 LEU A O 1
ATOM 2691 N N . LEU A 1 346 ? -2.917 -7.549 8.857 1.00 93.31 346 LEU A N 1
ATOM 2692 C CA . LEU A 1 346 ? -3.408 -8.823 8.325 1.00 93.31 346 LEU A CA 1
ATOM 2693 C C . LEU A 1 346 ? -3.030 -9.012 6.859 1.00 93.31 346 LEU A C 1
ATOM 2695 O O . LEU A 1 346 ? -2.552 -10.081 6.486 1.00 93.31 346 LEU A O 1
ATOM 2699 N N . GLY A 1 347 ? -3.211 -7.975 6.044 1.00 89.88 347 GLY A N 1
ATOM 2700 C CA . GLY A 1 347 ? -2.986 -8.052 4.605 1.00 89.88 347 GLY A CA 1
ATOM 2701 C C . GLY A 1 347 ? -1.538 -8.351 4.215 1.00 89.88 347 GLY A C 1
ATOM 2702 O O . GLY A 1 347 ? -1.321 -9.064 3.242 1.00 89.88 347 GLY A O 1
ATOM 2703 N N . PHE A 1 348 ? -0.552 -7.904 5.005 1.00 87.38 348 PHE A N 1
ATOM 2704 C CA . PHE A 1 348 ? 0.861 -8.275 4.821 1.00 87.38 348 PHE A CA 1
ATOM 2705 C C . PHE A 1 348 ? 1.372 -9.280 5.873 1.00 87.38 348 PHE A C 1
ATOM 2707 O O . PHE A 1 348 ? 2.523 -9.245 6.309 1.00 87.38 348 PHE A O 1
ATOM 2714 N N . ARG A 1 349 ? 0.511 -10.200 6.321 1.00 84.25 349 ARG A N 1
ATOM 2715 C CA . ARG A 1 349 ? 0.941 -11.385 7.076 1.00 84.25 349 ARG A CA 1
ATOM 2716 C C . ARG A 1 349 ? 1.490 -12.436 6.109 1.00 84.25 349 ARG A C 1
ATOM 2718 O O . ARG A 1 349 ? 0.887 -12.686 5.068 1.00 84.25 349 ARG A O 1
ATOM 2725 N N . ASP A 1 350 ? 2.611 -13.057 6.467 1.00 74.81 350 ASP A N 1
ATOM 2726 C CA . ASP A 1 350 ? 3.230 -14.119 5.667 1.00 74.81 350 ASP A CA 1
ATOM 2727 C C . ASP A 1 350 ? 3.246 -15.466 6.408 1.00 74.81 350 ASP A C 1
ATOM 2729 O O . ASP A 1 350 ? 2.939 -15.552 7.605 1.00 74.81 350 ASP A O 1
ATOM 2733 N N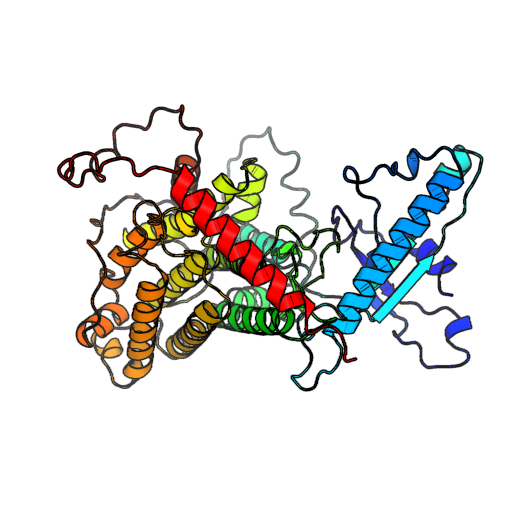 . TYR A 1 351 ? 3.584 -16.532 5.686 1.00 67.25 351 TYR A N 1
ATOM 2734 C CA . TYR A 1 351 ? 3.797 -17.861 6.247 1.00 67.25 351 TYR A CA 1
ATOM 2735 C C . TYR A 1 351 ? 4.974 -17.831 7.225 1.00 67.25 351 TYR A C 1
ATOM 2737 O O . TYR A 1 351 ? 6.051 -17.361 6.871 1.00 67.25 351 TYR A O 1
ATOM 2745 N N . LYS A 1 352 ? 4.822 -18.403 8.428 1.00 66.06 352 LYS A N 1
ATOM 2746 C CA . LYS A 1 352 ? 6.007 -18.646 9.270 1.00 66.06 352 LYS A CA 1
ATOM 2747 C C . LYS A 1 352 ? 6.876 -19.748 8.672 1.00 66.06 352 LYS A C 1
ATOM 2749 O O . LYS A 1 352 ? 8.077 -19.573 8.545 1.00 66.06 352 LYS A O 1
ATOM 2754 N N . GLU A 1 353 ? 6.267 -20.878 8.300 1.00 68.44 353 GLU A N 1
ATOM 2755 C CA . GLU A 1 353 ? 6.964 -21.988 7.641 1.00 68.44 353 GLU A CA 1
ATOM 2756 C C . GLU A 1 353 ? 6.005 -22.754 6.721 1.00 68.44 353 GLU A C 1
ATOM 2758 O O . GLU A 1 353 ? 4.861 -23.025 7.089 1.00 68.44 353 GLU A O 1
ATOM 2763 N N . LEU A 1 354 ? 6.475 -23.147 5.531 1.00 69.31 354 LEU A N 1
ATOM 2764 C CA . LEU A 1 354 ? 5.654 -23.854 4.539 1.00 69.31 354 LEU A CA 1
ATOM 2765 C C . LEU A 1 354 ? 5.142 -25.218 5.051 1.00 69.31 354 LEU A C 1
ATOM 2767 O O . LEU A 1 354 ? 4.074 -25.668 4.643 1.00 69.31 354 LEU A O 1
ATOM 2771 N N . LYS A 1 355 ? 5.889 -25.862 5.956 1.00 75.81 355 LYS A N 1
ATOM 2772 C CA . LYS A 1 355 ? 5.514 -27.147 6.563 1.00 75.81 355 LYS A CA 1
ATOM 2773 C C . LYS A 1 355 ? 4.228 -27.045 7.391 1.00 75.81 355 LYS A C 1
ATOM 2775 O O . LYS A 1 355 ? 3.393 -27.935 7.329 1.00 75.81 355 LYS A O 1
ATOM 2780 N N . HIS A 1 356 ? 4.007 -25.918 8.074 1.00 75.44 356 HIS A N 1
ATOM 2781 C CA . HIS A 1 356 ? 2.886 -25.774 9.002 1.00 75.44 356 HIS A CA 1
ATOM 2782 C C . HIS A 1 356 ? 1.529 -25.933 8.307 1.00 75.44 356 HIS A C 1
ATOM 2784 O O . HIS A 1 356 ? 0.611 -26.519 8.867 1.00 75.44 356 HIS A O 1
ATOM 2790 N N . TRP A 1 357 ? 1.396 -25.445 7.073 1.00 69.31 357 TRP A N 1
ATOM 2791 C CA . TRP A 1 357 ? 0.140 -25.556 6.329 1.00 69.31 357 TRP A CA 1
ATOM 2792 C C . TRP A 1 357 ? 0.087 -26.778 5.407 1.00 69.31 357 TRP A C 1
ATOM 2794 O O . TRP A 1 357 ? -0.991 -27.325 5.195 1.00 69.31 357 TRP A O 1
ATOM 2804 N N . LYS A 1 358 ? 1.225 -27.219 4.848 1.00 75.69 358 LYS A N 1
ATOM 2805 C CA . LYS A 1 358 ? 1.258 -28.374 3.933 1.00 75.69 358 LYS A CA 1
ATOM 2806 C C . LYS A 1 358 ? 1.300 -29.722 4.642 1.00 75.69 358 LYS A C 1
ATOM 2808 O O . LYS A 1 358 ? 0.782 -30.692 4.101 1.00 75.69 358 LYS A O 1
ATOM 2813 N N . GLU A 1 359 ? 1.954 -29.783 5.795 1.00 83.44 359 GLU A N 1
ATOM 2814 C CA . GLU A 1 359 ? 2.250 -31.021 6.520 1.00 83.44 359 GLU A CA 1
ATOM 2815 C C . GLU A 1 359 ? 1.472 -31.071 7.840 1.00 83.44 359 GLU A C 1
ATOM 2817 O O . GLU A 1 359 ? 0.815 -32.071 8.113 1.00 83.44 359 GLU A O 1
ATOM 2822 N N . ASP A 1 360 ? 1.458 -29.975 8.609 1.00 79.44 360 ASP A N 1
ATOM 2823 C CA . ASP A 1 360 ? 0.829 -29.950 9.942 1.00 79.44 360 ASP A CA 1
ATOM 2824 C C . ASP A 1 360 ? -0.669 -29.574 9.918 1.00 79.44 360 ASP A C 1
ATOM 2826 O O . ASP A 1 360 ? -1.321 -29.539 10.962 1.00 79.44 360 ASP A O 1
ATOM 2830 N N . GLY A 1 361 ? -1.230 -29.277 8.738 1.00 77.62 361 GLY A N 1
ATOM 2831 C CA . GLY A 1 361 ? -2.653 -28.959 8.553 1.00 77.62 361 GLY A CA 1
ATOM 2832 C C . GLY A 1 361 ? -3.126 -27.658 9.218 1.00 77.62 361 GLY A C 1
ATOM 2833 O O . GLY A 1 361 ? -4.331 -27.448 9.354 1.00 77.62 361 GLY A O 1
ATOM 2834 N N . LEU A 1 362 ? -2.207 -26.784 9.640 1.00 78.38 362 LEU A N 1
ATOM 2835 C CA . LEU A 1 362 ? -2.536 -25.494 10.249 1.00 78.38 362 LEU A CA 1
ATOM 2836 C C . LEU A 1 362 ? -3.081 -24.503 9.203 1.00 78.38 362 LEU A C 1
ATOM 2838 O O . LEU A 1 362 ? -2.740 -24.601 8.017 1.00 78.38 362 LEU A O 1
ATOM 2842 N N . PRO A 1 363 ? -3.894 -23.509 9.615 1.00 74.88 363 PRO A N 1
ATOM 2843 C CA . PRO A 1 363 ? -4.498 -22.566 8.681 1.00 74.88 363 PRO A CA 1
ATOM 2844 C C . PRO A 1 363 ? -3.452 -21.775 7.885 1.00 74.88 363 PRO A C 1
ATOM 2846 O O . PRO A 1 363 ? -2.391 -21.385 8.385 1.00 74.88 363 PRO A O 1
ATOM 2849 N N . CYS A 1 364 ? -3.789 -21.497 6.624 1.00 77.25 364 CYS A N 1
ATOM 2850 C CA . CYS A 1 364 ? -3.050 -20.568 5.780 1.00 77.25 364 CYS A CA 1
ATOM 2851 C C . CYS A 1 364 ? -3.285 -19.142 6.291 1.00 77.25 364 CYS A C 1
ATOM 2853 O O . CYS A 1 364 ? -4.363 -18.584 6.118 1.00 77.25 364 CYS A O 1
ATOM 2855 N N . LEU A 1 365 ? -2.264 -18.549 6.907 1.00 81.31 365 LEU A N 1
ATOM 2856 C CA . LEU A 1 365 ? -2.388 -17.243 7.558 1.00 81.31 365 LEU A CA 1
ATOM 2857 C C . LEU A 1 365 ? -2.320 -16.048 6.607 1.00 81.31 365 LEU A C 1
ATOM 2859 O O . LEU A 1 365 ? -2.589 -14.926 7.030 1.00 81.31 365 LEU A O 1
ATOM 2863 N N . ARG A 1 366 ? -1.923 -16.277 5.351 1.00 83.31 366 ARG A N 1
ATOM 2864 C CA . ARG A 1 366 ? -1.887 -15.251 4.311 1.00 83.31 366 ARG A CA 1
ATOM 2865 C C . ARG A 1 366 ? -3.284 -15.127 3.696 1.00 83.31 366 ARG A C 1
ATOM 2867 O O . ARG A 1 366 ? -3.691 -16.041 2.956 1.00 83.31 366 ARG A O 1
ATOM 2874 N N . PRO A 1 367 ? -4.025 -14.044 3.983 1.00 87.56 367 PRO A N 1
ATOM 2875 C CA . PRO A 1 367 ? -5.380 -13.909 3.484 1.00 87.56 367 PRO A CA 1
ATOM 2876 C C . PRO A 1 367 ? -5.366 -13.657 1.970 1.00 87.56 367 PRO A C 1
ATOM 2878 O O . PRO A 1 367 ? -4.389 -13.168 1.404 1.00 87.56 367 PRO A O 1
ATOM 2881 N N . SER A 1 368 ? -6.442 -14.050 1.298 1.00 87.69 368 SER A N 1
ATOM 2882 C CA . SER A 1 368 ? -6.672 -13.754 -0.122 1.00 87.69 368 SER A CA 1
ATOM 2883 C C . SER A 1 368 ? -7.295 -12.370 -0.322 1.00 87.69 368 SER A C 1
ATOM 2885 O O . SER A 1 368 ? -7.859 -11.791 0.610 1.00 87.69 368 SER A O 1
ATOM 2887 N N . GLU A 1 369 ? -7.266 -11.860 -1.556 1.00 89.19 369 GLU A N 1
ATOM 2888 C CA . GLU A 1 369 ? -7.964 -10.624 -1.932 1.00 89.19 369 GLU A CA 1
ATOM 2889 C C . GLU A 1 369 ? -9.466 -10.731 -1.661 1.00 89.19 369 GLU A C 1
ATOM 2891 O O . GLU A 1 369 ? -10.087 -9.767 -1.227 1.00 89.19 369 GLU A O 1
ATOM 2896 N N . GLU A 1 370 ? -10.051 -11.910 -1.884 1.00 90.38 370 GLU A N 1
ATOM 2897 C CA . GLU A 1 370 ? -11.467 -12.173 -1.624 1.00 90.38 370 GLU A CA 1
ATOM 2898 C C . GLU A 1 370 ? -11.822 -12.038 -0.139 1.00 90.38 370 GLU A C 1
ATOM 2900 O O . GLU A 1 370 ? -12.881 -11.512 0.188 1.00 90.38 370 GLU A O 1
ATOM 2905 N N . GLN A 1 371 ? -10.919 -12.452 0.751 1.00 92.19 371 GLN A N 1
ATOM 2906 C CA . GLN A 1 371 ? -11.103 -12.336 2.197 1.00 92.19 371 GLN A CA 1
ATOM 2907 C C . GLN A 1 371 ? -10.861 -10.910 2.707 1.00 92.19 371 GLN A C 1
ATOM 2909 O O . GLN A 1 371 ? -11.595 -10.438 3.572 1.00 92.19 371 GLN A O 1
ATOM 2914 N N . MET A 1 372 ? -9.840 -10.216 2.190 1.00 95.19 372 MET A N 1
ATOM 2915 C CA . MET A 1 372 ? -9.466 -8.886 2.690 1.00 95.19 372 MET A CA 1
ATOM 2916 C C . MET A 1 372 ? -10.287 -7.744 2.099 1.00 95.19 372 MET A C 1
ATOM 2918 O O . MET A 1 372 ? -10.480 -6.734 2.774 1.00 95.19 372 MET A O 1
ATOM 2922 N N . LEU A 1 373 ? -10.769 -7.867 0.859 1.00 95.56 373 LEU A N 1
ATOM 2923 C CA . LEU A 1 373 ? -11.493 -6.780 0.202 1.00 95.56 373 LEU A CA 1
ATOM 2924 C C . LEU A 1 373 ? -12.736 -6.325 0.996 1.00 95.56 373 LEU A C 1
ATOM 2926 O O . LEU A 1 373 ? -12.852 -5.118 1.205 1.00 95.56 373 LEU A O 1
ATOM 2930 N N . PRO A 1 374 ? -13.599 -7.221 1.521 1.00 97.06 374 PRO A N 1
ATOM 2931 C CA . PRO A 1 374 ? -14.706 -6.814 2.389 1.00 97.06 374 PRO A CA 1
ATOM 2932 C C . PRO A 1 374 ? -14.242 -6.055 3.640 1.00 97.06 374 PRO A C 1
ATOM 2934 O O . PRO A 1 374 ? -14.842 -5.051 4.011 1.00 97.06 374 PRO A O 1
ATOM 2937 N N . ALA A 1 375 ? -13.133 -6.475 4.262 1.00 96.94 375 ALA A N 1
ATOM 2938 C CA . ALA A 1 375 ? -12.583 -5.792 5.433 1.00 96.94 375 ALA A CA 1
ATOM 2939 C C . ALA A 1 375 ? -12.074 -4.379 5.093 1.00 96.94 375 ALA A C 1
ATOM 2941 O O . ALA A 1 375 ? -12.263 -3.448 5.877 1.00 96.94 375 ALA A O 1
ATOM 2942 N N . PHE A 1 376 ? -11.462 -4.189 3.919 1.00 97.62 376 PHE A N 1
ATOM 2943 C CA . PHE A 1 376 ? -11.046 -2.863 3.452 1.00 97.62 376 PHE A CA 1
ATOM 2944 C C . PHE A 1 376 ? -12.240 -1.969 3.111 1.00 97.62 376 PHE A C 1
ATOM 2946 O O . PHE A 1 376 ? -12.223 -0.782 3.429 1.00 97.62 376 PHE A O 1
ATOM 2953 N N . GLU A 1 377 ? -13.275 -2.521 2.477 1.00 97.94 377 GLU A N 1
ATOM 2954 C CA . GLU A 1 377 ? -14.504 -1.792 2.146 1.00 97.94 377 GLU A CA 1
ATOM 2955 C C . GLU A 1 377 ? -15.222 -1.323 3.410 1.00 97.94 377 GLU A C 1
ATOM 2957 O O . GLU A 1 377 ? -15.597 -0.153 3.514 1.00 97.94 377 GLU A O 1
ATOM 2962 N N . LEU A 1 378 ? -15.324 -2.207 4.402 1.00 97.94 378 LEU A N 1
ATOM 2963 C CA . LEU A 1 378 ? -15.902 -1.885 5.696 1.00 97.94 378 LEU A CA 1
ATOM 2964 C C . LEU A 1 378 ? -15.066 -0.842 6.445 1.00 97.94 378 LEU A C 1
ATOM 2966 O O . LEU A 1 378 ? -15.622 0.084 7.030 1.00 97.94 378 LEU A O 1
ATOM 2970 N N . TRP A 1 379 ? -13.734 -0.907 6.355 1.00 98.12 379 TRP A N 1
ATOM 2971 C CA . TRP A 1 379 ? -12.877 0.144 6.902 1.00 98.12 379 TRP A CA 1
ATOM 2972 C C . TRP A 1 379 ? -13.121 1.505 6.252 1.00 98.12 379 TRP A C 1
ATOM 2974 O O . TRP A 1 379 ? -13.271 2.503 6.955 1.00 98.12 379 TRP A O 1
ATOM 2984 N N . ALA A 1 380 ? -13.177 1.560 4.919 1.00 97.50 380 ALA A N 1
ATOM 2985 C CA . ALA A 1 380 ? -13.440 2.797 4.191 1.00 97.50 380 ALA A CA 1
ATOM 2986 C C . ALA A 1 380 ? -14.809 3.390 4.554 1.00 97.50 380 ALA A C 1
ATOM 2988 O O . ALA A 1 380 ? -14.937 4.607 4.709 1.00 97.50 380 ALA A O 1
ATOM 2989 N N . HIS A 1 381 ? -15.811 2.535 4.766 1.00 98.19 381 HIS A N 1
ATOM 2990 C CA . HIS A 1 381 ? -17.124 2.941 5.253 1.00 98.19 381 HIS A CA 1
ATOM 2991 C C . HIS A 1 381 ? -17.071 3.495 6.687 1.00 98.19 381 HIS A C 1
ATOM 2993 O O . HIS A 1 381 ? -17.539 4.609 6.920 1.00 98.19 381 HIS A O 1
ATOM 2999 N N . VAL A 1 382 ? -16.420 2.792 7.622 1.00 98.19 382 VAL A N 1
ATOM 3000 C CA . VAL A 1 382 ? -16.202 3.262 9.004 1.00 98.19 382 VAL A CA 1
ATOM 3001 C C . VAL A 1 382 ? -15.495 4.616 9.021 1.00 98.19 382 VAL A C 1
ATOM 3003 O O . VAL A 1 382 ? -15.898 5.516 9.752 1.00 98.19 382 VAL A O 1
ATOM 3006 N N . VAL A 1 383 ? -14.459 4.793 8.201 1.00 96.94 383 VAL A N 1
ATOM 3007 C CA . VAL A 1 383 ? -13.735 6.064 8.082 1.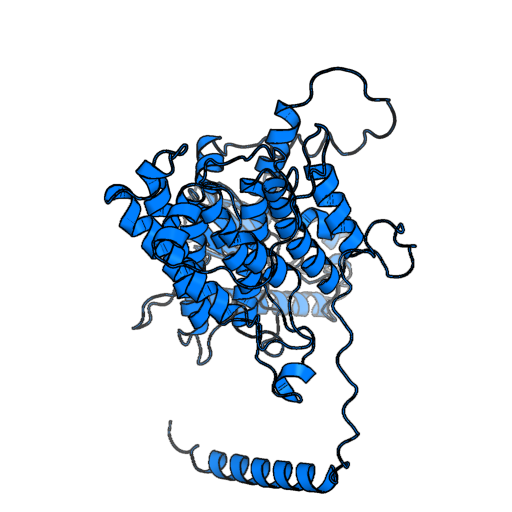00 96.94 383 VAL A CA 1
ATOM 3008 C C . VAL A 1 383 ? -14.634 7.177 7.546 1.00 96.94 383 VAL A C 1
ATOM 3010 O O . VAL A 1 383 ? -14.558 8.302 8.037 1.00 96.94 383 VAL A O 1
ATOM 3013 N N . ALA A 1 384 ? -15.471 6.886 6.546 1.00 96.12 384 ALA A N 1
ATOM 3014 C CA . ALA A 1 384 ? -16.404 7.862 5.997 1.00 96.12 384 ALA A CA 1
ATOM 3015 C C . ALA A 1 384 ? -17.426 8.309 7.048 1.00 96.12 384 ALA A C 1
ATOM 3017 O O . ALA A 1 384 ? -17.599 9.508 7.231 1.00 96.12 384 ALA A O 1
ATOM 3018 N N . LEU A 1 385 ? -18.027 7.367 7.781 1.00 96.56 385 LEU A N 1
ATOM 3019 C CA . LEU A 1 385 ? -18.951 7.672 8.874 1.00 96.56 385 LEU A CA 1
ATOM 3020 C C . LEU A 1 385 ? -18.266 8.471 9.985 1.00 96.56 385 LEU A C 1
ATOM 3022 O O . LEU A 1 385 ? -18.797 9.476 10.438 1.00 96.56 385 LEU A O 1
ATOM 3026 N N . ALA A 1 386 ? -17.059 8.072 10.386 1.00 95.31 386 ALA A N 1
ATOM 3027 C CA . ALA A 1 386 ? -16.294 8.743 11.433 1.00 95.31 386 ALA A CA 1
ATOM 3028 C C . ALA A 1 386 ? -15.909 10.188 11.080 1.00 95.31 386 ALA A C 1
ATOM 3030 O O . ALA A 1 386 ? -15.707 10.993 11.984 1.00 95.31 386 ALA A O 1
ATOM 3031 N N . ALA A 1 387 ? -15.805 10.528 9.793 1.00 92.19 387 ALA A N 1
ATOM 3032 C CA . ALA A 1 387 ? -15.525 11.893 9.351 1.00 92.19 387 ALA A CA 1
ATOM 3033 C C . ALA A 1 387 ? -16.719 12.849 9.541 1.00 92.19 387 ALA A C 1
ATOM 3035 O O . ALA A 1 387 ? -16.513 14.059 9.595 1.00 92.19 387 ALA A O 1
ATOM 3036 N N . GLU A 1 388 ? -17.940 12.320 9.652 1.00 92.12 388 GLU A N 1
ATOM 3037 C CA . GLU A 1 388 ? -19.169 13.101 9.865 1.00 92.12 388 GLU A CA 1
ATOM 3038 C C . GLU A 1 388 ? -19.449 13.364 11.357 1.00 92.12 388 GLU A C 1
ATOM 3040 O O . GLU A 1 388 ? -20.396 14.070 11.710 1.00 92.12 388 GLU A O 1
ATOM 3045 N N . VAL A 1 389 ? -18.629 12.803 12.250 1.00 91.56 389 VAL A N 1
ATOM 3046 C CA . VAL A 1 389 ? -18.794 12.898 13.702 1.00 91.56 389 VAL A CA 1
ATOM 3047 C C . VAL A 1 389 ? -17.735 13.847 14.292 1.00 91.56 389 VAL A C 1
ATOM 3049 O O . VAL A 1 389 ? -16.616 13.908 13.777 1.00 91.56 389 VAL A O 1
ATOM 3052 N N . PRO A 1 390 ? -18.039 14.622 15.356 1.00 88.94 390 PRO A N 1
ATOM 3053 C CA . PRO A 1 390 ? -17.054 15.505 15.977 1.00 88.94 390 PRO A CA 1
ATOM 3054 C C . PRO A 1 390 ? -15.827 14.741 16.477 1.00 88.94 390 PRO A C 1
ATOM 3056 O O . PRO A 1 390 ? -15.962 13.700 17.107 1.00 88.94 390 PRO A O 1
ATOM 3059 N N . ALA A 1 391 ? -14.630 15.297 16.278 1.00 84.56 391 ALA A N 1
ATOM 3060 C CA . ALA A 1 391 ? -13.385 14.645 16.691 1.00 84.56 391 ALA A CA 1
ATOM 3061 C C . ALA A 1 391 ? -13.289 14.395 18.207 1.00 84.56 391 ALA A C 1
ATOM 3063 O O . ALA A 1 391 ? -12.684 13.412 18.636 1.00 84.56 391 ALA A O 1
ATOM 3064 N N . GLU A 1 392 ? -13.900 15.271 19.005 1.00 88.31 392 GLU A N 1
ATOM 3065 C CA . GLU A 1 392 ? -14.074 15.098 20.444 1.00 88.31 392 GLU A CA 1
ATOM 3066 C C . GLU A 1 392 ? -15.515 14.664 20.710 1.00 88.31 392 GLU A C 1
ATOM 3068 O O . GLU A 1 392 ? -16.449 15.458 20.611 1.00 88.31 392 GLU A O 1
ATOM 3073 N N . LEU A 1 393 ? -15.686 13.379 21.016 1.00 91.56 393 LEU A N 1
ATOM 3074 C CA . LEU A 1 393 ? -16.967 12.786 21.388 1.00 91.56 393 LEU A CA 1
ATOM 3075 C C . LEU A 1 393 ? -17.055 12.626 22.901 1.00 91.56 393 LEU A C 1
ATOM 3077 O O . LEU A 1 393 ? -16.077 12.250 23.545 1.00 91.56 393 LEU A O 1
ATOM 3081 N N . THR A 1 394 ? -18.245 12.810 23.465 1.00 92.94 394 THR A N 1
ATOM 3082 C CA . THR A 1 394 ? -18.564 12.277 24.797 1.00 92.94 394 THR A CA 1
ATOM 3083 C C . THR A 1 394 ? -19.120 10.856 24.692 1.00 92.94 394 THR A C 1
ATOM 3085 O O . THR A 1 394 ? -19.545 10.411 23.620 1.00 92.94 394 THR A O 1
ATOM 3088 N N . ALA A 1 395 ? -19.136 10.123 25.809 1.00 90.69 395 ALA A N 1
ATOM 3089 C CA . ALA A 1 395 ? -19.726 8.785 25.861 1.00 90.69 395 ALA A CA 1
ATOM 3090 C C . ALA A 1 395 ? -21.222 8.804 25.489 1.00 90.69 395 ALA A C 1
ATOM 3092 O O . ALA A 1 395 ? -21.693 7.928 24.768 1.00 90.69 395 ALA A O 1
ATOM 3093 N N . GLU A 1 396 ? -21.959 9.836 25.908 1.00 90.69 396 GLU A N 1
ATOM 3094 C CA . GLU A 1 396 ? -23.380 10.005 25.589 1.00 90.69 396 GLU A CA 1
ATOM 3095 C C . GLU A 1 396 ? -23.601 10.239 24.091 1.00 90.69 396 GLU A C 1
ATOM 3097 O O . GLU A 1 396 ? -24.508 9.653 23.500 1.00 90.69 396 GLU A O 1
ATOM 3102 N N . GLN A 1 397 ? -22.757 11.063 23.459 1.00 93.06 397 GLN A N 1
ATOM 3103 C CA . GLN A 1 397 ? -22.827 11.314 22.019 1.00 93.06 397 GLN A CA 1
ATOM 3104 C C . GLN A 1 397 ? -22.518 10.049 21.215 1.00 93.06 397 GLN A C 1
ATOM 3106 O O . GLN A 1 397 ? -23.233 9.749 20.258 1.00 93.06 397 GLN A O 1
ATOM 3111 N N . ALA A 1 398 ? -21.514 9.272 21.631 1.00 93.19 398 ALA A N 1
ATOM 3112 C CA . ALA A 1 398 ? -21.155 8.012 20.982 1.00 93.19 398 ALA A CA 1
ATOM 3113 C C . ALA A 1 398 ? -22.270 6.951 21.072 1.00 93.19 398 ALA A C 1
ATOM 3115 O O . ALA A 1 398 ? -22.428 6.150 20.154 1.00 93.19 398 ALA A O 1
ATOM 3116 N N . CYS A 1 399 ? -23.075 6.966 22.140 1.00 91.94 399 CYS A N 1
ATOM 3117 C CA . CYS A 1 399 ? -24.244 6.093 22.300 1.00 91.94 399 CYS A CA 1
ATOM 3118 C C . CYS A 1 399 ? -25.523 6.634 21.633 1.00 91.94 399 CYS A C 1
ATOM 3120 O O . CYS A 1 399 ? -26.569 5.986 21.692 1.00 91.94 399 CYS A O 1
ATOM 3122 N N . SER A 1 400 ? -25.480 7.825 21.030 1.00 92.69 400 SER A N 1
ATOM 3123 C CA . SER A 1 400 ? -26.656 8.434 20.408 1.00 92.69 400 SER A CA 1
ATOM 3124 C C . SER A 1 400 ? -27.042 7.737 19.093 1.00 92.69 400 SER A C 1
ATOM 3126 O O . SER A 1 400 ? -26.186 7.150 18.424 1.00 92.69 400 SER A O 1
ATOM 3128 N N . PRO A 1 401 ? -28.306 7.864 18.642 1.00 91.62 401 PRO A N 1
ATOM 3129 C CA . PRO A 1 401 ? -28.729 7.356 17.336 1.00 91.62 401 PRO A CA 1
ATOM 3130 C C . PRO A 1 401 ? -27.890 7.884 16.164 1.00 91.62 401 PRO A C 1
ATOM 3132 O O . PRO A 1 401 ? -27.736 7.184 15.170 1.00 91.62 401 PRO A O 1
ATOM 3135 N N . ALA A 1 402 ? -27.308 9.083 16.290 1.00 89.88 402 ALA A N 1
ATOM 3136 C CA . ALA A 1 402 ? -26.453 9.675 15.262 1.00 89.88 402 ALA A CA 1
ATOM 3137 C C . ALA A 1 402 ? -25.126 8.916 15.065 1.00 89.88 402 ALA A C 1
ATOM 3139 O O . ALA A 1 402 ? -24.556 8.964 13.983 1.00 89.88 402 ALA A O 1
ATOM 3140 N N . CYS A 1 403 ? -24.642 8.202 16.089 1.00 94.75 403 CYS A N 1
ATOM 3141 C CA . CYS A 1 403 ? -23.424 7.386 16.017 1.00 94.75 403 CYS A CA 1
ATOM 3142 C C . CYS A 1 403 ? -23.711 5.886 15.846 1.00 94.75 403 CYS A C 1
ATOM 3144 O O . CYS A 1 403 ? -22.772 5.102 15.717 1.00 94.75 403 CYS A O 1
ATOM 3146 N N . ALA A 1 404 ? -24.981 5.465 15.843 1.00 94.81 404 ALA A N 1
ATOM 3147 C CA . ALA A 1 404 ? -25.351 4.051 15.867 1.00 94.81 404 ALA A CA 1
ATOM 3148 C C . ALA A 1 404 ? -24.792 3.270 14.665 1.00 94.81 404 ALA A C 1
ATOM 3150 O O . ALA A 1 404 ? -24.261 2.177 14.851 1.00 94.81 404 ALA A O 1
ATOM 3151 N N . GLU A 1 405 ? -24.849 3.848 13.462 1.00 96.62 405 GLU A N 1
ATOM 3152 C CA . GLU A 1 405 ? -24.322 3.230 12.235 1.00 96.62 405 GLU A CA 1
ATOM 3153 C C . GLU A 1 405 ? -22.794 3.073 12.277 1.00 96.62 405 GLU A C 1
ATOM 3155 O O . GLU A 1 405 ? -22.267 2.012 11.938 1.00 96.62 405 GLU A O 1
ATOM 3160 N N . LEU A 1 406 ? -22.078 4.094 12.766 1.00 97.62 406 LEU A N 1
ATOM 3161 C CA . LEU A 1 406 ? -20.625 4.047 12.940 1.00 97.62 406 LEU A CA 1
ATOM 3162 C C . LEU A 1 406 ? -20.226 2.944 13.926 1.00 97.62 406 LEU A C 1
ATOM 3164 O O . LEU A 1 406 ? -19.366 2.121 13.619 1.00 97.62 406 LEU A O 1
ATOM 3168 N N . VAL A 1 407 ? -20.862 2.907 15.099 1.00 97.81 407 VAL A N 1
ATOM 3169 C CA . VAL A 1 407 ? -20.564 1.918 16.147 1.00 97.81 407 VAL A CA 1
ATOM 3170 C C . VAL A 1 407 ? -20.906 0.498 15.680 1.00 97.81 407 VAL A C 1
ATOM 3172 O O . VAL A 1 407 ? -20.127 -0.429 15.919 1.00 97.81 407 VAL A O 1
ATOM 3175 N N . GLY A 1 408 ? -22.020 0.332 14.959 1.00 97.88 408 GLY A N 1
ATOM 3176 C CA . GLY A 1 408 ? -22.409 -0.938 14.346 1.00 97.88 408 GLY A CA 1
ATOM 3177 C C . GLY A 1 408 ? -21.375 -1.424 13.328 1.00 97.88 408 GLY A C 1
ATOM 3178 O O . GLY A 1 408 ? -20.866 -2.537 13.455 1.00 97.88 408 GLY A O 1
ATOM 3179 N N . SER A 1 409 ? -20.971 -0.556 12.396 1.00 98.12 409 SER A N 1
ATOM 3180 C CA . SER A 1 409 ? -19.961 -0.868 11.373 1.00 98.12 409 SER A CA 1
ATOM 3181 C C . SER A 1 409 ? -18.589 -1.181 11.980 1.00 98.12 409 SER A C 1
ATOM 3183 O O . SER A 1 409 ? -17.895 -2.094 11.538 1.00 98.12 409 SER A O 1
ATOM 3185 N N . MET A 1 410 ? -18.190 -0.470 13.040 1.00 98.31 410 MET A N 1
ATOM 3186 C CA . MET A 1 410 ? -16.961 -0.776 13.781 1.00 98.31 410 MET A CA 1
ATOM 3187 C C . MET A 1 410 ? -17.024 -2.142 14.475 1.00 98.31 410 MET A C 1
ATOM 3189 O O . MET A 1 410 ? -16.013 -2.842 14.539 1.00 98.31 410 MET A O 1
ATOM 3193 N N . THR A 1 411 ? -18.193 -2.529 14.989 1.00 97.88 411 THR A N 1
ATOM 3194 C CA . THR A 1 411 ? -18.410 -3.834 15.635 1.00 97.88 411 THR A CA 1
ATOM 3195 C C . THR A 1 411 ? -18.359 -4.969 14.618 1.00 97.88 411 THR A C 1
ATOM 3197 O O . THR A 1 411 ? -17.687 -5.974 14.855 1.00 97.88 411 THR A O 1
ATOM 3200 N N . GLU A 1 412 ? -18.985 -4.783 13.456 1.00 97.38 412 GLU A N 1
ATOM 3201 C CA . GLU A 1 412 ? -18.888 -5.711 12.326 1.00 97.38 412 GLU A CA 1
ATOM 3202 C C . GLU A 1 412 ? -17.436 -5.864 11.847 1.00 97.38 412 GLU A C 1
ATOM 3204 O O . GLU A 1 412 ? -16.953 -6.979 11.615 1.00 97.38 412 GLU A O 1
ATOM 3209 N N . MET A 1 413 ? -16.702 -4.749 11.771 1.00 97.19 413 MET A N 1
ATOM 3210 C CA . MET A 1 413 ? -15.302 -4.753 11.361 1.00 97.19 413 MET A CA 1
ATOM 3211 C C . MET A 1 413 ? -14.427 -5.496 12.366 1.00 97.19 413 MET A C 1
ATOM 3213 O O . MET A 1 413 ? -13.610 -6.321 11.963 1.00 97.19 413 MET A O 1
ATOM 3217 N N . LEU A 1 414 ? -14.621 -5.259 13.666 1.00 97.00 414 LEU A N 1
ATOM 3218 C CA . LEU A 1 414 ? -13.927 -5.993 14.722 1.00 97.00 414 LEU A CA 1
ATOM 3219 C C . LEU A 1 414 ? -14.157 -7.505 14.586 1.00 97.00 414 LEU A C 1
ATOM 3221 O O . LEU A 1 414 ? -13.188 -8.261 14.579 1.00 97.00 414 LEU A O 1
ATOM 3225 N N . GLY A 1 415 ? -15.410 -7.943 14.429 1.00 94.81 415 GLY A N 1
ATOM 3226 C CA . GLY A 1 415 ? -15.736 -9.363 14.257 1.00 94.81 415 GLY A CA 1
ATOM 3227 C C . GLY A 1 415 ? -15.049 -9.982 13.036 1.00 94.81 415 GLY A C 1
ATOM 3228 O O . GLY A 1 415 ? -14.441 -11.050 13.135 1.00 94.81 415 GLY A O 1
ATOM 3229 N N . SER A 1 416 ? -15.064 -9.269 11.907 1.00 95.06 416 SER A N 1
ATOM 3230 C CA . SER A 1 416 ? -14.396 -9.696 10.672 1.00 95.06 416 SER A CA 1
ATOM 3231 C C . SER A 1 416 ? -12.880 -9.834 10.853 1.00 95.06 416 SER A C 1
ATOM 3233 O O . SER A 1 416 ? -12.293 -10.847 10.471 1.00 95.06 416 SER A O 1
ATOM 3235 N N . LEU A 1 417 ? -12.235 -8.848 11.482 1.00 95.62 417 LEU A N 1
ATOM 3236 C CA . LEU A 1 417 ? -10.791 -8.865 11.727 1.00 95.62 417 LEU A CA 1
ATOM 3237 C C . LEU A 1 417 ? -10.378 -9.973 12.697 1.00 95.62 417 LEU A C 1
ATOM 3239 O O . LEU A 1 417 ? -9.364 -10.630 12.466 1.00 95.62 417 LEU A O 1
ATOM 3243 N N . VAL A 1 418 ? -11.159 -10.215 13.752 1.00 93.50 418 VAL A N 1
ATOM 3244 C CA . VAL A 1 418 ? -10.930 -11.326 14.688 1.00 93.50 418 VAL A CA 1
ATOM 3245 C C . VAL A 1 418 ? -10.972 -12.659 13.946 1.00 93.50 418 VAL A C 1
ATOM 3247 O O . VAL A 1 418 ? -10.027 -13.440 14.058 1.00 93.50 418 VAL A O 1
ATOM 3250 N N . SER A 1 419 ? -12.004 -12.881 13.126 1.00 91.25 419 SER A N 1
ATOM 3251 C CA . SER A 1 419 ? -12.144 -14.110 12.338 1.00 91.25 419 SER A CA 1
ATOM 3252 C C . SER A 1 419 ? -10.974 -14.324 11.375 1.00 91.25 419 SER A C 1
ATOM 3254 O O . SER A 1 419 ? -10.474 -15.439 11.266 1.00 91.25 419 SER A O 1
ATOM 3256 N N . LEU A 1 420 ? -10.515 -13.274 10.689 1.00 92.12 420 LEU A N 1
ATOM 3257 C CA . LEU A 1 420 ? -9.396 -13.358 9.741 1.00 92.12 420 LEU A CA 1
ATOM 3258 C C . LEU A 1 420 ? -8.030 -13.511 10.428 1.00 92.12 420 LEU A C 1
ATOM 3260 O O . LEU A 1 420 ? -7.051 -13.912 9.799 1.00 92.12 420 LEU A O 1
ATOM 3264 N N . SER A 1 421 ? -7.938 -13.183 11.717 1.00 90.88 421 SER A N 1
ATOM 3265 C CA . SER A 1 421 ? -6.671 -13.189 12.449 1.00 90.88 421 SER A CA 1
ATOM 3266 C C . SER A 1 421 ? -6.212 -14.573 12.891 1.00 90.88 421 SER A C 1
ATOM 3268 O O . SER A 1 421 ? -5.030 -14.718 13.221 1.00 90.88 421 SER A O 1
ATOM 3270 N N . HIS A 1 422 ? -7.088 -15.584 12.878 1.00 88.38 422 HIS A N 1
ATOM 3271 C CA . HIS A 1 422 ? -6.757 -16.941 13.327 1.00 88.38 422 HIS A CA 1
ATOM 3272 C C . HIS A 1 422 ? -6.106 -16.945 14.728 1.00 88.38 422 HIS A C 1
ATOM 3274 O O . HIS A 1 422 ? -5.068 -17.565 14.959 1.00 88.38 422 HIS A O 1
ATOM 3280 N N . LEU A 1 423 ? -6.639 -16.142 15.663 1.00 85.88 423 LEU A N 1
ATOM 3281 C CA . LEU A 1 423 ? -6.019 -15.951 16.985 1.00 85.88 423 LEU A CA 1
ATOM 3282 C C . LEU A 1 423 ? -6.103 -17.204 17.863 1.00 85.88 423 LEU A C 1
ATOM 3284 O O . LEU A 1 423 ? -5.202 -17.416 18.679 1.00 85.88 423 LEU A O 1
ATOM 3288 N N . ASP A 1 424 ? -7.137 -18.019 17.649 1.00 82.44 424 ASP A N 1
ATOM 3289 C CA . ASP A 1 424 ? -7.452 -19.201 18.456 1.00 82.44 424 ASP A CA 1
ATOM 3290 C C . ASP A 1 424 ? -6.892 -20.506 17.861 1.00 82.44 424 ASP A C 1
ATOM 3292 O O . ASP A 1 424 ? -6.662 -21.470 18.587 1.00 82.44 424 ASP A O 1
ATOM 3296 N N . ASP A 1 425 ? -6.635 -20.546 16.550 1.00 80.62 425 ASP A N 1
ATOM 3297 C CA . ASP A 1 425 ? -6.297 -21.758 15.789 1.00 80.62 425 ASP A CA 1
ATOM 3298 C C . ASP A 1 425 ? -4.941 -21.687 15.057 1.00 80.62 425 ASP A C 1
ATOM 3300 O O . ASP A 1 425 ? -4.484 -22.687 14.503 1.00 80.62 425 ASP A O 1
ATOM 3304 N N . ALA A 1 426 ? -4.229 -20.551 15.091 1.00 78.44 426 ALA A N 1
ATOM 3305 C CA . ALA A 1 426 ? -2.907 -20.439 14.459 1.00 78.44 426 ALA A CA 1
ATOM 3306 C C . ALA A 1 426 ? -1.805 -21.282 15.138 1.00 78.44 426 ALA A C 1
ATOM 3308 O O . ALA A 1 426 ? -0.741 -21.486 14.543 1.00 78.44 426 ALA A O 1
ATOM 3309 N N . GLY A 1 427 ? -2.011 -21.745 16.376 1.00 83.25 427 GLY A N 1
ATOM 3310 C CA . GLY A 1 427 ? -1.041 -22.549 17.129 1.00 83.25 427 GLY A CA 1
ATOM 3311 C C . GLY A 1 427 ? 0.357 -21.897 17.187 1.00 83.25 427 GLY A C 1
ATOM 3312 O O . GLY A 1 427 ? 0.464 -20.722 17.547 1.00 83.25 427 GLY A O 1
ATOM 3313 N N . PRO A 1 428 ? 1.450 -22.588 16.797 1.00 79.62 428 PRO A N 1
ATOM 3314 C CA . PRO A 1 428 ? 2.806 -22.012 16.799 1.00 79.62 428 PRO A CA 1
ATOM 3315 C C . PRO A 1 428 ? 2.965 -20.824 15.830 1.00 79.62 428 PRO A C 1
ATOM 3317 O O . PRO A 1 428 ? 3.909 -20.028 15.923 1.00 79.62 428 PRO A O 1
ATOM 3320 N N . GLN A 1 429 ? 2.023 -20.658 14.901 1.00 78.00 429 GLN A N 1
ATOM 3321 C CA . GLN A 1 429 ? 2.005 -19.563 13.945 1.00 78.00 429 GLN A CA 1
ATOM 3322 C C . GLN A 1 429 ? 1.300 -18.298 14.460 1.00 78.00 429 GLN A C 1
ATOM 3324 O O . GLN A 1 429 ? 1.173 -17.324 13.709 1.00 78.00 429 GLN A O 1
ATOM 3329 N N . GLN A 1 430 ? 0.880 -18.272 15.732 1.00 83.69 430 GLN A N 1
ATOM 3330 C CA . GLN A 1 430 ? 0.272 -17.091 16.341 1.00 83.69 430 GLN A CA 1
ATOM 3331 C C . GLN A 1 430 ? 1.180 -15.864 16.178 1.00 83.69 430 GLN A C 1
ATOM 3333 O O . GLN A 1 430 ? 2.401 -15.922 16.376 1.00 83.69 430 GLN A O 1
ATOM 3338 N N . ASP A 1 431 ? 0.574 -14.758 15.763 1.00 86.25 431 ASP A N 1
ATOM 3339 C CA . ASP A 1 431 ? 1.253 -13.486 15.574 1.00 86.25 431 ASP A CA 1
ATOM 3340 C C . ASP A 1 431 ? 1.094 -12.634 16.836 1.00 86.25 431 ASP A C 1
ATOM 3342 O O . ASP A 1 431 ? -0.006 -12.192 17.162 1.00 86.25 431 ASP A O 1
ATOM 3346 N N . ALA A 1 432 ? 2.201 -12.401 17.543 1.00 88.50 432 ALA A N 1
ATOM 3347 C CA . ALA A 1 432 ? 2.206 -11.645 18.791 1.00 88.50 432 ALA A CA 1
ATOM 3348 C C . ALA A 1 432 ? 1.759 -10.183 18.614 1.00 88.50 432 ALA A C 1
ATOM 3350 O O . ALA A 1 432 ? 1.156 -9.618 19.524 1.00 88.50 432 ALA A O 1
ATOM 3351 N N . ASN A 1 433 ? 2.025 -9.575 17.453 1.00 91.38 433 ASN A N 1
ATOM 3352 C CA . ASN A 1 433 ? 1.628 -8.200 17.160 1.00 91.38 433 ASN A CA 1
ATOM 3353 C C . ASN A 1 433 ? 0.103 -8.108 16.987 1.00 91.38 433 ASN A C 1
ATOM 3355 O O . ASN A 1 433 ? -0.529 -7.235 17.579 1.00 91.38 433 ASN A O 1
ATOM 3359 N N . LEU A 1 434 ? -0.499 -9.051 16.250 1.00 91.81 434 LEU A N 1
ATOM 3360 C CA . LEU A 1 434 ? -1.959 -9.129 16.094 1.00 91.81 434 LEU A CA 1
ATOM 3361 C C . LEU A 1 434 ? -2.662 -9.535 17.394 1.00 91.81 434 LEU A C 1
ATOM 3363 O O . LEU A 1 434 ? -3.681 -8.946 17.740 1.00 91.81 434 LEU A O 1
ATOM 3367 N N . ALA A 1 435 ? -2.104 -10.492 18.140 1.00 91.81 435 ALA A N 1
ATOM 3368 C CA . ALA A 1 435 ? -2.649 -10.909 19.429 1.00 91.81 435 ALA A CA 1
ATOM 3369 C C . ALA A 1 435 ? -2.651 -9.757 20.443 1.00 91.81 435 ALA A C 1
ATOM 3371 O O . ALA A 1 435 ? -3.652 -9.536 21.124 1.00 91.81 435 ALA A O 1
ATOM 3372 N N . TRP A 1 436 ? -1.565 -8.975 20.508 1.00 93.62 436 TRP A N 1
ATOM 3373 C CA . TRP A 1 436 ? -1.521 -7.785 21.357 1.00 93.62 436 TRP A CA 1
ATOM 3374 C C . TRP A 1 436 ? -2.564 -6.749 20.923 1.00 93.62 436 TRP A C 1
ATOM 3376 O O . TRP A 1 436 ? -3.278 -6.212 21.770 1.00 93.62 436 TRP A O 1
ATOM 3386 N N . LEU A 1 437 ? -2.686 -6.484 19.620 1.00 94.31 437 LEU A N 1
ATOM 3387 C CA . LEU A 1 437 ? -3.645 -5.511 19.099 1.00 94.31 437 LEU A CA 1
ATOM 3388 C C . LEU A 1 437 ? -5.091 -5.895 19.442 1.00 94.31 437 LEU A C 1
ATOM 3390 O O . LEU A 1 437 ? -5.842 -5.069 19.962 1.00 94.31 437 LEU A O 1
ATOM 3394 N N . ALA A 1 438 ? -5.448 -7.162 19.229 1.00 94.00 438 ALA A N 1
ATOM 3395 C CA . ALA A 1 438 ? -6.768 -7.704 19.537 1.00 94.00 438 ALA A CA 1
ATOM 3396 C C . ALA A 1 438 ? -7.110 -7.604 21.034 1.00 94.00 438 ALA A C 1
ATOM 3398 O O . ALA A 1 438 ? -8.204 -7.158 21.390 1.00 94.00 438 ALA A O 1
ATOM 3399 N N . ALA A 1 439 ? -6.146 -7.930 21.902 1.00 94.31 439 ALA A N 1
ATOM 3400 C CA . ALA A 1 439 ? -6.295 -7.862 23.356 1.00 94.31 439 ALA A CA 1
ATOM 3401 C C . ALA A 1 439 ? -6.504 -6.451 23.894 1.00 94.31 439 ALA A C 1
ATOM 3403 O O . ALA A 1 439 ? -7.185 -6.270 24.902 1.00 94.31 439 ALA A O 1
ATOM 3404 N N . ASN A 1 440 ? -5.951 -5.440 23.228 1.00 95.56 440 ASN A N 1
ATOM 3405 C CA . ASN A 1 440 ? -5.977 -4.072 23.736 1.00 95.56 440 ASN A CA 1
ATOM 3406 C C . ASN A 1 440 ? -7.005 -3.179 23.033 1.00 95.56 440 ASN A C 1
ATOM 3408 O O . ASN A 1 440 ? -7.358 -2.136 23.580 1.00 95.56 440 ASN A O 1
ATOM 3412 N N . PHE A 1 441 ? -7.548 -3.583 21.876 1.00 96.19 441 PHE A N 1
ATOM 3413 C CA . PHE A 1 441 ? -8.511 -2.765 21.134 1.00 96.19 441 PHE A CA 1
ATOM 3414 C C . PHE A 1 441 ? -9.744 -2.407 21.978 1.00 96.19 441 PHE A C 1
ATOM 3416 O O . PHE A 1 441 ? -10.043 -1.228 22.168 1.00 96.19 441 PHE A O 1
ATOM 3423 N N . MET A 1 442 ? -10.423 -3.406 22.548 1.00 96.12 442 MET A N 1
ATOM 3424 C CA . MET A 1 442 ? -11.614 -3.174 23.378 1.00 96.12 442 MET A CA 1
ATOM 3425 C C . MET A 1 442 ? -11.286 -2.643 24.779 1.00 96.12 442 MET A C 1
ATOM 3427 O O . MET A 1 442 ? -12.210 -2.285 25.508 1.00 96.12 442 MET A O 1
ATOM 3431 N N . ALA A 1 443 ? -10.008 -2.553 25.161 1.00 93.12 443 ALA A N 1
ATOM 3432 C CA . ALA A 1 443 ? -9.560 -1.998 26.440 1.00 93.12 443 ALA A CA 1
ATOM 3433 C C . ALA A 1 443 ? -9.323 -0.478 26.395 1.00 93.12 443 ALA A C 1
ATOM 3435 O O . ALA A 1 443 ? -9.111 0.137 27.435 1.00 93.12 443 ALA A O 1
ATOM 3436 N N . GLN A 1 444 ? -9.380 0.138 25.211 1.00 92.44 444 GLN A N 1
ATOM 3437 C CA . GLN A 1 444 ? -9.200 1.580 25.050 1.00 92.44 444 GLN A CA 1
ATOM 3438 C C . GLN A 1 444 ? -10.247 2.385 25.833 1.00 92.44 444 GLN A C 1
ATOM 3440 O O . GLN A 1 444 ? -11.447 2.093 25.778 1.00 92.44 444 GLN A O 1
ATOM 3445 N N . ASP A 1 445 ? -9.804 3.444 26.504 1.00 91.25 445 ASP A N 1
ATOM 3446 C CA . ASP A 1 445 ? -10.690 4.436 27.111 1.00 91.25 445 ASP A CA 1
ATOM 3447 C C . ASP A 1 445 ? -11.099 5.481 26.061 1.00 91.25 445 ASP A C 1
ATOM 3449 O O . ASP A 1 445 ? -10.527 6.564 25.957 1.00 91.25 445 ASP A O 1
ATOM 3453 N N . HIS A 1 446 ? -12.029 5.096 25.183 1.00 93.75 446 HIS A N 1
ATOM 3454 C CA . HIS A 1 446 ? -12.535 5.953 24.113 1.00 93.75 446 HIS A CA 1
ATOM 3455 C C . HIS A 1 446 ? -14.067 5.834 24.003 1.00 93.75 446 HIS A C 1
ATOM 3457 O O . HIS A 1 446 ? -14.577 4.708 23.982 1.00 93.75 446 HIS A O 1
ATOM 3463 N N . PRO A 1 447 ? -14.811 6.948 23.831 1.00 96.69 447 PRO A N 1
ATOM 3464 C CA . PRO A 1 447 ? -16.276 6.963 23.730 1.00 96.69 447 PRO A CA 1
ATOM 3465 C C . PRO A 1 447 ? -16.863 5.947 22.743 1.00 96.69 447 PRO A C 1
ATOM 3467 O O . PRO A 1 447 ? -17.762 5.190 23.094 1.00 96.69 447 PRO A O 1
ATOM 3470 N N . LEU A 1 448 ? -16.313 5.869 21.525 1.00 96.88 448 LEU A N 1
ATOM 3471 C CA . LEU A 1 448 ? -16.751 4.888 20.521 1.00 96.88 448 LEU A CA 1
ATOM 3472 C C . LEU A 1 448 ? -16.566 3.433 20.983 1.00 96.88 448 LEU A C 1
ATOM 3474 O O . LEU A 1 448 ? -17.440 2.610 20.741 1.00 96.88 448 LEU A O 1
ATOM 3478 N N . VAL A 1 449 ? -15.476 3.105 21.685 1.00 96.81 449 VAL A N 1
ATOM 3479 C CA . VAL A 1 449 ? -15.255 1.741 22.203 1.00 96.81 449 VAL A CA 1
ATOM 3480 C C . VAL A 1 449 ? -16.209 1.450 23.360 1.00 96.81 449 VAL A C 1
ATOM 3482 O O . VAL A 1 449 ? -16.746 0.348 23.444 1.00 96.81 449 VAL A O 1
ATOM 3485 N N . ALA A 1 450 ? -16.484 2.433 24.222 1.00 96.25 450 ALA A N 1
ATOM 3486 C CA . ALA A 1 450 ? -17.508 2.301 25.255 1.00 96.25 450 ALA A CA 1
ATOM 3487 C C . ALA A 1 450 ? -18.900 2.040 24.648 1.00 96.25 450 ALA A C 1
ATOM 3489 O O . ALA A 1 450 ? -19.609 1.153 25.121 1.00 96.25 450 ALA A O 1
ATOM 3490 N N . ALA A 1 451 ? -19.252 2.734 23.561 1.00 97.12 451 ALA A N 1
ATOM 3491 C CA . ALA A 1 451 ? -20.492 2.497 22.824 1.00 97.12 451 ALA A CA 1
ATOM 3492 C C . ALA A 1 451 ? -20.534 1.098 22.182 1.00 97.12 451 ALA A C 1
ATOM 3494 O O . ALA A 1 451 ? -21.549 0.414 22.292 1.00 97.12 451 ALA A O 1
ATOM 3495 N N . MET A 1 452 ? -19.428 0.618 21.598 1.00 97.69 452 MET A N 1
ATOM 3496 C CA . MET A 1 452 ? -19.332 -0.763 21.096 1.00 97.69 452 MET A CA 1
ATOM 3497 C C . MET A 1 452 ? -19.577 -1.786 22.215 1.00 97.69 452 MET A C 1
ATOM 3499 O O . MET A 1 452 ? -20.361 -2.717 22.039 1.00 97.69 452 MET A O 1
ATOM 3503 N N . ARG A 1 453 ? -18.965 -1.600 23.397 1.00 96.31 453 ARG A N 1
ATOM 3504 C CA . ARG A 1 453 ? -19.214 -2.465 24.569 1.00 96.31 453 ARG A CA 1
ATOM 3505 C C . ARG A 1 453 ? -20.680 -2.423 25.000 1.00 96.31 453 ARG A C 1
ATOM 3507 O O . ARG A 1 453 ? -21.247 -3.464 25.311 1.00 96.31 453 ARG A O 1
ATOM 3514 N N . ALA A 1 454 ? -21.299 -1.242 24.998 1.00 93.94 454 ALA A N 1
ATOM 3515 C CA . ALA A 1 454 ? -22.714 -1.081 25.333 1.00 93.94 454 ALA A CA 1
ATOM 3516 C C . ALA A 1 454 ? -23.645 -1.798 24.336 1.00 93.94 454 ALA A C 1
ATOM 3518 O O . ALA A 1 454 ? -24.718 -2.251 24.728 1.00 93.94 454 ALA A O 1
ATOM 3519 N N . GLN A 1 455 ? -23.218 -1.960 23.079 1.00 93.25 455 GLN A N 1
ATOM 3520 C CA . GLN A 1 455 ? -23.899 -2.773 22.063 1.00 93.25 455 GLN A CA 1
ATOM 3521 C C . GLN A 1 455 ? -23.544 -4.272 22.129 1.00 93.25 455 GLN A C 1
ATOM 3523 O O . GLN A 1 455 ? -24.011 -5.053 21.305 1.00 93.25 455 GLN A O 1
ATOM 3528 N N . GLY A 1 456 ? -22.745 -4.696 23.114 1.00 93.69 456 GLY A N 1
ATOM 3529 C CA . GLY A 1 456 ? -22.398 -6.099 23.343 1.00 93.69 456 GLY A CA 1
ATOM 3530 C C . GLY A 1 456 ? -21.128 -6.579 22.639 1.00 93.69 456 GLY A C 1
ATOM 3531 O O . GLY A 1 456 ? -20.857 -7.778 22.660 1.00 93.69 456 GLY A O 1
ATOM 3532 N N . ALA A 1 457 ? -20.327 -5.690 22.041 1.00 93.75 457 ALA A N 1
ATOM 3533 C CA . ALA A 1 457 ? -19.024 -6.070 21.500 1.00 93.75 457 ALA A CA 1
ATOM 3534 C C . ALA A 1 457 ? -18.070 -6.503 22.629 1.00 93.75 457 ALA A C 1
ATOM 3536 O O . ALA A 1 457 ? -17.953 -5.827 23.657 1.00 93.75 457 ALA A O 1
ATOM 3537 N N . VAL A 1 458 ? -17.348 -7.606 22.422 1.00 91.38 458 VAL A N 1
ATOM 3538 C CA . VAL A 1 458 ? -16.439 -8.202 23.414 1.00 91.38 458 VAL A CA 1
ATOM 3539 C C . VAL A 1 458 ? -15.001 -8.176 22.891 1.00 91.38 458 VAL A C 1
ATOM 3541 O O . VAL A 1 458 ? -14.761 -8.338 21.696 1.00 91.38 458 VAL A O 1
ATOM 3544 N N . GLY A 1 459 ? -14.037 -7.929 23.783 1.00 86.94 459 GLY A N 1
ATOM 3545 C CA . GLY A 1 459 ? -12.607 -8.009 23.462 1.00 86.94 459 GLY A CA 1
ATOM 3546 C C . GLY A 1 459 ? -12.108 -9.448 23.324 1.00 86.94 459 GLY A C 1
ATOM 3547 O O . GLY A 1 459 ? -12.753 -10.381 23.796 1.00 86.94 459 GLY A O 1
ATOM 3548 N N . VAL A 1 460 ? -10.937 -9.622 22.708 1.00 89.50 460 VAL A N 1
ATOM 3549 C CA . VAL A 1 460 ? -10.320 -10.940 22.494 1.00 89.50 460 VAL A CA 1
ATOM 3550 C C . VAL A 1 460 ? -9.017 -11.039 23.271 1.00 89.50 460 VAL A C 1
ATOM 3552 O O . VAL A 1 460 ? -8.100 -10.276 23.009 1.00 89.50 460 VAL A O 1
ATOM 3555 N N . GLY A 1 461 ? -8.895 -12.007 24.177 1.00 88.44 461 GLY A N 1
ATOM 3556 C CA . GLY A 1 461 ? -7.697 -12.184 25.003 1.00 88.44 461 GLY A CA 1
ATOM 3557 C C . GLY A 1 461 ? -7.618 -11.224 26.197 1.00 88.44 461 GLY A C 1
ATOM 3558 O O . GLY A 1 461 ? -8.558 -10.488 26.496 1.00 88.44 461 GLY A O 1
ATOM 3559 N N . THR A 1 462 ? -6.493 -11.268 26.915 1.00 88.38 462 THR A N 1
ATOM 3560 C CA . THR A 1 462 ? -6.277 -10.480 28.140 1.00 88.38 462 THR A CA 1
ATOM 3561 C C . THR A 1 462 ? -5.534 -9.180 27.817 1.00 88.38 462 THR A C 1
ATOM 3563 O O . THR A 1 462 ? -4.396 -9.260 27.343 1.00 88.38 462 THR A O 1
ATOM 3566 N N . PRO A 1 463 ? -6.119 -7.997 28.090 1.00 88.75 463 PRO A N 1
ATOM 3567 C CA . PRO A 1 463 ? -5.454 -6.717 27.869 1.00 88.75 463 PRO A CA 1
ATOM 3568 C C . PRO A 1 463 ? -4.131 -6.611 28.628 1.00 88.75 463 PRO A C 1
ATOM 3570 O O . PRO A 1 463 ? -3.985 -7.133 29.737 1.00 88.75 463 PRO A O 1
ATOM 3573 N N . ALA A 1 464 ? -3.169 -5.902 28.044 1.00 83.56 464 ALA A N 1
ATOM 3574 C CA . ALA A 1 464 ? -1.933 -5.577 28.734 1.00 83.56 464 ALA A CA 1
ATOM 3575 C C . ALA A 1 464 ? -2.207 -4.516 29.810 1.00 83.56 464 ALA A C 1
ATOM 3577 O O . ALA A 1 464 ? -3.065 -3.650 29.649 1.00 83.56 464 ALA A O 1
ATOM 3578 N N . ALA A 1 465 ? -1.462 -4.567 30.915 1.00 80.31 465 ALA A N 1
ATOM 3579 C CA . ALA A 1 465 ? -1.523 -3.502 31.905 1.00 80.31 465 ALA A CA 1
ATOM 3580 C C . ALA A 1 465 ? -0.953 -2.207 31.307 1.00 80.31 465 ALA A C 1
ATOM 3582 O O . ALA A 1 465 ? 0.163 -2.208 30.776 1.00 80.31 465 ALA A O 1
ATOM 3583 N N . ILE A 1 466 ? -1.696 -1.105 31.441 1.00 76.12 466 ILE A N 1
ATOM 3584 C CA . ILE A 1 466 ? -1.207 0.228 31.081 1.00 76.12 466 ILE A CA 1
ATOM 3585 C C . ILE A 1 466 ? 0.015 0.511 31.948 1.00 76.12 466 ILE A C 1
ATOM 3587 O O . ILE A 1 466 ? -0.077 0.600 33.173 1.00 76.12 466 ILE A O 1
ATOM 3591 N N . THR A 1 467 ? 1.168 0.633 31.302 1.00 69.12 467 THR A N 1
ATOM 3592 C CA . THR A 1 467 ? 2.410 1.007 31.972 1.00 69.12 467 THR A CA 1
ATOM 3593 C C . THR A 1 467 ? 2.746 2.413 31.498 1.00 69.12 467 THR A C 1
ATOM 3595 O O . THR A 1 467 ? 3.043 2.571 30.313 1.00 69.12 467 THR A O 1
ATOM 3598 N N . PRO A 1 468 ? 2.684 3.444 32.358 1.00 62.94 468 PRO A N 1
ATOM 3599 C CA . PRO A 1 468 ? 3.091 4.784 31.963 1.00 62.94 468 PRO A CA 1
ATOM 3600 C C . PRO A 1 468 ? 4.586 4.738 31.653 1.00 62.94 468 PRO A C 1
ATOM 3602 O O . PRO A 1 468 ? 5.406 4.584 32.555 1.00 62.94 468 PRO A O 1
ATOM 3605 N N . MET A 1 469 ? 4.930 4.755 30.366 1.00 56.19 469 MET A N 1
ATOM 3606 C CA . MET A 1 469 ? 6.287 4.430 29.926 1.00 56.19 469 MET A CA 1
ATOM 3607 C C . MET A 1 469 ? 7.163 5.649 29.601 1.00 56.19 469 MET A C 1
ATOM 3609 O O . MET A 1 469 ? 8.352 5.438 29.398 1.00 56.19 469 MET A O 1
ATOM 3613 N N . TYR A 1 470 ? 6.663 6.896 29.570 1.00 58.22 470 TYR A N 1
ATOM 3614 C CA . TYR A 1 470 ? 7.433 7.998 28.957 1.00 58.22 470 TYR A CA 1
ATOM 3615 C C . TYR A 1 470 ? 7.221 9.376 29.609 1.00 58.22 470 TYR A C 1
ATOM 3617 O O . TYR A 1 470 ? 6.094 9.748 29.934 1.00 58.22 470 TYR A O 1
ATOM 3625 N N . ASP A 1 471 ? 8.309 10.143 29.755 1.00 48.91 471 ASP A N 1
ATOM 3626 C CA . ASP A 1 471 ? 8.429 11.395 30.519 1.00 48.91 471 ASP A CA 1
ATOM 3627 C C . ASP A 1 471 ? 8.709 12.663 29.677 1.00 48.91 471 ASP A C 1
ATOM 3629 O O . ASP A 1 471 ? 9.132 13.675 30.231 1.00 48.91 471 ASP A O 1
ATOM 3633 N N . GLY A 1 472 ? 8.376 12.686 28.375 1.00 48.16 472 GLY A N 1
ATOM 3634 C CA . GLY A 1 472 ? 8.034 13.962 27.714 1.00 48.16 472 GLY A CA 1
ATOM 3635 C C . GLY A 1 472 ? 8.633 14.310 26.347 1.00 48.16 472 GLY A C 1
ATOM 3636 O O . GLY A 1 472 ? 8.249 15.350 25.814 1.00 48.16 472 GLY A O 1
ATOM 3637 N N . GLU A 1 473 ? 9.480 13.493 25.720 1.00 54.41 473 GLU A N 1
ATOM 3638 C CA . GLU A 1 473 ? 9.895 13.726 24.321 1.00 54.41 473 GLU A CA 1
ATOM 3639 C C . GLU A 1 473 ? 9.053 12.911 23.327 1.00 54.41 473 GLU A C 1
ATOM 3641 O O . GLU A 1 473 ? 8.403 11.931 23.692 1.00 54.41 473 GLU A O 1
ATOM 3646 N N . THR A 1 474 ? 8.983 13.347 22.061 1.00 58.62 474 THR A N 1
ATOM 3647 C CA . THR A 1 474 ? 8.177 12.685 21.021 1.00 58.62 474 THR A CA 1
ATOM 3648 C C . THR A 1 474 ? 8.533 11.197 20.957 1.00 58.62 474 THR A C 1
ATOM 3650 O O . THR A 1 474 ? 9.611 10.854 20.476 1.00 58.62 474 THR A O 1
ATOM 3653 N N . GLY A 1 475 ? 7.636 10.314 21.411 1.00 73.06 475 GLY A N 1
ATOM 3654 C CA . GLY A 1 475 ? 7.941 8.893 21.663 1.00 73.06 475 GLY A CA 1
ATOM 3655 C C . GLY A 1 475 ? 8.319 8.048 20.434 1.00 73.06 475 GLY A C 1
ATOM 3656 O O . GLY A 1 475 ? 8.486 6.837 20.536 1.00 73.06 475 GLY A O 1
ATOM 3657 N N . TRP A 1 476 ? 8.500 8.664 19.263 1.00 81.00 476 TRP A N 1
ATOM 3658 C CA . TRP A 1 476 ? 9.039 8.021 18.065 1.00 81.00 476 TRP A CA 1
ATOM 3659 C C . TRP A 1 476 ? 10.443 7.449 18.262 1.00 81.00 476 TRP A C 1
ATOM 3661 O O . TRP A 1 476 ? 10.749 6.408 17.682 1.00 81.00 476 TRP A O 1
ATOM 3671 N N . GLY A 1 477 ? 11.282 8.096 19.080 1.00 80.19 477 GLY A N 1
ATOM 3672 C CA . GLY A 1 477 ? 12.595 7.557 19.443 1.00 80.19 477 GLY A CA 1
ATOM 3673 C C . GLY A 1 477 ? 12.470 6.183 20.101 1.00 80.19 477 GLY A C 1
ATOM 3674 O O . GLY A 1 477 ? 13.156 5.239 19.705 1.00 80.19 477 GLY A O 1
ATOM 3675 N N . ASP A 1 478 ? 11.526 6.046 21.029 1.00 81.44 478 ASP A N 1
ATOM 3676 C CA . ASP A 1 478 ? 11.252 4.796 21.731 1.00 81.44 478 ASP A CA 1
ATOM 3677 C C . ASP A 1 478 ? 10.622 3.751 20.818 1.00 81.44 478 ASP A C 1
ATOM 3679 O O . ASP A 1 478 ? 11.139 2.638 20.732 1.00 81.44 478 ASP A O 1
ATOM 3683 N N . VAL A 1 479 ? 9.576 4.116 20.069 1.00 86.56 479 VAL A N 1
ATOM 3684 C CA . VAL A 1 479 ? 8.927 3.242 19.071 1.00 86.56 479 VAL A CA 1
ATOM 3685 C C . VAL A 1 479 ? 9.973 2.624 18.140 1.00 86.56 479 VAL A C 1
ATOM 3687 O O . VAL A 1 479 ? 10.010 1.408 17.937 1.00 86.56 479 VAL A O 1
ATOM 3690 N N . MET A 1 480 ? 10.895 3.452 17.647 1.00 85.69 480 MET A N 1
ATOM 3691 C CA . MET A 1 480 ? 11.999 3.021 16.799 1.00 85.69 480 MET A CA 1
ATOM 3692 C C . MET A 1 480 ? 12.987 2.110 17.542 1.00 85.69 480 MET A C 1
ATOM 3694 O O . MET A 1 480 ? 13.409 1.087 17.002 1.00 85.69 480 MET A O 1
ATOM 3698 N N . GLN A 1 481 ? 13.369 2.437 18.780 1.00 85.38 481 GLN A N 1
ATOM 3699 C CA . GLN A 1 481 ? 14.259 1.587 19.575 1.00 85.38 481 GLN A CA 1
ATOM 3700 C C . GLN A 1 481 ? 13.652 0.211 19.871 1.00 85.38 481 GLN A C 1
ATOM 3702 O O . GLN A 1 481 ? 14.359 -0.794 19.765 1.00 85.38 481 GLN A O 1
ATOM 3707 N N . PHE A 1 482 ? 12.368 0.134 20.223 1.00 86.75 482 PHE A N 1
ATOM 3708 C CA . PHE A 1 482 ? 11.692 -1.136 20.487 1.00 86.75 482 PHE A CA 1
ATOM 3709 C C . PHE A 1 482 ? 11.585 -1.992 19.222 1.00 86.75 482 PHE A C 1
ATOM 3711 O O . PHE A 1 482 ? 11.941 -3.173 19.264 1.00 86.75 482 PHE A O 1
ATOM 3718 N N . ALA A 1 483 ? 11.228 -1.393 18.081 1.00 88.69 483 ALA A N 1
ATOM 3719 C CA . ALA A 1 483 ? 11.227 -2.089 16.794 1.00 88.69 483 ALA A CA 1
ATOM 3720 C C . ALA A 1 483 ? 12.625 -2.609 16.415 1.00 88.69 483 ALA A C 1
ATOM 3722 O O . ALA A 1 483 ? 12.775 -3.774 16.047 1.00 88.69 483 ALA A O 1
ATOM 3723 N N . LYS A 1 484 ? 13.679 -1.801 16.603 1.00 87.94 484 LYS A N 1
ATOM 3724 C CA . LYS A 1 484 ? 15.076 -2.221 16.379 1.00 87.94 484 LYS A CA 1
ATOM 3725 C C . LYS A 1 484 ? 15.490 -3.394 17.268 1.00 87.94 484 LYS A C 1
ATOM 3727 O O . LYS A 1 484 ? 16.163 -4.310 16.802 1.00 87.94 484 LYS A O 1
ATOM 3732 N N . ARG A 1 485 ? 15.085 -3.392 18.542 1.00 87.62 485 ARG A N 1
ATOM 3733 C CA . ARG A 1 485 ? 15.372 -4.493 19.482 1.00 87.62 485 ARG A CA 1
ATOM 3734 C C . ARG A 1 485 ? 14.688 -5.794 19.070 1.00 87.62 485 ARG A C 1
ATOM 3736 O O . ARG A 1 485 ? 15.271 -6.854 19.276 1.00 87.62 485 ARG A O 1
ATOM 3743 N N . ALA A 1 486 ? 13.490 -5.720 18.491 1.00 86.06 486 ALA A N 1
ATOM 3744 C CA . ALA A 1 486 ? 12.744 -6.896 18.049 1.00 86.06 486 ALA A CA 1
ATOM 3745 C C . ALA A 1 486 ? 13.462 -7.671 16.936 1.00 86.06 486 ALA A C 1
ATOM 3747 O O . ALA A 1 486 ? 13.300 -8.884 16.836 1.00 86.06 486 ALA A O 1
ATOM 3748 N N . VAL A 1 487 ? 14.285 -6.973 16.151 1.00 87.62 487 VAL A N 1
ATOM 3749 C CA . VAL A 1 487 ? 15.018 -7.531 15.009 1.00 87.62 487 VAL A CA 1
ATOM 3750 C C . VAL A 1 487 ? 16.523 -7.599 15.237 1.00 87.62 487 VAL A C 1
ATOM 3752 O O . VAL A 1 487 ? 17.269 -7.888 14.303 1.00 87.62 487 VAL A O 1
ATOM 3755 N N . ALA A 1 488 ? 17.004 -7.321 16.450 1.00 83.19 488 ALA A N 1
ATOM 3756 C CA . ALA A 1 488 ? 18.421 -7.424 16.775 1.00 83.19 488 ALA A CA 1
ATOM 3757 C C . ALA A 1 488 ? 18.893 -8.892 16.675 1.00 83.19 488 ALA A C 1
ATOM 3759 O O . ALA A 1 488 ? 18.151 -9.793 17.076 1.00 83.19 488 ALA A O 1
ATOM 3760 N N . PRO A 1 489 ? 20.121 -9.159 16.186 1.00 73.12 489 PRO A N 1
ATOM 3761 C CA . PRO A 1 489 ? 20.675 -10.510 16.172 1.00 73.12 489 PRO A CA 1
ATOM 3762 C C . PRO A 1 489 ? 20.659 -11.104 17.584 1.00 73.12 489 PRO A C 1
ATOM 3764 O O . PRO A 1 489 ? 20.992 -10.421 18.556 1.00 73.12 489 PRO A O 1
ATOM 3767 N N . SER A 1 490 ? 20.307 -12.381 17.706 1.00 55.72 490 SER A N 1
ATOM 3768 C CA . SER A 1 490 ? 20.050 -13.112 18.959 1.00 55.72 490 SER A CA 1
ATOM 3769 C C . SER A 1 490 ? 21.262 -13.296 19.904 1.00 55.72 490 SER A C 1
ATOM 3771 O O . SER A 1 490 ? 21.220 -14.136 20.798 1.00 55.72 490 SER A O 1
ATOM 3773 N N . GLY A 1 491 ? 22.322 -12.491 19.767 1.00 45.72 491 GLY A N 1
ATOM 3774 C CA . GLY A 1 491 ? 23.543 -12.523 20.583 1.00 45.72 491 GLY A CA 1
ATOM 3775 C C . GLY A 1 491 ? 23.748 -11.343 21.545 1.00 45.72 491 GLY A C 1
ATOM 3776 O O . GLY A 1 491 ? 24.717 -11.357 22.301 1.00 45.72 491 GLY A O 1
ATOM 3777 N N . LEU A 1 492 ? 22.878 -10.325 21.553 1.00 38.84 492 LEU A N 1
ATOM 3778 C CA . LEU A 1 492 ? 22.974 -9.222 22.521 1.00 38.84 492 LEU A CA 1
ATOM 3779 C C . LEU A 1 492 ? 22.167 -9.535 23.795 1.00 38.84 492 LEU A C 1
ATOM 3781 O O . LEU A 1 492 ? 21.010 -9.958 23.697 1.00 38.84 492 LEU A O 1
ATOM 3785 N N . PRO A 1 493 ? 22.734 -9.325 25.000 1.00 33.28 493 PRO A N 1
ATOM 3786 C CA . PRO A 1 493 ? 22.034 -9.598 26.246 1.00 33.28 493 PRO A CA 1
ATOM 3787 C C . PRO A 1 493 ? 20.798 -8.702 26.346 1.00 33.28 493 PRO A C 1
ATOM 3789 O O . PRO A 1 493 ? 20.902 -7.476 26.394 1.00 33.28 493 PRO A O 1
ATOM 3792 N N . ARG A 1 494 ? 19.612 -9.319 26.401 1.00 39.09 494 ARG A N 1
ATOM 3793 C CA . ARG A 1 494 ? 18.378 -8.613 26.760 1.00 39.09 494 ARG A CA 1
ATOM 3794 C C . ARG A 1 494 ? 18.582 -7.996 28.154 1.00 39.09 494 ARG A C 1
ATOM 3796 O O . ARG A 1 494 ? 18.873 -8.748 29.089 1.00 39.09 494 ARG A O 1
ATOM 3803 N N . PRO A 1 495 ? 18.427 -6.672 28.341 1.00 36.41 495 PRO A N 1
ATOM 3804 C CA . PRO A 1 495 ? 18.385 -6.109 29.680 1.00 36.41 495 PRO A CA 1
ATOM 3805 C C . PRO A 1 495 ? 17.236 -6.777 30.444 1.00 36.41 495 PRO A C 1
ATOM 3807 O O . PRO A 1 495 ? 16.128 -6.906 29.922 1.00 36.41 495 PRO A O 1
ATOM 3810 N N . LYS A 1 496 ? 17.510 -7.225 31.673 1.00 37.62 496 LYS A N 1
ATOM 3811 C CA . LYS A 1 496 ? 16.643 -8.073 32.519 1.00 37.62 496 LYS A CA 1
ATOM 3812 C C . LYS A 1 496 ? 15.241 -7.507 32.838 1.00 37.62 496 LYS A C 1
ATOM 3814 O O . LYS A 1 496 ? 14.493 -8.154 33.559 1.00 37.62 496 LYS A O 1
ATOM 3819 N N . ALA A 1 497 ? 14.854 -6.349 32.309 1.00 36.25 497 ALA A N 1
ATOM 3820 C CA . ALA A 1 497 ? 13.632 -5.643 32.691 1.00 36.25 497 ALA A CA 1
ATOM 3821 C C . ALA A 1 497 ? 12.340 -6.114 31.987 1.00 36.25 497 ALA A C 1
ATOM 3823 O O . ALA A 1 497 ? 11.262 -5.762 32.445 1.00 36.25 497 ALA A O 1
ATOM 3824 N N . VAL A 1 498 ? 12.398 -6.927 30.919 1.00 39.28 498 VAL A N 1
ATOM 3825 C CA . VAL A 1 498 ? 11.185 -7.314 30.144 1.00 39.28 498 VAL A CA 1
ATOM 3826 C C . VAL A 1 498 ? 10.832 -8.809 30.262 1.00 39.28 498 VAL A C 1
ATOM 3828 O O . VAL A 1 498 ? 9.843 -9.274 29.707 1.00 39.28 498 VAL A O 1
ATOM 3831 N N . ALA A 1 499 ? 11.593 -9.594 31.030 1.00 33.06 499 ALA A N 1
ATOM 3832 C CA . ALA A 1 499 ? 11.332 -11.032 31.182 1.00 33.06 499 ALA A CA 1
ATOM 3833 C C . ALA A 1 499 ? 10.139 -11.369 32.105 1.00 33.06 499 ALA A C 1
ATOM 3835 O O . ALA A 1 499 ? 9.732 -12.524 32.163 1.00 33.06 499 ALA A O 1
ATOM 3836 N N . ALA A 1 500 ? 9.557 -10.390 32.808 1.00 32.00 500 ALA A N 1
ATOM 3837 C CA . ALA A 1 500 ? 8.495 -10.642 33.786 1.00 32.00 500 ALA A CA 1
ATOM 3838 C C . ALA A 1 500 ? 7.068 -10.701 33.197 1.00 32.00 500 ALA A C 1
ATOM 3840 O O . ALA A 1 500 ? 6.165 -11.169 33.880 1.00 32.00 500 ALA A O 1
ATOM 3841 N N . ALA A 1 501 ? 6.843 -10.276 31.947 1.00 34.34 501 ALA A N 1
ATOM 3842 C CA . ALA A 1 501 ? 5.490 -10.172 31.376 1.00 34.34 501 ALA A CA 1
ATOM 3843 C C . ALA A 1 501 ? 5.081 -11.332 30.441 1.00 34.34 501 ALA A C 1
ATOM 3845 O O . ALA A 1 501 ? 3.964 -11.336 29.936 1.00 34.34 501 ALA A O 1
ATOM 3846 N N . ALA A 1 502 ? 5.958 -12.314 30.195 1.00 33.34 502 ALA A N 1
ATOM 3847 C CA . ALA A 1 502 ? 5.732 -13.368 29.192 1.00 33.34 502 ALA A CA 1
ATOM 3848 C C . ALA A 1 502 ? 5.669 -14.801 29.757 1.00 33.34 502 ALA A C 1
ATOM 3850 O O . ALA A 1 502 ? 5.840 -15.761 29.009 1.00 33.34 502 ALA A O 1
ATOM 3851 N N . ALA A 1 503 ? 5.430 -14.976 31.058 1.00 29.34 503 ALA A N 1
ATOM 3852 C CA . ALA A 1 503 ? 5.257 -16.303 31.648 1.00 29.34 503 ALA A CA 1
ATOM 3853 C C . ALA A 1 503 ? 3.765 -16.621 31.854 1.00 29.34 503 ALA A C 1
ATOM 3855 O O . ALA A 1 503 ? 3.208 -16.358 32.917 1.00 29.34 503 ALA A O 1
ATOM 3856 N N . ALA A 1 504 ? 3.125 -17.204 30.837 1.00 29.02 504 ALA A N 1
ATOM 3857 C CA . ALA A 1 504 ? 1.935 -18.038 31.028 1.00 29.02 504 ALA A CA 1
ATOM 3858 C C . ALA A 1 504 ? 2.379 -19.488 31.337 1.00 29.02 504 ALA A C 1
ATOM 3860 O O . ALA A 1 504 ? 3.465 -19.890 30.905 1.00 29.02 504 ALA A O 1
ATOM 3861 N N . PRO A 1 505 ? 1.608 -20.269 32.120 1.00 34.00 505 PRO A N 1
ATOM 3862 C CA . PRO A 1 505 ? 2.099 -21.494 32.743 1.00 34.00 505 PRO A CA 1
ATOM 3863 C C . PRO A 1 505 ? 2.262 -22.632 31.730 1.00 34.00 505 PRO A C 1
ATOM 3865 O O . PRO A 1 505 ? 1.415 -22.851 30.866 1.00 34.00 505 PRO A O 1
ATOM 3868 N N . ALA A 1 506 ? 3.362 -23.370 31.873 1.00 30.38 506 ALA A N 1
ATOM 3869 C CA . ALA A 1 506 ? 3.691 -24.542 31.075 1.00 30.38 506 ALA A CA 1
ATOM 3870 C C . ALA A 1 506 ? 2.566 -25.592 31.130 1.00 30.38 506 ALA A C 1
ATOM 3872 O O . ALA A 1 506 ? 2.241 -26.115 32.198 1.00 30.38 506 ALA A O 1
ATOM 3873 N N . ALA A 1 507 ? 1.990 -25.902 29.967 1.00 29.50 507 ALA A N 1
ATOM 3874 C CA . ALA A 1 507 ? 1.044 -26.992 29.802 1.00 29.50 507 ALA A CA 1
ATOM 3875 C C . ALA A 1 507 ? 1.769 -28.349 29.775 1.00 29.50 507 ALA A C 1
ATOM 3877 O O . ALA A 1 507 ? 2.858 -28.504 29.223 1.00 29.50 507 ALA A O 1
ATOM 3878 N N . VAL A 1 508 ? 1.118 -29.309 30.422 1.00 30.56 508 VAL A N 1
ATOM 3879 C CA . VAL A 1 508 ? 1.510 -30.691 30.704 1.00 30.56 508 VAL A CA 1
ATOM 3880 C C . VAL A 1 508 ? 1.939 -31.450 29.442 1.00 30.56 508 VAL A C 1
ATOM 3882 O O . VAL A 1 508 ? 1.228 -31.469 28.440 1.00 30.56 508 VAL A O 1
ATOM 3885 N N . ALA A 1 509 ? 3.093 -32.118 29.518 1.00 30.86 509 ALA A N 1
ATOM 3886 C CA . ALA A 1 509 ? 3.617 -32.994 28.475 1.00 30.86 509 ALA A CA 1
ATOM 3887 C C . ALA A 1 509 ? 2.676 -34.188 28.218 1.00 30.86 509 ALA A C 1
ATOM 3889 O O . ALA A 1 509 ? 2.454 -35.011 29.108 1.00 30.86 509 ALA A O 1
ATOM 3890 N N . ALA A 1 510 ? 2.154 -34.299 26.994 1.00 31.48 510 ALA A N 1
ATOM 3891 C CA . ALA A 1 510 ? 1.449 -35.485 26.514 1.00 31.48 510 ALA A CA 1
ATOM 3892 C C . ALA A 1 510 ? 2.435 -36.480 25.870 1.00 31.48 510 ALA A C 1
ATOM 3894 O O . ALA A 1 510 ? 3.389 -36.092 25.196 1.00 31.48 510 ALA A O 1
ATOM 3895 N N . ALA A 1 511 ? 2.200 -37.766 26.132 1.00 29.88 511 ALA A N 1
ATOM 3896 C CA . ALA A 1 511 ? 3.026 -38.914 25.759 1.00 29.88 511 ALA A CA 1
ATOM 3897 C C . ALA A 1 511 ? 3.194 -39.103 24.230 1.00 29.88 511 ALA A C 1
ATOM 3899 O O . ALA A 1 511 ? 2.333 -38.673 23.461 1.00 29.88 511 ALA A O 1
ATOM 3900 N N . PRO A 1 512 ? 4.272 -39.774 23.771 1.00 31.70 512 PRO A N 1
ATOM 3901 C CA . PRO A 1 512 ? 4.545 -39.953 22.347 1.00 31.70 512 PRO A CA 1
ATOM 3902 C C . PRO A 1 512 ? 3.540 -40.908 21.687 1.00 31.70 512 PRO A C 1
ATOM 3904 O O . PRO A 1 512 ? 3.349 -42.040 22.131 1.00 31.70 512 PRO A O 1
ATOM 3907 N N . VAL A 1 513 ? 2.934 -40.447 20.592 1.00 34.31 513 VAL A N 1
ATOM 3908 C CA . VAL A 1 513 ? 2.094 -41.240 19.681 1.00 34.31 513 VAL A CA 1
ATOM 3909 C C . VAL A 1 513 ? 2.986 -42.210 18.877 1.00 34.31 513 VAL A C 1
ATOM 3911 O O . VAL A 1 513 ? 4.106 -41.828 18.516 1.00 34.31 513 VAL A O 1
ATOM 3914 N N . PRO A 1 514 ? 2.559 -43.459 18.594 1.00 33.75 514 PRO A N 1
ATOM 3915 C CA . PRO A 1 514 ? 3.376 -44.422 17.860 1.00 33.75 514 PRO A CA 1
ATOM 3916 C C . PRO A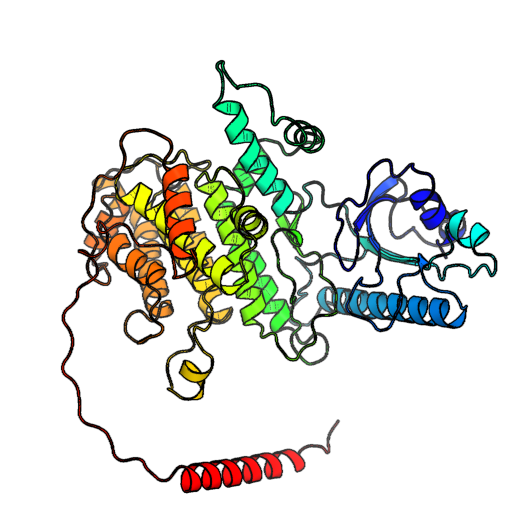 1 514 ? 3.606 -43.948 16.423 1.00 33.75 514 PRO A C 1
ATOM 3918 O O . PRO A 1 514 ? 2.680 -43.495 15.756 1.00 33.75 514 PRO A O 1
ATOM 3921 N N . LYS A 1 515 ? 4.844 -44.072 15.938 1.00 38.62 515 LYS A N 1
ATOM 3922 C CA . LYS A 1 515 ? 5.191 -43.797 14.540 1.00 38.62 515 LYS A CA 1
ATOM 3923 C C . LYS A 1 515 ? 4.544 -44.852 13.640 1.00 38.62 515 LYS A C 1
ATOM 3925 O O . LYS A 1 515 ? 5.005 -45.991 13.620 1.00 38.62 515 LYS A O 1
ATOM 3930 N N . GLU A 1 516 ? 3.499 -44.471 12.914 1.00 45.31 516 GLU A N 1
ATOM 3931 C CA . GLU A 1 516 ? 3.002 -45.237 11.769 1.00 45.31 516 GLU A CA 1
ATOM 3932 C C . GLU A 1 516 ? 3.992 -45.164 10.598 1.00 45.31 516 GLU A C 1
ATOM 3934 O O . GLU A 1 516 ? 4.707 -44.175 10.412 1.00 45.31 516 GLU A O 1
ATOM 3939 N N . ASP A 1 517 ? 4.067 -46.261 9.845 1.00 51.50 517 ASP A N 1
ATOM 3940 C CA . ASP A 1 517 ? 5.069 -46.525 8.817 1.00 51.50 517 ASP A CA 1
ATOM 3941 C C . ASP A 1 517 ? 4.890 -45.581 7.614 1.00 51.50 517 ASP A C 1
ATOM 3943 O O . ASP A 1 517 ? 4.010 -45.747 6.763 1.00 51.50 517 ASP A O 1
ATOM 3947 N N . THR A 1 518 ? 5.757 -44.567 7.537 1.00 57.09 518 THR A N 1
ATOM 3948 C CA . THR A 1 518 ? 5.803 -43.512 6.508 1.00 57.09 518 THR A CA 1
ATOM 3949 C C . THR A 1 518 ? 5.830 -44.058 5.081 1.00 57.09 518 THR A C 1
ATOM 3951 O O . THR A 1 518 ? 5.454 -43.367 4.132 1.00 57.09 518 THR A O 1
ATOM 3954 N N . ARG A 1 519 ? 6.243 -45.316 4.903 1.00 53.62 519 ARG A N 1
ATOM 3955 C CA . ARG A 1 519 ? 6.293 -45.980 3.602 1.00 53.62 519 ARG A CA 1
ATOM 3956 C C . ARG A 1 519 ? 4.906 -46.306 3.045 1.00 53.62 519 ARG A C 1
ATOM 3958 O O . ARG A 1 519 ? 4.721 -46.256 1.828 1.00 53.62 519 ARG A O 1
ATOM 3965 N N . GLU A 1 520 ? 3.934 -46.611 3.901 1.00 54.91 520 GLU A N 1
ATOM 3966 C CA . GLU A 1 520 ? 2.588 -46.995 3.467 1.00 54.91 520 GLU A CA 1
ATOM 3967 C C . GLU A 1 520 ? 1.762 -45.772 3.031 1.00 54.91 520 GLU A C 1
ATOM 3969 O O . GLU A 1 520 ? 1.074 -45.819 2.008 1.00 54.91 520 GLU A O 1
ATOM 3974 N N . GLN A 1 521 ? 1.920 -44.637 3.725 1.00 60.44 521 GLN A N 1
ATOM 3975 C CA . GLN A 1 521 ? 1.338 -43.351 3.312 1.00 60.44 521 GLN A CA 1
ATOM 3976 C C . GLN A 1 521 ? 1.916 -42.863 1.979 1.00 60.44 521 GLN A C 1
ATOM 3978 O O . GLN A 1 521 ? 1.167 -42.445 1.096 1.00 60.44 521 GLN A O 1
ATOM 3983 N N . MET A 1 522 ? 3.234 -42.980 1.790 1.00 53.00 522 MET A N 1
ATOM 3984 C CA . MET A 1 522 ? 3.883 -42.562 0.545 1.00 53.00 522 MET A CA 1
ATOM 3985 C C . MET A 1 522 ? 3.425 -43.410 -0.654 1.00 53.00 522 MET A C 1
ATOM 3987 O O . MET A 1 522 ? 3.230 -42.885 -1.750 1.00 53.00 522 MET A O 1
ATOM 3991 N N . MET A 1 523 ? 3.185 -44.711 -0.446 1.00 57.66 523 MET A N 1
ATOM 3992 C CA . MET A 1 523 ? 2.632 -45.590 -1.481 1.00 57.66 523 MET A CA 1
ATOM 3993 C C . MET A 1 523 ? 1.169 -45.272 -1.813 1.00 57.66 523 MET A C 1
ATOM 3995 O O . MET A 1 523 ? 0.812 -45.308 -2.989 1.00 57.66 523 MET A O 1
ATOM 3999 N N . ARG A 1 524 ? 0.328 -44.906 -0.832 1.00 62.91 524 ARG A N 1
ATOM 4000 C CA . ARG A 1 524 ? -1.052 -44.458 -1.112 1.00 62.91 524 ARG A CA 1
ATOM 4001 C C . ARG A 1 524 ? -1.078 -43.150 -1.902 1.00 62.91 524 ARG A C 1
ATOM 4003 O O . ARG A 1 524 ? -1.772 -43.081 -2.912 1.00 62.91 524 ARG A O 1
ATOM 4010 N N . ALA A 1 525 ? -0.252 -42.174 -1.526 1.00 56.84 525 ALA A N 1
ATOM 4011 C CA . ALA A 1 525 ? -0.157 -40.894 -2.230 1.00 56.84 525 ALA A CA 1
ATOM 4012 C C . ALA A 1 525 ? 0.308 -41.052 -3.693 1.00 56.84 525 ALA A C 1
ATOM 4014 O O . ALA A 1 525 ? -0.215 -40.397 -4.596 1.00 56.84 525 ALA A O 1
ATOM 4015 N N . LEU A 1 526 ? 1.253 -41.963 -3.957 1.00 56.59 526 LEU A N 1
ATOM 4016 C CA . LEU A 1 526 ? 1.713 -42.259 -5.320 1.00 56.59 526 LEU A CA 1
ATOM 4017 C C . LEU A 1 526 ? 0.640 -42.956 -6.172 1.00 56.59 526 LEU A C 1
ATOM 4019 O O . LEU A 1 526 ? 0.536 -42.678 -7.368 1.00 56.59 526 LEU A O 1
ATOM 4023 N N . VAL A 1 527 ? -0.175 -43.829 -5.571 1.00 66.00 527 VAL A N 1
ATOM 4024 C CA . VAL A 1 527 ? -1.298 -44.484 -6.262 1.00 66.00 527 VAL A CA 1
ATOM 4025 C C . VAL A 1 527 ? -2.403 -43.475 -6.592 1.00 66.00 527 VAL A C 1
ATOM 4027 O O . VAL A 1 527 ? -2.918 -43.494 -7.711 1.00 66.00 527 VAL A O 1
ATOM 4030 N N . GLU A 1 528 ? -2.720 -42.550 -5.684 1.00 60.94 528 GLU A N 1
ATOM 4031 C CA . GLU A 1 528 ? -3.703 -41.486 -5.932 1.00 60.94 528 GLU A CA 1
ATOM 4032 C C . GLU A 1 528 ? -3.236 -40.510 -7.024 1.00 60.94 528 GLU A C 1
ATOM 4034 O O . GLU A 1 528 ? -4.000 -40.205 -7.942 1.00 60.94 528 GLU A O 1
ATOM 4039 N N . MET A 1 529 ? -1.959 -40.103 -7.026 1.00 46.16 529 MET A N 1
ATOM 4040 C CA . MET A 1 529 ? -1.397 -39.274 -8.104 1.00 46.16 529 MET A CA 1
ATOM 4041 C C . MET A 1 529 ? -1.453 -39.965 -9.474 1.00 46.16 529 MET A C 1
ATOM 4043 O O . MET A 1 529 ? -1.793 -39.330 -10.474 1.00 46.16 529 MET A O 1
ATOM 4047 N N . ALA A 1 530 ? -1.161 -41.267 -9.540 1.00 48.81 530 ALA A N 1
ATOM 4048 C CA . ALA A 1 530 ? -1.242 -42.020 -10.791 1.00 48.81 530 ALA A CA 1
ATOM 4049 C C . ALA A 1 530 ? -2.686 -42.105 -11.326 1.00 48.81 530 ALA A C 1
ATOM 4051 O O . ALA A 1 530 ? -2.906 -42.057 -12.540 1.00 48.81 530 ALA A O 1
ATOM 4052 N N . GLN A 1 531 ? -3.679 -42.166 -10.434 1.00 51.88 531 GLN A N 1
ATOM 4053 C CA . GLN A 1 531 ? -5.093 -42.166 -10.811 1.00 51.88 531 GLN A CA 1
ATOM 4054 C C . GLN A 1 531 ? -5.552 -40.797 -11.332 1.00 51.88 531 GLN A C 1
ATOM 4056 O O . GLN A 1 531 ? -6.277 -40.749 -12.327 1.00 51.88 531 GLN A O 1
ATOM 4061 N N . VAL A 1 532 ? -5.071 -39.692 -10.755 1.00 45.06 532 VAL A N 1
ATOM 4062 C CA . VAL A 1 532 ? -5.371 -38.331 -11.241 1.00 45.06 532 VAL A CA 1
ATOM 4063 C C . VAL A 1 532 ? -4.761 -38.088 -12.627 1.00 45.06 532 VAL A C 1
ATOM 4065 O O . VAL A 1 532 ? -5.466 -37.671 -13.545 1.00 45.06 532 VAL A O 1
ATOM 4068 N N . CYS A 1 533 ? -3.496 -38.463 -12.845 1.00 41.62 533 CYS A N 1
ATOM 4069 C CA . CYS A 1 533 ? -2.829 -38.262 -14.137 1.00 41.62 533 CYS A CA 1
ATOM 4070 C C . CYS A 1 533 ? -3.376 -39.135 -15.284 1.00 41.62 533 CYS A C 1
ATOM 4072 O O . CYS A 1 533 ? -3.146 -38.820 -16.454 1.00 41.62 533 CYS A O 1
ATOM 4074 N N . SER A 1 534 ? -4.084 -40.230 -14.983 1.00 38.72 534 SER A N 1
ATOM 4075 C CA . SER A 1 534 ? -4.739 -41.058 -16.010 1.00 38.72 534 SER A CA 1
ATOM 4076 C C . SER A 1 534 ? -6.092 -40.498 -16.464 1.00 38.72 534 SER A C 1
ATOM 4078 O O . SER A 1 534 ? -6.484 -40.731 -17.607 1.00 38.72 534 SER A O 1
ATOM 4080 N N . ARG A 1 535 ? -6.768 -39.699 -15.623 1.00 41.94 535 ARG A N 1
ATOM 4081 C CA . ARG A 1 535 ? -8.027 -39.022 -15.978 1.00 41.94 535 ARG A CA 1
ATOM 4082 C C . ARG A 1 535 ? -7.808 -37.815 -16.895 1.00 41.94 535 ARG A C 1
ATOM 4084 O O . ARG A 1 535 ? -8.577 -37.625 -17.826 1.00 41.94 535 ARG A O 1
ATOM 4091 N N . GLU A 1 536 ? -6.715 -37.072 -16.723 1.00 40.88 536 GLU A N 1
ATOM 4092 C CA . GLU A 1 536 ? -6.444 -35.857 -17.516 1.00 40.88 536 GLU A CA 1
ATOM 4093 C C . GLU A 1 536 ? -6.006 -36.118 -18.972 1.00 40.88 536 GLU A C 1
ATOM 4095 O O . GLU A 1 536 ? -6.004 -35.200 -19.789 1.00 40.88 536 GLU A O 1
ATOM 4100 N N . ARG A 1 537 ? -5.658 -37.359 -19.346 1.00 38.47 537 ARG A N 1
ATOM 4101 C CA . ARG A 1 537 ? -5.284 -37.692 -20.738 1.00 38.47 537 ARG A CA 1
ATOM 4102 C C . ARG A 1 537 ? -6.464 -38.018 -21.657 1.00 38.47 537 ARG A C 1
ATOM 4104 O O . ARG A 1 537 ? -6.229 -38.207 -22.847 1.00 38.47 537 ARG A O 1
ATOM 4111 N N . CYS A 1 538 ? -7.697 -38.085 -21.149 1.00 35.50 538 CYS A N 1
ATOM 4112 C CA . CYS A 1 538 ? -8.867 -38.395 -21.980 1.00 35.50 538 CYS A CA 1
ATOM 4113 C C . CYS A 1 538 ? -9.573 -37.161 -22.575 1.00 35.50 538 CYS A C 1
ATOM 4115 O O . CYS A 1 538 ? -10.330 -37.330 -23.525 1.00 35.50 538 CYS A O 1
ATOM 4117 N N . ASP A 1 539 ? -9.273 -35.938 -22.120 1.00 35.69 539 ASP A N 1
ATOM 4118 C CA . ASP A 1 539 ? -10.065 -34.745 -22.481 1.00 35.69 539 ASP A CA 1
ATOM 4119 C C . ASP A 1 539 ? -9.392 -33.773 -23.476 1.00 35.69 539 ASP A C 1
ATOM 4121 O O . ASP A 1 539 ? -9.906 -32.688 -23.732 1.00 35.69 539 ASP A O 1
ATOM 4125 N N . SER A 1 540 ? -8.269 -34.135 -24.109 1.00 31.59 540 SER A N 1
ATOM 4126 C CA . SER A 1 540 ? -7.526 -33.236 -25.019 1.00 31.59 540 SER A CA 1
ATOM 4127 C C . SER A 1 540 ? -7.812 -33.417 -26.521 1.00 31.59 540 SER A C 1
ATOM 4129 O O . SER A 1 540 ? -6.948 -33.157 -27.358 1.00 31.59 540 SER A O 1
ATOM 4131 N N . THR A 1 541 ? -9.035 -33.809 -26.893 1.00 32.50 541 THR A N 1
ATOM 4132 C CA . THR A 1 541 ? -9.503 -33.750 -28.295 1.00 32.50 541 THR A CA 1
ATOM 4133 C C . THR A 1 541 ? -10.787 -32.935 -28.434 1.00 32.50 541 THR A C 1
ATOM 4135 O O . THR A 1 541 ? -11.831 -33.469 -28.778 1.00 32.50 541 THR A O 1
ATOM 4138 N N . CYS A 1 542 ? -10.709 -31.627 -28.181 1.00 30.70 542 CYS A N 1
ATOM 4139 C CA . CYS A 1 542 ? -11.577 -30.611 -28.786 1.00 30.70 542 CYS A CA 1
ATOM 4140 C C . CYS A 1 542 ? -10.999 -29.207 -28.534 1.00 30.70 542 CYS A C 1
ATOM 4142 O O . CYS A 1 542 ? -10.650 -28.890 -27.398 1.00 30.70 542 CYS A O 1
ATOM 4144 N N . PHE A 1 543 ? -11.007 -28.398 -29.600 1.00 31.84 543 PHE A N 1
ATOM 4145 C CA . PHE A 1 543 ? -10.488 -27.029 -29.788 1.00 31.84 543 PHE A CA 1
ATOM 4146 C C . PHE A 1 543 ? -9.024 -26.875 -30.203 1.00 31.84 543 PHE A C 1
ATOM 4148 O O . PHE A 1 543 ? -8.109 -27.052 -29.371 1.00 31.84 543 PHE A O 1
#

pLDDT: mean 73.5, std 20.01, range [27.81, 98.31]

Radius of gyration: 27.33 Å; chains: 1; bounding box: 66×74×77 Å

Secondary structure (DSSP, 8-state):
--HHHHHHHHHTT-S-S--SB--SS--EEEEE----GGGTTTS--SS-TT-EEEEEE----SSSSSPPPGGG--SHHHHHHHHHHHHHHHHHHHHHHHHHTS-BTTB-S-TTBPPP-EEEEE-----SSHHHHHSS--S-EEEEEEE--TT-BHHHHHHHHHHHHHHHH--S----SS--SSHHHHTTTTT-S---HHHHHHHHSHHHHHHHHHHHHHHHHHHHHS-SSSS----S---GGGEEEETTEEEEPP--TTS-TTS--HHHHHHHHHHHHHHHHHHHTT-SS-HHHHHHHTT--HHHHHHHHHHHHHHHHHHHHTT-----SS---HHHHHHHHHHHHHHT---S-HHHHHTS-----S--HHHHHHHHHHHHHHHHHHHTS-SS--HHHHTSGGGHHHHHHHHHHHHHHHHHHTTTT-GGG--HHHHHHHHHHTT---HHHHHHHHTT----SPPPP-----SSS-THHHHHHHHHHHTS-TTSPPPTTSTTS--PPPPPPPPPPP---HHHHHHHHHHHHHHHHHHTTSS----

Sequence (543 aa):
MCNHMLAAKLRSGRAEQGAWWPGAAAPVYLCTWENVAAQRAGSQPPIPDGQPVAIKIMSLPKQATNLKPFEEMTARHQFRAAGIYLERQLRIEVNILGALHHQYPQGSCGARVVHPLGIVRWGGEWHEAAEQRQQGGWQPLYGFCMPYYELGAQGELLESAAVHTLLIKDTPTHAHPNTVGSLATLLRTVCIGNADPGVVSRLLSYRNLSNELVTLARELRKIHTIPCGGKGLQLQDLTANNLLKLNSVGTWLWGSSRARNQQFDPKADLYSLCYCFADMWMVAEGAPMLPSDTVVTMDLDADRGLQFMRTLMVECLKLEHNGSRIVRRTQRHTPVAWLGAWAILLGFRDYKELKHWKEDGLPCLRPSEEQMLPAFELWAHVVALAAEVPAELTAEQACSPACAELVGSMTEMLGSLVSLSHLDDAGPQQDANLAWLAANFMAQDHPLVAAMRAQGAVGVGTPAAITPMYDGETGWGDVMQFAKRAVAPSGLPRPKAVAAAAAAPAAVAAAPVPKEDTREQMMRALVEMAQVCSRERCDSTCF

Organism: NCBI:txid2649997